Protein 4LIX (pdb70)

CATH classification: 1.50.10.130 (+2 more: 1.50.10.160, 1.10.600.10)

Structure (mmCIF, N/CA/C/O backbone):
data_4LIX
#
_entry.id   4LIX
#
_cell.length_a   130.177
_cell.length_b   51.393
_cell.length_c   114.308
_cell.angle_alpha   90.00
_cell.angle_beta   90.00
_cell.angle_gamma   90.00
#
_symmetry.space_group_name_H-M   'P 21 21 21'
#
loop_
_entity.id
_entity.type
_entity.pdbx_description
1 polymer 'Ent-copalyl diphosphate synthase, chloroplastic'
2 non-polymer 'S-[(2E,6E,10E)-14-(dimethylamino)-3,7,11-trimethyltetradeca-2,6,10-trien-1-yl] trihydrogen thiodiphosphate'
3 non-polymer 'PHOSPHATE ION'
4 non-polymer GLYCEROL
5 water water
#
loop_
_atom_site.group_PDB
_atom_site.id
_atom_site.type_symbol
_atom_site.label_atom_id
_atom_site.label_alt_id
_atom_site.label_comp_id
_atom_site.label_asym_id
_atom_site.label_entity_id
_atom_site.label_seq_id
_atom_site.pdbx_PDB_ins_code
_atom_site.Cartn_x
_atom_site.Cartn_y
_atom_site.Cartn_z
_atom_site.occupancy
_atom_site.B_iso_or_equiv
_atom_site.auth_seq_id
_atom_site.auth_comp_id
_atom_site.auth_asym_id
_atom_site.auth_atom_id
_atom_site.pdbx_PDB_model_num
ATOM 1 N N . ASN A 1 7 ? 29.262 6.238 8.471 1.00 48.79 90 ASN A N 1
ATOM 2 C CA . ASN A 1 7 ? 28.753 7.439 7.834 1.00 37.92 90 ASN A CA 1
ATOM 3 C C . ASN A 1 7 ? 29.885 8.316 7.329 1.00 36.82 90 ASN A C 1
ATOM 4 O O . ASN A 1 7 ? 29.802 9.546 7.439 1.00 47.64 90 ASN A O 1
ATOM 9 N N . SER A 1 8 ? 30.948 7.712 6.798 1.00 40.51 91 SER A N 1
ATOM 10 C CA . SER A 1 8 ? 31.976 8.507 6.118 1.00 44.11 91 SER A CA 1
ATOM 11 C C . SER A 1 8 ? 31.335 9.241 4.948 1.00 49.72 91 SER A C 1
ATOM 12 O O . SER A 1 8 ? 30.187 8.948 4.562 1.00 33.02 91 SER A O 1
ATOM 15 N N . ASN A 1 9 ? 32.063 10.192 4.378 1.00 50.14 92 ASN A N 1
ATOM 16 C CA . ASN A 1 9 ? 31.537 10.870 3.201 1.00 31.40 92 ASN A CA 1
ATOM 17 C C . ASN A 1 9 ? 31.437 9.898 2.044 1.00 26.54 92 ASN A C 1
ATOM 18 O O . ASN A 1 9 ? 30.462 9.922 1.298 1.00 28.03 92 ASN A O 1
ATOM 23 N N . ALA A 1 10 ? 32.424 9.031 1.908 1.00 22.38 93 ALA A N 1
ATOM 24 C CA . ALA A 1 10 ? 32.408 8.066 0.807 1.00 29.62 93 ALA A CA 1
ATOM 25 C C . ALA A 1 10 ? 31.206 7.131 0.914 1.00 26.34 93 ALA A C 1
ATOM 26 O O . ALA A 1 10 ? 30.613 6.738 -0.090 1.00 23.73 93 ALA A O 1
ATOM 28 N N . PHE A 1 11 ? 30.901 6.735 2.144 1.00 25.81 94 PHE A N 1
ATOM 29 C CA . PHE A 1 11 ? 29.746 5.876 2.391 1.00 26.24 94 PHE A CA 1
ATOM 30 C C . PHE A 1 11 ? 28.478 6.593 1.968 1.00 25.32 94 PHE A C 1
ATOM 31 O O . PHE A 1 11 ? 27.639 6.020 1.271 1.00 18.67 94 PHE A O 1
ATOM 39 N N . LYS A 1 12 ? 28.348 7.856 2.365 1.00 19.69 95 LYS A N 1
ATOM 40 C CA . LYS A 1 12 ? 27.143 8.612 2.029 1.00 18.88 95 LYS A CA 1
ATOM 41 C C . LYS A 1 12 ? 27.038 8.813 0.531 1.00 18.77 95 LYS A C 1
ATOM 42 O O . LYS A 1 12 ? 25.934 8.769 -0.027 1.00 20.17 95 LYS A O 1
ATOM 48 N N . GLU A 1 13 ? 28.156 8.983 -0.138 1.00 20.83 96 GLU A N 1
ATOM 49 C CA . GLU A 1 13 ? 28.100 9.171 -1.585 1.00 24.94 96 GLU A CA 1
ATOM 50 C C . GLU A 1 13 ? 27.681 7.882 -2.267 1.00 23.83 96 GLU A C 1
ATOM 51 O O . GLU A 1 13 ? 26.942 7.932 -3.253 1.00 22.80 96 GLU A O 1
ATOM 57 N N . ALA A 1 14 ? 28.147 6.741 -1.739 1.00 22.71 97 ALA A N 1
ATOM 58 C CA . ALA A 1 14 ? 27.742 5.424 -2.268 1.00 26.05 97 ALA A CA 1
ATOM 59 C C . ALA A 1 14 ? 26.232 5.214 -2.132 1.00 24.20 97 ALA A C 1
ATOM 60 O O . ALA A 1 14 ? 25.585 4.709 -3.063 1.00 20.17 97 ALA A O 1
ATOM 62 N N . VAL A 1 15 ? 25.676 5.577 -0.985 1.00 19.40 98 VAL A N 1
ATOM 63 C CA . VAL A 1 15 ? 24.251 5.507 -0.773 1.00 18.07 98 VAL A CA 1
ATOM 64 C C . VAL A 1 15 ? 23.550 6.394 -1.790 1.00 20.23 98 VAL A C 1
ATOM 65 O O . VAL A 1 15 ? 22.564 5.995 -2.372 1.00 16.85 98 VAL A O 1
ATOM 69 N N . LYS A 1 16 ? 24.031 7.625 -1.986 1.00 17.71 99 LYS A N 1
ATOM 70 C CA . LYS A 1 16 ? 23.398 8.503 -2.965 1.00 16.89 99 LYS A CA 1
ATOM 71 C C . LYS A 1 16 ? 23.471 7.905 -4.365 1.00 19.46 99 LYS A C 1
ATOM 72 O O . LYS A 1 16 ? 22.547 8.100 -5.147 1.00 18.88 99 LYS A O 1
ATOM 78 N N . SER A 1 17 ? 24.545 7.185 -4.686 1.00 18.69 100 SER A N 1
ATOM 79 C CA . SER A 1 17 ? 24.619 6.574 -6.014 1.00 19.27 100 SER A CA 1
ATOM 80 C C . SER A 1 17 ? 23.568 5.460 -6.212 1.00 18.52 100 SER A C 1
ATOM 81 O O . SER A 1 17 ? 22.967 5.343 -7.308 1.00 19.87 100 SER A O 1
ATOM 85 N N . VAL A 1 18 ? 23.346 4.658 -5.178 1.00 16.81 101 VAL A N 1
ATOM 86 C CA . VAL A 1 18 ? 22.292 3.621 -5.251 1.00 16.67 101 VAL A CA 1
ATOM 87 C C . VAL A 1 18 ? 20.923 4.290 -5.335 1.00 20.36 101 VAL A C 1
ATOM 88 O O . VAL A 1 18 ? 20.062 3.870 -6.092 1.00 16.66 101 VAL A O 1
ATOM 92 N N . LYS A 1 19 ? 20.678 5.362 -4.580 1.00 17.11 102 LYS A N 1
ATOM 93 C CA . LYS A 1 19 ? 19.394 6.053 -4.746 1.00 16.29 102 LYS A CA 1
ATOM 94 C C . LYS A 1 19 ? 19.153 6.572 -6.148 1.00 16.81 102 LYS A C 1
ATOM 95 O O . LYS A 1 19 ? 18.030 6.513 -6.599 1.00 18.94 102 LYS A O 1
ATOM 101 N N . THR A 1 20 ? 20.179 7.093 -6.812 1.00 15.26 103 THR A N 1
ATOM 102 C CA . THR A 1 20 ? 20.071 7.591 -8.173 1.00 15.10 103 THR A CA 1
ATOM 103 C C . THR A 1 20 ? 19.652 6.431 -9.091 1.00 20.10 103 THR A C 1
ATOM 104 O O . THR A 1 20 ? 18.720 6.574 -9.889 1.00 19.62 103 THR A O 1
ATOM 108 N N . ILE A 1 21 ? 20.281 5.274 -8.905 1.00 17.81 104 ILE A N 1
ATOM 109 C CA . ILE A 1 21 ? 19.822 4.076 -9.644 1.00 17.91 104 ILE A CA 1
ATOM 110 C C . ILE A 1 21 ? 18.332 3.782 -9.468 1.00 17.46 104 ILE A C 1
ATOM 111 O O . ILE A 1 21 ? 17.572 3.598 -10.453 1.00 17.71 104 ILE A O 1
ATOM 116 N N . LEU A 1 22 ? 17.912 3.692 -8.226 1.00 15.32 105 LEU A N 1
ATOM 117 C CA . LEU A 1 22 ? 16.542 3.379 -7.877 1.00 13.74 105 LEU A CA 1
ATOM 118 C C . LEU A 1 22 ? 15.543 4.377 -8.454 1.00 18.31 105 LEU A C 1
ATOM 119 O O . LEU A 1 22 ? 14.532 3.981 -9.005 1.00 20.03 105 LEU A O 1
ATOM 127 N N . ARG A 1 23 ? 15.879 5.677 -8.382 1.00 17.43 106 ARG A N 1
ATOM 128 C CA . ARG A 1 23 ? 14.970 6.709 -8.876 1.00 21.12 106 ARG A CA 1
ATOM 129 C C . ARG A 1 23 ? 14.807 6.653 -10.373 1.00 22.70 106 ARG A C 1
ATOM 130 O O . ARG A 1 23 ? 13.774 7.084 -10.898 1.00 21.76 106 ARG A O 1
ATOM 138 N N . ASN A 1 24 ? 15.859 6.206 -11.057 1.00 18.76 107 ASN A N 1
ATOM 139 C CA . ASN A 1 24 ? 15.915 6.283 -12.499 1.00 16.08 107 ASN A CA 1
ATOM 140 C C . ASN A 1 24 ? 15.602 4.984 -13.235 1.00 19.86 107 ASN A C 1
ATOM 141 O O . ASN A 1 24 ? 15.755 4.971 -14.463 1.00 24.36 107 ASN A O 1
ATOM 146 N N . LEU A 1 25 ? 15.139 3.953 -12.526 1.00 17.79 108 LEU A N 1
ATOM 147 C CA . LEU A 1 25 ? 14.812 2.692 -13.217 1.00 16.39 108 LEU A CA 1
ATOM 148 C C . LEU A 1 25 ? 13.714 2.942 -14.225 1.00 23.75 108 LEU A C 1
ATOM 149 O O . LEU A 1 25 ? 12.742 3.662 -13.927 1.00 22.90 108 LEU A O 1
ATOM 154 N N . THR A 1 26 ? 13.849 2.328 -15.395 1.00 20.00 109 THR A N 1
ATOM 155 C CA . THR A 1 26 ? 12.776 2.369 -16.393 1.00 19.93 109 THR A CA 1
ATOM 156 C C . THR A 1 26 ? 12.454 0.954 -16.855 1.00 14.96 109 THR A C 1
ATOM 157 O O . THR A 1 26 ? 11.987 0.156 -16.048 1.00 20.68 109 THR A O 1
ATOM 161 N N . ASP A 1 27 ? 12.705 0.652 -18.123 1.00 16.73 110 ASP A N 1
ATOM 162 C CA . ASP A 1 27 ? 12.294 -0.653 -18.643 1.00 15.05 110 ASP A CA 1
ATOM 163 C C . ASP A 1 27 ? 13.306 -1.766 -18.486 1.00 16.71 110 ASP A C 1
ATOM 164 O O . ASP A 1 27 ? 13.065 -2.888 -18.881 1.00 16.99 110 ASP A O 1
ATOM 169 N N . GLY A 1 28 ? 14.434 -1.438 -17.877 1.00 17.40 111 GLY A N 1
ATOM 170 C CA . GLY A 1 28 ? 15.409 -2.445 -17.505 1.00 15.66 111 GLY A CA 1
ATOM 171 C C . GLY A 1 28 ? 16.783 -2.106 -18.020 1.00 15.13 111 GLY A C 1
ATOM 172 O O . GLY A 1 28 ? 16.952 -1.649 -19.156 1.00 19.93 111 GLY A O 1
ATOM 173 N N . GLU A 1 29 ? 17.785 -2.348 -17.175 1.00 13.28 112 GLU A N 1
ATOM 174 C CA . GLU A 1 29 ? 19.159 -2.173 -17.584 1.00 13.00 112 GLU A CA 1
ATOM 175 C C . GLU A 1 29 ? 19.647 -3.598 -17.775 1.00 15.75 112 GLU A C 1
ATOM 176 O O . GLU A 1 29 ? 19.847 -4.402 -16.824 1.00 16.62 112 GLU A O 1
ATOM 182 N N . ILE A 1 30 ? 19.769 -3.944 -19.033 1.00 12.21 113 ILE A N 1
ATOM 183 C CA . ILE A 1 30 ? 20.044 -5.332 -19.423 1.00 11.51 113 ILE A CA 1
ATOM 184 C C . ILE A 1 30 ? 21.041 -5.232 -20.588 1.00 12.01 113 ILE A C 1
ATOM 185 O O . ILE A 1 30 ? 20.966 -4.287 -21.379 1.00 12.77 113 ILE A O 1
ATOM 190 N N . THR A 1 31 ? 21.978 -6.159 -20.688 1.00 10.45 114 THR A N 1
ATOM 191 C CA . THR A 1 31 ? 22.981 -6.087 -21.697 1.00 11.35 114 THR A CA 1
ATOM 192 C C . THR A 1 31 ? 22.410 -6.509 -23.063 1.00 11.10 114 THR A C 1
ATOM 193 O O . THR A 1 31 ? 21.342 -7.087 -23.185 1.00 12.41 114 THR A O 1
ATOM 197 N N . ILE A 1 32 ? 23.157 -6.146 -24.116 1.00 13.19 115 ILE A N 1
ATOM 198 C CA . ILE A 1 32 ? 22.740 -6.364 -25.504 1.00 11.06 115 ILE A CA 1
ATOM 199 C C . ILE A 1 32 ? 23.040 -7.798 -25.900 1.00 10.58 115 ILE A C 1
ATOM 200 O O . ILE A 1 32 ? 24.055 -8.381 -25.525 1.00 14.26 115 ILE A O 1
ATOM 206 N N . SER A 1 33 ? 22.126 -8.359 -26.678 1.00 10.23 116 SER A N 1
ATOM 207 C CA . SER A 1 33 ? 22.295 -9.695 -27.241 1.00 9.90 116 SER A CA 1
ATOM 208 C C . SER A 1 33 ? 22.689 -9.574 -28.684 1.00 11.26 116 SER A C 1
ATOM 209 O O . SER A 1 33 ? 21.941 -9.044 -29.482 1.00 11.27 116 SER A O 1
ATOM 212 N N . ALA A 1 34 ? 23.873 -10.069 -29.046 1.00 10.47 117 ALA A N 1
ATOM 213 C CA . ALA A 1 34 ? 24.280 -9.931 -30.453 1.00 9.96 117 ALA A CA 1
ATOM 214 C C . ALA A 1 34 ? 23.385 -10.711 -31.403 1.00 9.48 117 ALA A C 1
ATOM 215 O O . ALA A 1 34 ? 23.047 -10.221 -32.463 1.00 11.48 117 ALA A O 1
ATOM 217 N N . TYR A 1 35 ? 22.935 -11.908 -30.950 1.00 11.85 118 TYR A N 1
ATOM 218 C CA . TYR A 1 35 ? 21.993 -12.695 -31.730 1.00 10.54 118 TYR A CA 1
ATOM 219 C C . TYR A 1 35 ? 20.741 -11.895 -32.035 1.00 11.15 118 TYR A C 1
ATOM 220 O O . TYR A 1 35 ? 20.266 -11.878 -33.167 1.00 10.69 118 TYR A O 1
ATOM 229 N N . ASP A 1 36 ? 20.181 -11.257 -30.999 1.00 9.78 119 ASP A N 1
ATOM 230 C CA . ASP A 1 36 ? 18.944 -10.521 -31.247 1.00 9.81 119 ASP A CA 1
ATOM 231 C C . ASP A 1 36 ? 19.187 -9.293 -32.109 1.00 10.72 119 ASP A C 1
ATOM 232 O O . ASP A 1 36 ? 18.335 -8.982 -32.955 1.00 9.95 119 ASP A O 1
ATOM 237 N N . THR A 1 37 ? 20.324 -8.640 -31.928 1.00 10.32 120 THR A N 1
ATOM 238 C CA . THR A 1 37 ? 20.637 -7.458 -32.732 1.00 9.61 120 THR A CA 1
ATOM 239 C C . THR A 1 37 ? 20.804 -7.879 -34.206 1.00 11.94 120 THR A C 1
ATOM 240 O O . THR A 1 37 ? 20.440 -7.133 -35.122 1.00 11.92 120 THR A O 1
ATOM 244 N N . ALA A 1 38 ? 21.369 -9.076 -34.411 1.00 9.54 121 ALA A N 1
ATOM 245 C CA . ALA A 1 38 ? 21.544 -9.558 -35.792 1.00 9.99 121 ALA A CA 1
ATOM 246 C C . ALA A 1 38 ? 20.190 -9.813 -36.469 1.00 11.47 121 ALA A C 1
ATOM 247 O O . ALA A 1 38 ? 19.979 -9.443 -37.603 1.00 12.02 121 ALA A O 1
ATOM 249 N N . TRP A 1 39 ? 19.201 -10.352 -35.748 1.00 10.54 122 TRP A N 1
ATOM 250 C CA . TRP A 1 39 ? 17.885 -10.531 -36.324 1.00 11.03 122 TRP A CA 1
ATOM 251 C C . TRP A 1 39 ? 17.237 -9.188 -36.661 1.00 12.37 122 TRP A C 1
ATOM 252 O O . TRP A 1 39 ? 16.563 -9.059 -37.692 1.00 12.25 122 TRP A O 1
ATOM 263 N N . VAL A 1 40 ? 17.407 -8.200 -35.800 1.00 10.58 123 VAL A N 1
ATOM 264 C CA . VAL A 1 40 ? 16.930 -6.839 -36.094 1.00 10.66 123 VAL A CA 1
ATOM 265 C C . VAL A 1 40 ? 17.633 -6.258 -37.323 1.00 12.35 123 VAL A C 1
ATOM 266 O O . VAL A 1 40 ? 16.978 -5.639 -38.196 1.00 12.92 123 VAL A O 1
ATOM 270 N N . ALA A 1 41 ? 18.930 -6.483 -37.409 1.00 10.97 124 ALA A N 1
ATOM 271 C CA . ALA A 1 41 ? 19.750 -5.951 -38.501 1.00 11.36 124 ALA A CA 1
ATOM 272 C C . ALA A 1 41 ? 19.353 -6.602 -39.817 1.00 13.32 124 ALA A C 1
ATOM 273 O O . ALA A 1 41 ? 19.617 -6.018 -40.889 1.00 14.85 124 ALA A O 1
ATOM 275 N N . LEU A 1 42 ? 18.783 -7.815 -39.813 1.00 11.89 125 LEU A N 1
ATOM 276 C CA . LEU A 1 42 ? 18.361 -8.470 -41.056 1.00 14.35 125 LEU A CA 1
ATOM 277 C C . LEU A 1 42 ? 17.131 -7.820 -41.712 1.00 13.86 125 LEU A C 1
ATOM 278 O O . LEU A 1 42 ? 16.843 -8.130 -42.875 1.00 16.60 125 LEU A O 1
ATOM 283 N N . ILE A 1 43 ? 16.366 -7.010 -40.990 1.00 11.54 126 ILE A N 1
ATOM 284 C CA . ILE A 1 43 ? 15.091 -6.518 -41.516 1.00 11.55 126 ILE A CA 1
ATOM 285 C C . ILE A 1 43 ? 15.397 -5.546 -42.677 1.00 15.68 126 ILE A C 1
ATOM 286 O O . ILE A 1 43 ? 16.266 -4.709 -42.574 1.00 14.91 126 ILE A O 1
ATOM 291 N N . ASP A 1 44 ? 14.623 -5.696 -43.760 1.00 16.68 127 ASP A N 1
ATOM 292 C CA . ASP A 1 44 ? 14.708 -4.860 -44.961 1.00 19.75 127 ASP A CA 1
ATOM 293 C C . ASP A 1 44 ? 13.731 -3.706 -44.782 1.00 16.89 127 ASP A C 1
ATOM 294 O O . ASP A 1 44 ? 12.570 -3.909 -44.455 1.00 18.26 127 ASP A O 1
ATOM 299 N N . ALA A 1 45 ? 14.193 -2.479 -44.986 1.00 19.84 128 ALA A N 1
ATOM 300 C CA . ALA A 1 45 ? 13.352 -1.300 -44.848 1.00 21.62 128 ALA A CA 1
ATOM 301 C C . ALA A 1 45 ? 12.250 -1.278 -45.899 1.00 24.33 128 ALA A C 1
ATOM 302 O O . ALA A 1 45 ? 11.234 -0.611 -45.733 1.00 29.19 128 ALA A O 1
ATOM 304 N N . GLY A 1 46 ? 12.512 -1.953 -46.994 1.00 22.18 129 GLY A N 1
ATOM 305 C CA . GLY A 1 46 ? 11.535 -2.074 -48.067 1.00 28.54 129 GLY A CA 1
ATOM 306 C C . GLY A 1 46 ? 12.180 -1.767 -49.399 1.00 33.54 129 GLY A C 1
ATOM 307 O O . GLY A 1 46 ? 11.608 -2.063 -50.459 1.00 38.42 129 GLY A O 1
ATOM 308 N N . ASP A 1 47 ? 13.376 -1.191 -49.344 1.00 29.04 130 ASP A N 1
ATOM 309 C CA . ASP A 1 47 ? 14.109 -0.773 -50.553 1.00 32.47 130 ASP A CA 1
ATOM 310 C C . ASP A 1 47 ? 15.471 -1.466 -50.665 1.00 36.97 130 ASP A C 1
ATOM 311 O O . ASP A 1 47 ? 16.430 -0.904 -51.209 1.00 30.20 130 ASP A O 1
ATOM 316 N N . LYS A 1 48 ? 15.546 -2.687 -50.141 1.00 25.29 131 LYS A N 1
ATOM 317 C CA . LYS A 1 48 ? 16.790 -3.425 -50.079 1.00 26.01 131 LYS A CA 1
ATOM 318 C C . LYS A 1 48 ? 17.940 -2.721 -49.362 1.00 27.11 131 LYS A C 1
ATOM 319 O O . LYS A 1 48 ? 19.092 -2.818 -49.797 1.00 25.81 131 LYS A O 1
ATOM 325 N N . THR A 1 49 ? 17.624 -2.057 -48.239 1.00 23.68 132 THR A N 1
ATOM 326 C CA . THR A 1 49 ? 18.619 -1.524 -47.322 1.00 23.72 132 THR A CA 1
ATOM 327 C C . THR A 1 49 ? 18.125 -1.864 -45.908 1.00 20.51 132 THR A C 1
ATOM 328 O O . THR A 1 49 ? 16.929 -2.033 -45.697 1.00 19.06 132 THR A O 1
ATOM 332 N N . PRO A 1 50 ? 19.042 -1.938 -44.946 1.00 19.52 133 PRO A N 1
ATOM 333 C CA . PRO A 1 50 ? 18.553 -2.274 -43.588 1.00 18.90 133 PRO A CA 1
ATOM 334 C C . PRO A 1 50 ? 17.551 -1.275 -43.056 1.00 17.85 133 PRO A C 1
ATOM 335 O O . PRO A 1 50 ? 17.745 -0.040 -43.122 1.00 19.20 133 PRO A O 1
ATOM 339 N N . ALA A 1 51 ? 16.473 -1.773 -42.438 1.00 14.40 134 ALA A N 1
ATOM 340 C CA . ALA A 1 51 ? 15.596 -0.920 -41.674 1.00 14.88 134 ALA A CA 1
ATOM 341 C C . ALA A 1 51 ? 16.295 -0.220 -40.491 1.00 15.71 134 ALA A C 1
ATOM 342 O O . ALA A 1 51 ? 15.921 0.885 -40.074 1.00 19.09 134 ALA A O 1
ATOM 344 N N . PHE A 1 52 ? 17.245 -0.938 -39.865 1.00 15.49 135 PHE A N 1
ATOM 345 C CA . PHE A 1 52 ? 17.916 -0.425 -38.696 1.00 13.84 135 PHE A CA 1
ATOM 346 C C . PHE A 1 52 ? 19.422 -0.374 -38.896 1.00 15.86 135 PHE A C 1
ATOM 347 O O . PHE A 1 52 ? 20.150 -1.228 -38.453 1.00 15.03 135 PHE A O 1
ATOM 355 N N . PRO A 1 53 ? 19.915 0.637 -39.638 1.00 14.86 136 PRO A N 1
ATOM 356 C CA . PRO A 1 53 ? 21.337 0.696 -39.869 1.00 17.74 136 PRO A CA 1
ATOM 357 C C . PRO A 1 53 ? 22.121 0.770 -38.553 1.00 14.52 136 PRO A C 1
ATOM 358 O O . PRO A 1 53 ? 23.271 0.346 -38.506 1.00 17.41 136 PRO A O 1
ATOM 363 N N . SER A 1 54 ? 21.538 1.305 -37.480 1.00 14.83 137 SER A N 1
ATOM 364 C CA . SER A 1 54 ? 22.305 1.369 -36.236 1.00 15.66 137 SER A CA 1
ATOM 365 C C . SER A 1 54 ? 22.517 -0.012 -35.572 1.00 14.94 137 SER A C 1
ATOM 366 O O . SER A 1 54 ? 23.454 -0.185 -34.787 1.00 13.53 137 SER A O 1
ATOM 369 N N . ALA A 1 55 ? 21.691 -0.996 -35.941 1.00 13.62 138 ALA A N 1
ATOM 370 C CA . ALA A 1 55 ? 21.883 -2.364 -35.436 1.00 11.03 138 ALA A CA 1
ATOM 371 C C . ALA A 1 55 ? 23.033 -3.007 -36.189 1.00 12.45 138 ALA A C 1
ATOM 372 O O . ALA A 1 55 ? 23.866 -3.725 -35.603 1.00 13.90 138 ALA A O 1
ATOM 374 N N . VAL A 1 56 ? 23.110 -2.763 -37.506 1.00 13.14 139 VAL A N 1
ATOM 375 C CA . VAL A 1 56 ? 24.284 -3.266 -38.233 1.00 13.47 139 VAL A CA 1
ATOM 376 C C . VAL A 1 56 ? 25.565 -2.627 -37.694 1.00 13.90 139 VAL A C 1
ATOM 377 O O . VAL A 1 56 ? 26.572 -3.295 -37.498 1.00 14.35 139 VAL A O 1
ATOM 381 N N . LYS A 1 57 ? 25.533 -1.325 -37.424 1.00 14.14 140 LYS A N 1
ATOM 382 C CA . LYS A 1 57 ? 26.708 -0.667 -36.852 1.00 15.11 140 LYS A CA 1
ATOM 383 C C . LYS A 1 57 ? 27.071 -1.236 -35.477 1.00 14.30 140 LYS A C 1
ATOM 384 O O . LYS A 1 57 ? 28.229 -1.439 -35.156 1.00 15.49 140 LYS A O 1
ATOM 394 N N . TRP A 1 58 ? 26.060 -1.501 -34.641 1.00 12.71 141 TRP A N 1
ATOM 395 C CA . TRP A 1 58 ? 26.335 -2.036 -33.333 1.00 11.24 141 TRP A CA 1
ATOM 396 C C . TRP A 1 58 ? 27.132 -3.340 -33.490 1.00 11.52 141 TRP A C 1
ATOM 397 O O . TRP A 1 58 ? 28.100 -3.582 -32.773 1.00 11.53 141 TRP A O 1
ATOM 408 N N . ILE A 1 59 ? 26.625 -4.209 -34.337 1.00 12.59 142 ILE A N 1
ATOM 409 C CA . ILE A 1 59 ? 27.307 -5.465 -34.585 1.00 10.49 142 ILE A CA 1
ATOM 410 C C . ILE A 1 59 ? 28.767 -5.247 -34.944 1.00 12.60 142 ILE A C 1
ATOM 411 O O . ILE A 1 59 ? 29.662 -5.863 -34.362 1.00 13.10 142 ILE A O 1
ATOM 416 N N . ALA A 1 60 ? 28.999 -4.408 -35.936 1.00 13.84 143 ALA A N 1
ATOM 417 C CA . ALA A 1 60 ? 30.379 -4.262 -36.394 1.00 13.78 143 ALA A CA 1
ATOM 418 C C . ALA A 1 60 ? 31.261 -3.647 -35.306 1.00 14.78 143 ALA A C 1
ATOM 419 O O . ALA A 1 60 ? 32.435 -3.991 -35.192 1.00 17.24 143 ALA A O 1
ATOM 421 N N . GLU A 1 61 ? 30.712 -2.731 -34.514 1.00 12.03 144 GLU A N 1
ATOM 422 C CA . GLU A 1 61 ? 31.461 -2.079 -33.450 1.00 12.47 144 GLU A CA 1
ATOM 423 C C . GLU A 1 61 ? 31.781 -2.941 -32.231 1.00 14.15 144 GLU A C 1
ATOM 424 O O . GLU A 1 61 ? 32.766 -2.700 -31.524 1.00 18.89 144 GLU A O 1
ATOM 430 N N . ASN A 1 62 ? 30.956 -3.963 -31.985 1.00 12.51 145 ASN A N 1
ATOM 431 C CA . ASN A 1 62 ? 31.043 -4.717 -30.735 1.00 13.46 145 ASN A CA 1
ATOM 432 C C . ASN A 1 62 ? 31.518 -6.154 -30.846 1.00 13.42 145 ASN A C 1
ATOM 433 O O . ASN A 1 62 ? 31.460 -6.929 -29.910 1.00 14.00 145 ASN A O 1
ATOM 438 N N . GLN A 1 63 ? 32.153 -6.457 -31.975 1.00 12.96 146 GLN A N 1
ATOM 439 C CA . GLN A 1 63 ? 32.858 -7.724 -32.119 1.00 12.85 146 GLN A CA 1
ATOM 440 C C . GLN A 1 63 ? 33.995 -7.779 -31.081 1.00 14.23 146 GLN A C 1
ATOM 441 O O . GLN A 1 63 ? 34.659 -6.763 -30.789 1.00 15.89 146 GLN A O 1
ATOM 447 N N . LEU A 1 64 ? 34.220 -8.973 -30.531 1.00 13.49 147 LEU A N 1
ATOM 448 C CA . LEU A 1 64 ? 35.283 -9.162 -29.568 1.00 13.49 147 LEU A CA 1
ATOM 449 C C . LEU A 1 64 ? 36.596 -9.369 -30.301 1.00 15.21 147 LEU A C 1
ATOM 450 O O . LEU A 1 64 ? 36.590 -9.588 -31.509 1.00 16.18 147 LEU A O 1
ATOM 455 N N . SER A 1 65 ? 37.717 -9.236 -29.582 1.00 19.03 148 SER A N 1
ATOM 456 C CA . SER A 1 65 ? 38.976 -9.173 -30.314 1.00 20.69 148 SER A CA 1
ATOM 457 C C . SER A 1 65 ? 39.335 -10.504 -30.975 1.00 21.72 148 SER A C 1
ATOM 458 O O . SER A 1 65 ? 40.072 -10.517 -31.960 1.00 27.23 148 SER A O 1
ATOM 461 N N . ASP A 1 66 ? 38.804 -11.613 -30.453 1.00 17.37 149 ASP A N 1
ATOM 462 C CA . ASP A 1 66 ? 39.035 -12.915 -31.100 1.00 17.78 149 ASP A CA 1
ATOM 463 C C . ASP A 1 66 ? 38.138 -13.221 -32.302 1.00 19.38 149 ASP A C 1
ATOM 464 O O . ASP A 1 66 ? 38.194 -14.304 -32.914 1.00 20.27 149 ASP A O 1
ATOM 469 N N . GLY A 1 67 ? 37.309 -12.252 -32.677 1.00 16.05 150 GLY A N 1
ATOM 470 C CA . GLY A 1 67 ? 36.416 -12.390 -33.804 1.00 14.53 150 GLY A CA 1
ATOM 471 C C . GLY A 1 67 ? 35.006 -12.874 -33.484 1.00 12.47 150 GLY A C 1
ATOM 472 O O . GLY A 1 67 ? 34.111 -12.923 -34.367 1.00 14.90 150 GLY A O 1
ATOM 473 N N . SER A 1 68 ? 34.802 -13.295 -32.232 1.00 13.00 151 SER A N 1
ATOM 474 C CA . SER A 1 68 ? 33.454 -13.730 -31.818 1.00 12.99 151 SER A CA 1
ATOM 475 C C . SER A 1 68 ? 32.619 -12.565 -31.335 1.00 12.79 151 SER A C 1
ATOM 476 O O . SER A 1 68 ? 33.115 -11.447 -31.164 1.00 13.92 151 SER A O 1
ATOM 479 N N . TRP A 1 69 ? 31.347 -12.852 -31.077 1.00 10.95 152 TRP A N 1
ATOM 480 C CA . TRP A 1 69 ? 30.500 -11.936 -30.292 1.00 10.52 152 TRP A CA 1
ATOM 481 C C . TRP A 1 69 ? 29.915 -12.740 -29.170 1.00 12.39 152 TRP A C 1
ATOM 482 O O . TRP A 1 69 ? 29.759 -13.952 -29.266 1.00 13.69 152 TRP A O 1
ATOM 493 N N . GLY A 1 70 ? 29.580 -12.043 -28.097 1.00 13.27 153 GLY A N 1
ATOM 494 C CA . GLY A 1 70 ? 28.938 -12.679 -26.945 1.00 12.80 153 GLY A CA 1
ATOM 495 C C . GLY A 1 70 ? 29.446 -12.050 -25.666 1.00 13.76 153 GLY A C 1
ATOM 496 O O . GLY A 1 70 ? 30.007 -10.943 -25.630 1.00 15.12 153 GLY A O 1
ATOM 497 N N . ASP A 1 71 ? 29.285 -12.819 -24.589 1.00 15.47 154 ASP A N 1
ATOM 498 C CA . ASP A 1 71 ? 29.715 -12.327 -23.283 1.00 16.04 154 ASP A CA 1
ATOM 499 C C . ASP A 1 71 ? 31.226 -12.354 -23.138 1.00 18.60 154 ASP A C 1
ATOM 500 O O . ASP A 1 71 ? 31.849 -13.412 -23.168 1.00 17.05 154 ASP A O 1
ATOM 505 N N . ALA A 1 72 ? 31.803 -11.174 -22.986 1.00 17.72 155 A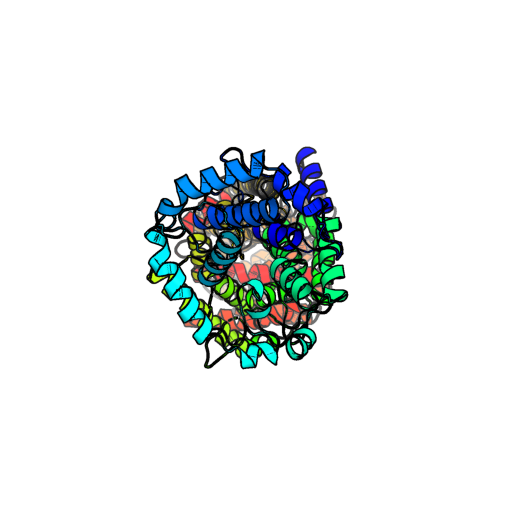LA A N 1
ATOM 506 C CA . ALA A 1 72 ? 33.240 -11.085 -22.977 1.00 19.97 155 ALA A CA 1
ATOM 507 C C . ALA A 1 72 ? 33.896 -11.713 -21.763 1.00 19.79 155 ALA A C 1
ATOM 508 O O . ALA A 1 72 ? 35.082 -12.092 -21.814 1.00 23.91 155 ALA A O 1
ATOM 510 N N . TYR A 1 73 ? 33.163 -11.802 -20.660 1.00 16.72 156 TYR A N 1
ATOM 511 C CA . TYR A 1 73 ? 33.804 -12.196 -19.415 1.00 16.32 156 TYR A CA 1
ATOM 512 C C . TYR A 1 73 ? 33.472 -13.601 -18.960 1.00 22.19 156 TYR A C 1
ATOM 513 O O . TYR A 1 73 ? 34.047 -14.086 -17.970 1.00 25.97 156 TYR A O 1
ATOM 522 N N . LEU A 1 74 ? 32.526 -14.246 -19.646 1.00 16.72 157 LEU A N 1
ATOM 523 C CA . LEU A 1 74 ? 32.226 -15.641 -19.382 1.00 14.62 157 LEU A CA 1
ATOM 524 C C . LEU A 1 74 ? 32.203 -16.273 -20.763 1.00 17.01 157 LEU A C 1
ATOM 525 O O . LEU A 1 74 ? 31.258 -16.093 -21.521 1.00 18.47 157 LEU A O 1
ATOM 532 N N . PHE A 1 75 ? 33.262 -17.010 -21.089 1.00 17.18 158 PHE A N 1
ATOM 533 C CA . PHE A 1 75 ? 33.320 -17.647 -22.384 1.00 16.39 158 PHE A CA 1
ATOM 534 C C . PHE A 1 75 ? 32.496 -18.904 -22.342 1.00 13.32 158 PHE A C 1
ATOM 535 O O . PHE A 1 75 ? 32.700 -19.760 -21.479 1.00 18.89 158 PHE A O 1
ATOM 543 N N . SER A 1 76 ? 31.584 -19.038 -23.294 1.00 13.92 159 SER A N 1
ATOM 544 C CA . SER A 1 76 ? 30.810 -20.253 -23.489 1.00 15.10 159 SER A CA 1
ATOM 545 C C . SER A 1 76 ? 30.831 -20.520 -24.997 1.00 13.48 159 SER A C 1
ATOM 546 O O . SER A 1 76 ? 30.507 -19.635 -25.811 1.00 12.31 159 SER A O 1
ATOM 549 N N . TYR A 1 77 ? 31.193 -21.730 -25.400 1.00 13.67 160 TYR A N 1
ATOM 550 C CA . TYR A 1 77 ? 31.161 -22.063 -26.835 1.00 13.87 160 TYR A CA 1
ATOM 551 C C . TYR A 1 77 ? 29.792 -21.906 -27.435 1.00 13.69 160 TYR A C 1
ATOM 552 O O . TYR A 1 77 ? 29.644 -21.402 -28.546 1.00 13.92 160 TYR A O 1
ATOM 561 N N . HIS A 1 78 ? 28.757 -22.324 -26.712 1.00 13.19 161 HIS A N 1
ATOM 562 C CA . HIS A 1 78 ? 27.419 -22.186 -27.255 1.00 13.07 161 HIS A CA 1
ATOM 563 C C . HIS A 1 78 ? 27.091 -20.717 -27.466 1.00 14.01 161 HIS A C 1
ATOM 564 O O . HIS A 1 78 ? 26.586 -20.353 -28.503 1.00 14.72 161 HIS A O 1
ATOM 571 N N . ASP A 1 79 ? 27.388 -19.887 -26.462 1.00 14.21 162 ASP A N 1
ATOM 572 C CA . ASP A 1 79 ? 27.053 -18.447 -26.565 1.00 14.41 162 ASP A CA 1
ATOM 573 C C . ASP A 1 79 ? 27.858 -17.793 -27.689 1.00 11.06 162 ASP A C 1
ATOM 574 O O . ASP A 1 79 ? 27.297 -17.088 -28.540 1.00 12.29 162 ASP A O 1
ATOM 579 N N . ARG A 1 80 ? 29.158 -18.034 -27.682 1.00 12.34 163 ARG A N 1
ATOM 580 C CA . ARG A 1 80 ? 29.987 -17.426 -28.727 1.00 12.02 163 ARG A CA 1
ATOM 581 C C . ARG A 1 80 ? 29.600 -17.878 -30.142 1.00 12.46 163 ARG A C 1
ATOM 582 O O . ARG A 1 80 ? 29.567 -17.088 -31.083 1.00 12.97 163 ARG A O 1
ATOM 590 N N . LEU A 1 81 ? 29.297 -19.160 -30.307 1.00 12.22 164 LEU A N 1
ATOM 591 C CA . LEU A 1 81 ? 29.060 -19.643 -31.657 1.00 11.23 164 LEU A CA 1
ATOM 592 C C . LEU A 1 81 ? 27.713 -19.215 -32.203 1.00 12.34 164 LEU A C 1
ATOM 593 O O . LEU A 1 81 ? 27.611 -18.874 -33.370 1.00 13.38 164 LEU A O 1
ATOM 598 N N . ILE A 1 82 ? 26.666 -19.187 -31.375 1.00 12.38 165 ILE A N 1
ATOM 599 C CA . ILE A 1 82 ? 25.404 -18.721 -31.918 1.00 12.54 165 ILE A CA 1
ATOM 600 C C . ILE A 1 82 ? 25.382 -17.203 -32.163 1.00 13.76 165 ILE A C 1
ATOM 601 O O . ILE A 1 82 ? 24.791 -16.753 -33.182 1.00 15.25 165 ILE A O 1
ATOM 606 N N . ASN A 1 83 ? 25.984 -16.431 -31.263 1.00 11.48 166 ASN A N 1
ATOM 607 C CA . ASN A 1 83 ? 26.044 -14.981 -31.515 1.00 10.00 166 ASN A CA 1
ATOM 608 C C . ASN A 1 83 ? 26.905 -14.675 -32.730 1.00 14.03 166 ASN A C 1
ATOM 609 O O . ASN A 1 83 ? 26.565 -13.787 -33.503 1.00 12.07 166 ASN A O 1
ATOM 614 N N . THR A 1 84 ? 28.007 -15.406 -32.911 1.00 12.59 167 THR A N 1
ATOM 615 C CA . THR A 1 84 ? 28.945 -15.086 -34.007 1.00 11.27 167 THR A CA 1
ATOM 616 C C . THR A 1 84 ? 28.313 -15.466 -35.325 1.00 12.47 167 THR A C 1
ATOM 617 O O . THR A 1 84 ? 28.348 -14.689 -36.292 1.00 13.45 167 THR A O 1
ATOM 621 N N . LEU A 1 85 ? 27.693 -16.640 -35.389 1.00 11.87 168 LEU A N 1
ATOM 622 C CA . LEU A 1 85 ? 27.011 -17.021 -36.631 1.00 13.39 168 LEU A CA 1
ATOM 623 C C . LEU A 1 85 ? 25.917 -16.029 -36.992 1.00 13.34 168 LEU A C 1
ATOM 624 O O . LEU A 1 85 ? 25.772 -15.637 -38.167 1.00 13.73 168 LEU A O 1
ATOM 629 N N . ALA A 1 86 ? 25.127 -15.582 -35.995 1.00 11.80 169 ALA A N 1
ATOM 630 C CA . ALA A 1 86 ? 24.085 -14.626 -36.343 1.00 11.21 169 ALA A CA 1
ATOM 631 C C . ALA A 1 86 ? 24.658 -13.330 -36.899 1.00 9.78 169 ALA A C 1
ATOM 632 O O . ALA A 1 86 ? 24.095 -12.750 -37.813 1.00 12.51 169 ALA A O 1
ATOM 634 N N . CYS A 1 87 ? 25.714 -12.831 -36.261 1.00 10.78 170 CYS A N 1
ATOM 635 C CA . CYS A 1 87 ? 26.271 -11.546 -36.707 1.00 12.08 170 CYS A CA 1
ATOM 636 C C . CYS A 1 87 ? 26.887 -11.669 -38.104 1.00 13.06 170 CYS A C 1
ATOM 637 O O . CYS A 1 87 ? 26.758 -10.743 -38.904 1.00 12.95 170 CYS A O 1
ATOM 640 N N . VAL A 1 88 ? 27.591 -12.775 -38.369 1.00 11.66 171 VAL A N 1
ATOM 641 C CA . VAL A 1 88 ? 28.131 -12.985 -39.715 1.00 13.82 171 VAL A CA 1
ATOM 642 C C . VAL A 1 88 ? 26.997 -13.018 -40.734 1.00 15.10 171 VAL A C 1
ATOM 643 O O . VAL A 1 88 ? 27.112 -12.396 -41.787 1.00 15.83 171 VAL A O 1
ATOM 649 N N . VAL A 1 89 ? 25.899 -13.718 -40.436 1.00 11.49 172 VAL A N 1
ATOM 650 C CA . VAL A 1 89 ? 24.760 -13.739 -41.361 1.00 12.84 172 VAL A CA 1
ATOM 651 C C . VAL A 1 89 ? 24.231 -12.321 -41.608 1.00 16.86 172 VAL A C 1
ATOM 652 O O . VAL A 1 89 ? 23.934 -11.975 -42.734 1.00 14.05 172 VAL A O 1
ATOM 656 N N . ALA A 1 90 ? 24.093 -11.508 -40.552 1.00 13.89 173 ALA A N 1
ATOM 657 C CA . ALA A 1 90 ? 23.575 -10.166 -40.716 1.00 14.46 173 ALA A CA 1
ATOM 658 C C . ALA A 1 90 ? 24.475 -9.311 -41.596 1.00 15.21 173 ALA A C 1
ATOM 659 O O . ALA A 1 90 ? 24.000 -8.655 -42.532 1.00 15.58 173 ALA A O 1
ATOM 661 N N . LEU A 1 91 ? 25.761 -9.349 -41.313 1.00 12.36 174 LEU A N 1
ATOM 662 C CA . LEU A 1 91 ? 26.723 -8.529 -42.090 1.00 13.75 174 LEU A CA 1
ATOM 663 C C . LEU A 1 91 ? 26.814 -8.980 -43.527 1.00 17.53 174 LEU A C 1
ATOM 664 O O . LEU A 1 91 ? 26.807 -8.147 -44.457 1.00 16.28 174 LEU A O 1
ATOM 669 N N . ARG A 1 92 ? 26.890 -10.286 -43.741 1.00 14.29 175 ARG A N 1
ATOM 670 C CA . ARG A 1 92 ? 27.040 -10.791 -45.109 1.00 17.81 175 ARG A CA 1
ATOM 671 C C . ARG A 1 92 ? 25.762 -10.576 -45.924 1.00 20.37 175 ARG A C 1
ATOM 672 O O . ARG A 1 92 ? 25.796 -10.347 -47.139 1.00 17.64 175 ARG A O 1
ATOM 680 N N . SER A 1 93 ? 24.605 -10.600 -45.267 1.00 15.78 176 SER A N 1
ATOM 681 C CA . SER A 1 93 ? 23.341 -10.399 -45.956 1.00 17.92 176 SER A CA 1
ATOM 682 C C . SER A 1 93 ? 23.251 -9.029 -46.580 1.00 18.83 176 SER A C 1
ATOM 683 O O . SER A 1 93 ? 22.601 -8.877 -47.633 1.00 22.50 176 SER A O 1
ATOM 686 N N . TRP A 1 94 ? 23.954 -8.059 -46.024 1.00 17.89 177 TRP A N 1
ATOM 687 C CA . TRP A 1 94 ? 23.946 -6.717 -46.576 1.00 14.44 177 TRP A CA 1
ATOM 688 C C . TRP A 1 94 ? 25.268 -6.362 -47.282 1.00 18.61 177 TRP A C 1
ATOM 689 O O . TRP A 1 94 ? 25.441 -5.230 -47.743 1.00 19.84 177 TRP A O 1
ATOM 700 N N . ASN A 1 95 ? 26.200 -7.297 -47.267 1.00 18.55 178 ASN A N 1
ATOM 701 C CA . ASN A 1 95 ? 27.552 -7.018 -47.778 1.00 17.42 178 ASN A CA 1
ATOM 702 C C . ASN A 1 95 ? 28.209 -5.813 -47.129 1.00 22.18 178 ASN A C 1
ATOM 703 O O . ASN A 1 95 ? 28.789 -4.955 -47.811 1.00 22.02 178 ASN A O 1
ATOM 708 N N . LEU A 1 96 ? 28.127 -5.741 -45.801 1.00 18.58 179 LEU A N 1
ATOM 709 C CA . LEU A 1 96 ? 28.685 -4.628 -45.055 1.00 16.11 179 LEU A CA 1
ATOM 710 C C . LEU A 1 96 ? 29.758 -5.139 -44.088 1.00 17.45 179 LEU A C 1
ATOM 711 O O . LEU A 1 96 ? 29.763 -6.314 -43.720 1.00 18.02 179 LEU A O 1
ATOM 716 N N . PHE A 1 97 ? 30.656 -4.250 -43.692 1.00 16.38 180 PHE A N 1
ATOM 717 C CA . PHE A 1 97 ? 31.703 -4.557 -42.723 1.00 15.76 180 PHE A CA 1
ATOM 718 C C . PHE A 1 97 ? 32.371 -5.912 -42.951 1.00 17.31 180 PHE A C 1
ATOM 719 O O . PHE A 1 97 ? 32.402 -6.772 -42.086 1.00 17.33 180 PHE A O 1
ATOM 727 N N . PRO A 1 98 ? 32.997 -6.102 -44.113 1.00 18.55 181 PRO A N 1
ATOM 728 C CA . PRO A 1 98 ? 33.605 -7.412 -44.396 1.00 15.86 181 PRO A CA 1
ATOM 729 C C . PRO A 1 98 ? 34.792 -7.754 -43.500 1.00 14.50 181 PRO A C 1
ATOM 730 O O . PRO A 1 98 ? 35.051 -8.931 -43.322 1.00 16.76 181 PRO A O 1
ATOM 734 N N . HIS A 1 99 ? 35.496 -6.759 -42.959 1.00 17.17 182 HIS A N 1
ATOM 735 C CA . HIS A 1 99 ? 36.619 -7.053 -42.065 1.00 17.06 182 HIS A CA 1
ATOM 736 C C . HIS A 1 99 ? 36.073 -7.830 -40.856 1.00 16.53 182 HIS A C 1
ATOM 737 O O . HIS A 1 99 ? 36.608 -8.877 -40.505 1.00 17.54 182 HIS A O 1
ATOM 744 N N . GLN A 1 100 ? 34.988 -7.330 -40.305 1.00 16.51 183 GLN A N 1
ATOM 745 C CA . GLN A 1 100 ? 34.412 -7.979 -39.113 1.00 15.30 183 GLN A CA 1
ATOM 746 C C . GLN A 1 100 ? 33.798 -9.307 -39.529 1.00 12.96 183 GLN A C 1
ATOM 747 O O . GLN A 1 100 ? 33.911 -10.340 -38.792 1.00 14.01 183 GLN A O 1
ATOM 753 N N . CYS A 1 101 ? 33.061 -9.321 -40.639 1.00 14.64 184 CYS A N 1
ATOM 754 C CA . CYS A 1 101 ? 32.422 -10.528 -41.090 1.00 16.58 184 CYS A CA 1
ATOM 755 C C . CYS A 1 101 ? 33.428 -11.674 -41.294 1.00 16.74 184 CYS A C 1
ATOM 756 O O . CYS A 1 101 ? 33.231 -12.782 -40.848 1.00 16.75 184 CYS A O 1
ATOM 759 N N . ASN A 1 102 ? 34.553 -11.398 -41.951 1.00 16.99 185 ASN A N 1
ATOM 760 C CA . ASN A 1 102 ? 35.535 -12.432 -42.140 1.00 17.29 185 ASN A CA 1
ATOM 761 C C . ASN A 1 102 ? 36.229 -12.916 -40.856 1.00 17.20 185 ASN A C 1
ATOM 762 O O . ASN A 1 102 ? 36.552 -14.089 -40.718 1.00 18.41 185 ASN A O 1
ATOM 767 N N . LYS A 1 103 ? 36.481 -12.011 -39.914 1.00 16.77 186 LYS A N 1
ATOM 768 C CA . LYS A 1 103 ? 37.050 -12.422 -38.642 1.00 13.71 186 LYS A CA 1
ATOM 769 C C . LYS A 1 103 ? 36.060 -13.334 -37.891 1.00 16.49 186 LYS A C 1
ATOM 770 O O . LYS A 1 103 ? 36.453 -14.247 -37.171 1.00 17.16 186 LYS A O 1
ATOM 776 N N . GLY A 1 104 ? 34.778 -13.081 -38.074 1.00 15.75 187 GLY A N 1
ATOM 777 C CA . GLY A 1 104 ? 33.774 -13.924 -37.427 1.00 15.53 187 GLY A CA 1
ATOM 778 C C . GLY A 1 104 ? 33.690 -15.313 -38.046 1.00 12.65 187 GLY A C 1
ATOM 779 O O . GLY A 1 104 ? 33.540 -16.311 -37.339 1.00 14.53 187 GLY A O 1
ATOM 780 N N . ILE A 1 105 ? 33.811 -15.361 -39.377 1.00 15.10 188 ILE A N 1
ATOM 781 C CA . ILE A 1 105 ? 33.879 -16.648 -40.078 1.00 14.71 188 ILE A CA 1
ATOM 782 C C . ILE A 1 105 ? 35.092 -17.446 -39.629 1.00 14.54 188 ILE A C 1
ATOM 783 O O . ILE A 1 105 ? 34.994 -18.654 -39.370 1.00 16.20 188 ILE A O 1
ATOM 788 N N . THR A 1 106 ? 36.239 -16.793 -39.481 1.00 14.74 189 THR A N 1
ATOM 789 C CA . THR A 1 106 ? 37.427 -17.440 -38.945 1.00 15.37 189 THR A CA 1
ATOM 790 C C . THR A 1 106 ? 37.200 -17.998 -37.546 1.00 16.28 189 THR A C 1
ATOM 791 O O . THR A 1 106 ? 37.515 -19.146 -37.259 1.00 17.29 189 THR A O 1
ATOM 795 N N . PHE A 1 107 ? 36.614 -17.191 -36.652 1.00 16.40 190 PHE A N 1
ATOM 796 C CA . PHE A 1 107 ? 36.313 -17.717 -35.323 1.00 15.01 190 PHE A CA 1
ATOM 797 C C . PHE A 1 107 ? 35.411 -18.936 -35.409 1.00 12.12 190 PHE A C 1
ATOM 798 O O . PHE A 1 107 ? 35.625 -19.938 -34.739 1.00 14.41 190 PHE A O 1
ATOM 806 N N . PHE A 1 108 ? 34.389 -18.848 -36.232 1.00 13.76 191 PHE A N 1
ATOM 807 C CA . PHE A 1 108 ? 33.457 -19.975 -36.303 1.00 14.25 191 PHE A CA 1
ATOM 808 C C . PHE A 1 108 ? 34.154 -21.243 -36.816 1.00 16.93 191 PHE A C 1
ATOM 809 O O . PHE A 1 108 ? 34.033 -22.327 -36.246 1.00 15.04 191 PHE A O 1
ATOM 817 N N . ARG A 1 109 ? 34.937 -21.099 -37.878 1.00 15.72 192 ARG A N 1
ATOM 818 C CA . ARG A 1 109 ? 35.666 -22.274 -38.415 1.00 17.67 192 ARG A CA 1
ATOM 819 C C . ARG A 1 109 ? 36.573 -22.901 -37.405 1.00 17.05 192 ARG A C 1
ATOM 820 O O . ARG A 1 109 ? 36.688 -24.137 -37.353 1.00 20.57 192 ARG A O 1
ATOM 828 N N . GLU A 1 110 ? 37.263 -22.083 -36.617 1.00 16.49 193 GLU A N 1
ATOM 829 C CA . GLU A 1 110 ? 38.230 -22.581 -35.646 1.00 16.28 193 GLU A CA 1
ATOM 830 C C . GLU A 1 110 ? 37.674 -23.146 -34.347 1.00 17.87 193 GLU A C 1
ATOM 831 O O . GLU A 1 110 ? 38.385 -23.778 -33.562 1.00 24.14 193 GLU A O 1
ATOM 837 N N . ASN A 1 111 ? 36.400 -22.843 -34.067 1.00 15.67 194 ASN A N 1
ATOM 838 C CA . ASN A 1 111 ? 35.831 -23.225 -32.795 1.00 15.98 194 ASN A CA 1
ATOM 839 C C . ASN A 1 111 ? 34.594 -24.091 -32.846 1.00 14.68 194 ASN A C 1
ATOM 840 O O . ASN A 1 111 ? 34.190 -24.623 -31.818 1.00 15.01 194 ASN A O 1
ATOM 845 N N . ILE A 1 112 ? 33.974 -24.243 -34.025 1.00 12.66 195 ILE A N 1
ATOM 846 C CA . ILE A 1 112 ? 32.730 -25.008 -34.143 1.00 13.79 195 ILE A CA 1
ATOM 847 C C . ILE A 1 112 ? 32.916 -26.453 -33.610 1.00 14.61 195 ILE A C 1
ATOM 848 O O . ILE A 1 112 ? 32.061 -26.996 -32.927 1.00 16.28 195 ILE A O 1
ATOM 853 N N . GLY A 1 113 ? 34.060 -27.053 -33.898 1.00 15.50 196 GLY A N 1
ATOM 854 C CA . GLY A 1 113 ? 34.317 -28.403 -33.393 1.00 16.56 196 GLY A CA 1
ATOM 855 C C . GLY A 1 113 ? 34.423 -28.520 -31.894 1.00 18.30 196 GLY A C 1
ATOM 856 O O . GLY A 1 113 ? 34.423 -29.635 -31.350 1.00 16.74 196 GLY A O 1
ATOM 857 N N . LYS A 1 114 ? 34.528 -27.371 -31.216 1.00 14.86 197 LYS A N 1
ATOM 858 C CA . LYS A 1 114 ? 34.664 -27.344 -29.750 1.00 16.92 197 LYS A CA 1
ATOM 859 C C . LYS A 1 114 ? 33.321 -27.147 -29.047 1.00 15.01 197 LYS A C 1
ATOM 860 O O . LYS A 1 114 ? 33.294 -26.990 -27.809 1.00 18.68 197 LYS A O 1
ATOM 866 N N . LEU A 1 115 ? 32.244 -27.169 -29.809 1.00 16.49 198 LEU A N 1
ATOM 867 C CA . LEU A 1 115 ? 30.934 -26.833 -29.233 1.00 19.99 198 LEU A CA 1
ATOM 868 C C . LEU A 1 115 ? 30.600 -27.595 -27.976 1.00 25.66 198 LEU A C 1
ATOM 869 O O . LEU A 1 115 ? 29.999 -27.025 -27.061 1.00 22.45 198 LEU A O 1
ATOM 874 N N . GLU A 1 116 ? 30.966 -28.874 -27.923 1.00 19.27 199 GLU A N 1
ATOM 875 C CA . GLU A 1 116 ? 30.594 -29.728 -26.803 1.00 22.40 199 GLU A CA 1
ATOM 876 C C . GLU A 1 116 ? 31.751 -30.007 -25.861 1.00 22.94 199 GLU A C 1
ATOM 877 O O . GLU A 1 116 ? 31.700 -30.964 -25.080 1.00 26.11 199 GLU A O 1
ATOM 883 N N . ASP A 1 117 ? 32.778 -29.166 -25.886 1.00 18.40 200 ASP A N 1
ATOM 884 C CA . ASP A 1 117 ? 33.973 -29.425 -25.096 1.00 19.02 200 ASP A CA 1
ATOM 885 C C . ASP A 1 117 ? 33.784 -29.122 -23.602 1.00 30.73 200 ASP A C 1
ATOM 886 O O . ASP A 1 117 ? 34.464 -29.702 -22.764 1.00 30.47 200 ASP A O 1
ATOM 891 N N . GLU A 1 118 ? 32.878 -28.221 -23.264 1.00 26.80 201 GLU A N 1
ATOM 892 C CA . GLU A 1 118 ? 32.749 -27.883 -21.842 1.00 28.04 201 GLU A CA 1
ATOM 893 C C . GLU A 1 118 ? 31.641 -28.666 -21.163 1.00 38.52 201 GLU A C 1
ATOM 894 O O . GLU A 1 118 ? 30.462 -28.557 -21.524 1.00 38.40 201 GLU A O 1
ATOM 900 N N . ASN A 1 119 ? 32.053 -29.473 -20.181 1.00 42.25 202 ASN A N 1
ATOM 901 C CA . ASN A 1 119 ? 31.155 -30.372 -19.468 1.00 37.18 202 ASN A CA 1
ATOM 902 C C . ASN A 1 119 ? 29.940 -29.670 -18.837 1.00 42.53 202 ASN A C 1
ATOM 903 O O . ASN A 1 119 ? 28.795 -30.088 -19.014 1.00 42.01 202 ASN A O 1
ATOM 908 N N . ASP A 1 120 ? 30.193 -28.596 -18.109 1.00 42.89 203 ASP A N 1
ATOM 909 C CA . ASP A 1 120 ? 29.123 -27.993 -17.325 1.00 47.97 203 ASP A CA 1
ATOM 910 C C . ASP A 1 120 ? 28.550 -26.722 -17.967 1.00 51.22 203 ASP A C 1
ATOM 911 O O . ASP A 1 120 ? 27.837 -25.953 -17.317 1.00 40.11 203 ASP A O 1
ATOM 916 N N . GLU A 1 121 ? 28.866 -26.516 -19.248 1.00 35.86 204 GLU A N 1
ATOM 917 C CA . GLU A 1 121 ? 28.406 -25.345 -19.987 1.00 35.89 204 GLU A CA 1
ATOM 918 C C . GLU A 1 121 ? 26.886 -25.337 -20.030 1.00 37.18 204 GLU A C 1
ATOM 919 O O . GLU A 1 121 ? 26.264 -26.359 -20.297 1.00 38.17 204 GLU A O 1
ATOM 925 N N . HIS A 1 122 ? 26.278 -24.197 -19.720 1.00 31.46 205 HIS A N 1
ATOM 926 C CA . HIS A 1 122 ? 24.817 -24.110 -19.695 1.00 31.44 205 HIS A CA 1
ATOM 927 C C . HIS A 1 122 ? 24.347 -23.895 -21.135 1.00 33.63 205 HIS A C 1
ATOM 928 O O . HIS A 1 122 ? 25.032 -23.260 -21.938 1.00 36.34 205 HIS A O 1
ATOM 935 N N . MET A 1 123 ? 23.196 -24.447 -21.466 1.00 26.64 206 MET A N 1
ATOM 936 C CA . MET A 1 123 ? 22.667 -24.391 -22.846 1.00 23.23 206 MET A CA 1
ATOM 937 C C . MET A 1 123 ? 21.764 -23.176 -22.958 1.00 22.22 206 MET A C 1
ATOM 938 O O . MET A 1 123 ? 20.766 -23.080 -22.222 1.00 22.91 206 MET A O 1
ATOM 943 N N . PRO A 1 124 ? 22.076 -22.263 -23.891 1.00 19.39 207 PRO A N 1
ATOM 944 C CA . PRO A 1 124 ? 21.210 -21.091 -24.111 1.00 20.21 207 PRO A CA 1
ATOM 945 C C . PRO A 1 124 ? 19.827 -21.552 -24.443 1.00 23.23 207 PRO A C 1
ATOM 946 O O . PRO A 1 124 ? 19.634 -22.610 -25.046 1.00 20.62 207 PRO A O 1
ATOM 950 N N . ILE A 1 125 ? 18.829 -20.760 -24.071 1.00 18.24 208 ILE A N 1
ATOM 951 C CA . ILE A 1 125 ? 17.460 -21.212 -24.269 1.00 17.80 208 ILE A CA 1
ATOM 952 C C . ILE A 1 125 ? 17.089 -21.307 -25.754 1.00 19.05 208 ILE A C 1
ATOM 953 O O . ILE A 1 125 ? 17.282 -20.377 -26.526 1.00 21.64 208 ILE A O 1
ATOM 958 N N . GLY A 1 126 ? 16.626 -22.487 -26.177 1.00 18.61 209 GLY A N 1
ATOM 959 C CA . GLY A 1 126 ? 16.176 -22.653 -27.544 1.00 20.80 209 GLY A CA 1
ATOM 960 C C . GLY A 1 126 ? 17.309 -22.932 -28.539 1.00 16.14 209 GLY A C 1
ATOM 961 O O . GLY A 1 126 ? 17.062 -22.957 -29.735 1.00 18.00 209 GLY A O 1
ATOM 962 N N . PHE A 1 127 ? 18.517 -23.175 -28.029 1.00 17.07 210 PHE A N 1
ATOM 963 C CA . PHE A 1 127 ? 19.699 -23.324 -28.894 1.00 15.72 210 PHE A CA 1
ATOM 964 C C . PHE A 1 127 ? 19.511 -24.407 -29.954 1.00 15.02 210 PHE A C 1
ATOM 965 O O . PHE A 1 127 ? 19.895 -24.241 -31.089 1.00 16.87 210 PHE A O 1
ATOM 973 N N . GLU A 1 128 ? 18.915 -25.505 -29.541 1.00 16.88 211 GLU A N 1
ATOM 974 C CA . GLU A 1 128 ? 18.862 -26.642 -30.449 1.00 17.08 211 GLU A CA 1
ATOM 975 C C . GLU A 1 128 ? 17.912 -26.438 -31.618 1.00 22.59 211 GLU A C 1
ATOM 976 O O . GLU A 1 128 ? 18.042 -27.135 -32.624 1.00 22.76 211 GLU A O 1
ATOM 982 N N . VAL A 1 129 ? 16.958 -25.499 -31.521 1.00 18.36 212 VAL A N 1
ATOM 983 C CA . VAL A 1 129 ? 16.200 -25.089 -32.702 1.00 18.97 212 VAL A CA 1
ATOM 984 C C . VAL A 1 129 ? 16.856 -23.881 -33.388 1.00 16.96 212 VAL A C 1
ATOM 985 O O . VAL A 1 129 ? 16.958 -23.836 -34.610 1.00 20.70 212 VAL A O 1
ATOM 989 N N . ALA A 1 130 ? 17.291 -22.899 -32.590 1.00 16.49 213 ALA A N 1
ATOM 990 C CA . ALA A 1 130 ? 17.770 -21.628 -33.173 1.00 18.90 213 ALA A CA 1
ATOM 991 C C . ALA A 1 130 ? 19.068 -21.776 -33.952 1.00 18.88 213 ALA A C 1
ATOM 992 O O . ALA A 1 130 ? 19.278 -21.120 -34.954 1.00 18.59 213 ALA A O 1
ATOM 994 N N . PHE A 1 131 ? 19.971 -22.588 -33.440 1.00 19.43 214 PHE A N 1
ATOM 995 C CA . PHE A 1 131 ? 21.272 -22.717 -34.118 1.00 16.52 214 PHE A CA 1
ATOM 996 C C . PHE A 1 131 ? 21.203 -23.365 -35.520 1.00 18.41 214 PHE A C 1
ATOM 997 O O . PHE A 1 131 ? 21.700 -22.787 -36.479 1.00 19.47 214 PHE A O 1
ATOM 1005 N N . PRO A 1 132 ? 20.547 -24.532 -35.665 1.00 18.89 215 PRO A N 1
ATOM 1006 C CA . PRO A 1 132 ? 20.403 -25.062 -37.033 1.00 21.55 215 PRO A CA 1
ATOM 1007 C C . PRO A 1 132 ? 19.626 -24.153 -37.969 1.00 22.00 215 PRO A C 1
ATOM 1008 O O . PRO A 1 132 ? 19.871 -24.092 -39.177 1.00 20.15 215 PRO A O 1
ATOM 1012 N N . SER A 1 133 ? 18.655 -23.421 -37.429 1.00 22.29 216 SER A N 1
ATOM 1013 C CA . SER A 1 133 ? 17.959 -22.437 -38.240 1.00 22.13 216 SER A CA 1
ATOM 1014 C C . SER A 1 133 ? 18.893 -21.378 -38.818 1.00 21.96 216 SER A C 1
ATOM 1015 O O . SER A 1 133 ? 18.767 -20.989 -39.969 1.00 23.09 216 SER A O 1
ATOM 1019 N N . LEU A 1 134 ? 19.831 -20.876 -38.016 1.00 17.63 217 LEU A N 1
ATOM 1020 C CA . LEU A 1 134 ? 20.742 -19.863 -38.532 1.00 18.21 217 LEU A CA 1
ATOM 1021 C C . LEU A 1 134 ? 21.669 -20.497 -39.557 1.00 17.58 217 LEU A C 1
ATOM 1022 O O . LEU A 1 134 ? 22.129 -19.833 -40.462 1.00 17.21 217 LEU A O 1
ATOM 1027 N N . LEU A 1 135 ? 22.035 -21.751 -39.319 1.00 15.79 218 LEU A N 1
ATOM 1028 C CA . LEU A 1 135 ? 22.953 -22.402 -40.258 1.00 17.02 218 LEU A CA 1
ATOM 1029 C C . LEU A 1 135 ? 22.315 -22.524 -41.632 1.00 17.52 218 LEU A C 1
ATOM 1030 O O . LEU A 1 135 ? 22.992 -22.370 -42.643 1.00 19.11 218 LEU A O 1
ATOM 1035 N N . GLU A 1 136 ? 21.009 -22.795 -41.657 1.00 19.91 219 GLU A N 1
ATOM 1036 C CA . GLU A 1 136 ? 20.348 -22.882 -42.947 1.00 22.87 219 GLU A CA 1
ATOM 1037 C C . GLU A 1 136 ? 20.265 -21.512 -43.627 1.00 24.71 219 GLU A C 1
ATOM 1038 O O . GLU A 1 136 ? 20.385 -21.427 -44.847 1.00 23.75 219 GLU A O 1
ATOM 1044 N N . ILE A 1 137 ? 20.084 -20.428 -42.869 1.00 19.39 220 ILE A N 1
ATOM 1045 C CA . ILE A 1 137 ? 20.150 -19.112 -43.500 1.00 17.37 220 ILE A CA 1
ATOM 1046 C C . ILE A 1 137 ? 21.554 -18.839 -44.083 1.00 19.13 220 ILE A C 1
ATOM 1047 O O . ILE A 1 137 ? 21.707 -18.335 -45.193 1.00 23.68 220 ILE A O 1
ATOM 1052 N N . ALA A 1 138 ? 22.575 -19.160 -43.289 1.00 19.04 221 ALA A N 1
ATOM 1053 C CA . ALA A 1 138 ? 23.936 -18.940 -43.702 1.00 14.89 221 ALA A CA 1
ATOM 1054 C C . ALA A 1 138 ? 24.220 -19.727 -44.986 1.00 21.83 221 ALA A C 1
ATOM 1055 O O . ALA A 1 138 ? 24.819 -19.221 -45.896 1.00 21.45 221 ALA A O 1
ATOM 1057 N N . ARG A 1 139 ? 23.765 -20.965 -45.034 1.00 18.26 222 ARG A N 1
ATOM 1058 C CA . ARG A 1 139 ? 24.059 -21.783 -46.244 1.00 20.93 222 ARG A CA 1
ATOM 1059 C C . ARG A 1 139 ? 23.350 -21.172 -47.450 1.00 23.19 222 ARG A C 1
ATOM 1060 O O . ARG A 1 139 ? 23.886 -21.180 -48.567 1.00 26.49 222 ARG A O 1
ATOM 1068 N N . GLY A 1 140 ? 22.168 -20.609 -47.219 1.00 25.16 223 GLY A N 1
ATOM 1069 C CA . GLY A 1 140 ? 21.408 -19.940 -48.270 1.00 22.64 223 GLY A CA 1
ATOM 1070 C C . GLY A 1 140 ? 22.103 -18.747 -48.898 1.00 29.12 223 GLY A C 1
ATOM 1071 O O . GLY A 1 140 ? 21.855 -18.383 -50.071 1.00 31.00 223 GLY A O 1
ATOM 1072 N N . ILE A 1 141 ? 22.974 -18.090 -48.136 1.00 24.87 224 ILE A N 1
ATOM 1073 C CA . ILE A 1 141 ? 23.696 -16.959 -48.685 1.00 24.25 224 ILE A CA 1
ATOM 1074 C C . ILE A 1 141 ? 25.152 -17.282 -48.874 1.00 24.57 224 ILE A C 1
ATOM 1075 O O . ILE A 1 141 ? 25.987 -16.387 -48.976 1.00 29.03 224 ILE A O 1
ATOM 1080 N N . ASN A 1 142 ? 25.439 -18.580 -48.929 1.00 25.02 225 ASN A N 1
ATOM 1081 C CA . ASN A 1 142 ? 26.728 -19.075 -49.366 1.00 26.54 225 ASN A CA 1
ATOM 1082 C C . ASN A 1 142 ? 27.900 -18.690 -48.474 1.00 24.70 225 ASN A C 1
ATOM 1083 O O . ASN A 1 142 ? 29.019 -18.465 -48.957 1.00 28.18 225 ASN A O 1
ATOM 1088 N N . ILE A 1 143 ? 27.664 -18.624 -47.160 1.00 21.97 226 ILE A N 1
ATOM 1089 C CA . ILE A 1 143 ? 28.768 -18.378 -46.245 1.00 20.61 226 ILE A CA 1
ATOM 1090 C C . ILE A 1 143 ? 29.605 -19.657 -46.118 1.00 19.84 226 ILE A C 1
ATOM 1091 O O . ILE A 1 143 ? 29.057 -20.736 -45.938 1.00 20.67 226 ILE A O 1
ATOM 1096 N N . ASP A 1 144 ? 30.916 -19.531 -46.247 1.00 23.15 227 ASP A N 1
ATOM 1097 C CA . ASP A 1 144 ? 31.791 -20.697 -46.197 1.00 20.89 227 ASP A CA 1
ATOM 1098 C C . ASP A 1 144 ? 32.194 -20.971 -44.752 1.00 19.22 227 ASP A C 1
ATOM 1099 O O . ASP A 1 144 ? 33.230 -20.496 -44.290 1.00 23.96 227 ASP A O 1
ATOM 1104 N N . VAL A 1 145 ? 31.345 -21.701 -44.035 1.00 20.78 228 VAL A N 1
ATOM 1105 C CA . VAL A 1 145 ? 31.707 -22.292 -42.740 1.00 19.90 228 VAL A CA 1
ATOM 1106 C C . VAL A 1 145 ? 31.477 -23.827 -42.867 1.00 24.78 228 VAL A C 1
ATOM 1107 O O . VAL A 1 145 ? 30.803 -24.260 -43.806 1.00 21.04 228 VAL A O 1
ATOM 1111 N N . PRO A 1 146 ? 32.045 -24.649 -41.962 1.00 23.00 229 PRO A N 1
ATOM 1112 C CA . PRO A 1 146 ? 31.917 -26.118 -42.034 1.00 21.51 229 PRO A CA 1
ATOM 1113 C C . PRO A 1 146 ? 30.528 -26.611 -41.600 1.00 18.29 229 PRO A C 1
ATOM 1114 O O . PRO A 1 146 ? 30.385 -26.997 -40.458 1.00 18.84 229 PRO A O 1
ATOM 1118 N N . TYR A 1 147 ? 29.544 -26.609 -42.493 1.00 19.92 230 TYR A N 1
ATOM 1119 C CA . TYR A 1 147 ? 28.214 -27.089 -42.183 1.00 19.57 230 TYR A CA 1
ATOM 1120 C C . TYR A 1 147 ? 28.252 -28.556 -41.829 1.00 20.13 230 TYR A C 1
ATOM 1121 O O . TYR A 1 147 ? 27.350 -29.079 -41.181 1.00 23.51 230 TYR A O 1
ATOM 1130 N N . ASP A 1 148 ? 29.305 -29.220 -42.295 1.00 21.84 231 ASP A N 1
ATOM 1131 C CA . ASP A 1 148 ? 29.404 -30.651 -42.038 1.00 25.21 231 ASP A CA 1
ATOM 1132 C C . ASP A 1 148 ? 30.268 -30.994 -40.827 1.00 23.38 231 ASP A C 1
ATOM 1133 O O . ASP A 1 148 ? 30.622 -32.148 -40.605 1.00 23.52 231 ASP A O 1
ATOM 1141 N N . SER A 1 149 ? 30.588 -30.008 -39.998 1.00 16.56 232 SER A N 1
ATOM 1142 C CA . SER A 1 149 ? 31.350 -30.307 -38.800 1.00 14.75 232 SER A CA 1
ATOM 1143 C C . SER A 1 149 ? 30.707 -31.498 -38.036 1.00 17.26 232 SER A C 1
ATOM 1144 O O . SER A 1 149 ? 29.487 -31.561 -37.849 1.00 21.21 232 SER A O 1
ATOM 1147 N N . PRO A 1 150 ? 31.528 -32.488 -37.616 1.00 18.52 233 PRO A N 1
ATOM 1148 C CA . PRO A 1 150 ? 30.918 -33.683 -37.008 1.00 17.25 233 PRO A CA 1
ATOM 1149 C C . PRO A 1 150 ? 30.039 -33.417 -35.789 1.00 24.41 233 PRO A C 1
ATOM 1150 O O . PRO A 1 150 ? 29.037 -34.091 -35.551 1.00 22.27 233 PRO A O 1
ATOM 1154 N N . VAL A 1 151 ? 30.393 -32.413 -35.017 1.00 17.63 234 VAL A N 1
ATOM 1155 C CA . VAL A 1 151 ? 29.595 -32.131 -33.842 1.00 20.78 234 VAL A CA 1
ATOM 1156 C C . VAL A 1 151 ? 28.160 -31.703 -34.217 1.00 22.10 234 VAL A C 1
ATOM 1157 O O . VAL A 1 151 ? 27.256 -31.758 -33.363 1.00 27.49 234 VAL A O 1
ATOM 1161 N N . LEU A 1 152 ? 27.921 -31.327 -35.466 1.00 21.24 235 LEU A N 1
ATOM 1162 C CA . LEU A 1 152 ? 26.603 -30.807 -35.882 1.00 19.35 235 LEU A CA 1
ATOM 1163 C C . LEU A 1 152 ? 25.554 -31.856 -36.332 1.00 36.34 235 LEU A C 1
ATOM 1164 O O . LEU A 1 152 ? 24.390 -31.522 -36.567 1.00 44.20 235 LEU A O 1
ATOM 1169 N N . LYS A 1 153 ? 25.957 -33.112 -36.444 1.00 33.63 236 LYS A N 1
ATOM 1170 C CA . LYS A 1 153 ? 24.990 -34.180 -36.746 1.00 34.31 236 LYS A CA 1
ATOM 1171 C C . LYS A 1 153 ? 23.873 -34.287 -35.674 1.00 29.03 236 LYS A C 1
ATOM 1172 O O . LYS A 1 153 ? 22.677 -34.365 -35.980 1.00 38.52 236 LYS A O 1
ATOM 1178 N N . ASP A 1 154 ? 24.244 -34.260 -34.399 1.00 35.40 237 ASP A N 1
ATOM 1179 C CA . ASP A 1 154 ? 23.264 -34.516 -33.328 1.00 43.25 237 ASP A CA 1
ATOM 1180 C C . ASP A 1 154 ? 22.370 -33.311 -33.022 1.00 46.60 237 ASP A C 1
ATOM 1181 O O . ASP A 1 154 ? 21.226 -33.471 -32.578 1.00 40.85 237 ASP A O 1
ATOM 1186 N N . ILE A 1 155 ? 22.882 -32.108 -33.257 1.00 44.70 238 ILE A N 1
ATOM 1187 C CA . ILE A 1 155 ? 22.055 -30.918 -33.065 1.00 41.55 238 ILE A CA 1
ATOM 1188 C C . ILE A 1 155 ? 20.919 -30.830 -34.089 1.00 38.21 238 ILE A C 1
ATOM 1189 O O . ILE A 1 155 ? 19.796 -30.472 -33.741 1.00 42.11 238 ILE A O 1
ATOM 1194 N N . TYR A 1 156 ? 21.198 -31.124 -35.356 1.00 27.40 239 TYR A N 1
ATOM 1195 C CA . TYR A 1 156 ? 20.121 -31.049 -36.370 1.00 27.07 239 TYR A CA 1
ATOM 1196 C C . TYR A 1 156 ? 19.036 -32.076 -36.175 1.00 51.41 239 TYR A C 1
ATOM 1197 O O . TYR A 1 156 ? 17.896 -31.895 -36.642 1.00 47.61 239 TYR A O 1
ATOM 1206 N N . ALA A 1 157 ? 19.416 -33.195 -35.564 1.00 39.82 240 ALA A N 1
ATOM 1207 C CA . ALA A 1 157 ? 18.469 -34.284 -35.392 1.00 43.44 240 ALA A CA 1
ATOM 1208 C C . ALA A 1 157 ? 17.510 -33.813 -34.338 1.00 35.46 240 ALA A C 1
ATOM 1209 O O . ALA A 1 157 ? 16.289 -33.970 -34.477 1.00 44.29 240 ALA A O 1
ATOM 1211 N N . LYS A 1 158 ? 18.088 -33.228 -33.291 1.00 44.81 241 LYS A N 1
ATOM 1212 C CA . LYS A 1 158 ? 17.325 -32.699 -32.180 1.00 43.91 241 LYS A CA 1
ATOM 1213 C C . LYS A 1 158 ? 16.311 -31.641 -32.604 1.00 40.00 241 LYS A C 1
ATOM 1214 O O . LYS A 1 158 ? 15.227 -31.601 -32.045 1.00 36.88 241 LYS A O 1
ATOM 1220 N N . LYS A 1 159 ? 16.635 -30.796 -33.579 1.00 33.27 242 LYS A N 1
ATOM 1221 C CA . LYS A 1 159 ? 15.689 -29.752 -33.967 1.00 29.83 242 LYS A CA 1
ATOM 1222 C C . LYS A 1 159 ? 14.386 -30.356 -34.529 1.00 40.25 242 LYS A C 1
ATOM 1223 O O . LYS A 1 159 ? 13.295 -29.945 -34.157 1.00 29.79 242 LYS A O 1
ATOM 1229 N N . GLU A 1 160 ? 14.480 -31.332 -35.427 1.00 34.78 243 GLU A N 1
ATOM 1230 C CA . GLU A 1 160 ? 13.251 -31.905 -35.989 1.00 33.87 243 GLU A CA 1
ATOM 1231 C C . GLU A 1 160 ? 12.392 -32.573 -34.920 1.00 28.21 243 GLU A C 1
ATOM 1232 O O . GLU A 1 160 ? 11.170 -32.477 -34.945 1.00 37.56 243 GLU A O 1
ATOM 1238 N N . LEU A 1 161 ? 13.055 -33.224 -33.970 1.00 35.49 244 LEU A N 1
ATOM 1239 C CA . LEU A 1 161 ? 12.399 -33.862 -32.845 1.00 38.79 244 LEU A CA 1
ATOM 1240 C C . LEU A 1 161 ? 11.662 -32.838 -32.006 1.00 43.74 244 LEU A C 1
ATOM 1241 O O . LEU A 1 161 ? 10.505 -33.040 -31.634 1.00 37.35 244 LEU A O 1
ATOM 1246 N N . LYS A 1 162 ? 12.345 -31.743 -31.698 1.00 29.93 245 LYS A N 1
ATOM 1247 C CA . LYS A 1 162 ? 11.732 -30.684 -30.897 1.00 24.68 245 LYS A CA 1
ATOM 1248 C C . LYS A 1 162 ? 10.530 -30.140 -31.643 1.00 29.62 245 LYS A C 1
ATOM 1249 O O . LYS A 1 162 ? 9.488 -29.926 -31.061 1.00 29.42 245 LYS A O 1
ATOM 1255 N N . LEU A 1 163 ? 10.668 -29.904 -32.936 1.00 28.86 246 LEU A N 1
ATOM 1256 C CA . LEU A 1 163 ? 9.567 -29.291 -33.676 1.00 29.11 246 LEU A CA 1
ATOM 1257 C C . LEU A 1 163 ? 8.300 -30.156 -33.682 1.00 38.11 246 LEU A C 1
ATOM 1258 O O . LEU A 1 163 ? 7.207 -29.622 -33.575 1.00 36.58 246 LEU A O 1
ATOM 1263 N N . THR A 1 164 ? 8.443 -31.478 -33.769 1.00 35.32 247 THR A N 1
ATOM 1264 C CA . THR A 1 164 ? 7.268 -32.369 -33.743 1.00 33.43 247 THR A CA 1
ATOM 1265 C C . THR A 1 164 ? 6.564 -32.422 -32.380 1.00 32.08 247 THR A C 1
ATOM 1266 O O . THR A 1 164 ? 5.393 -32.783 -32.282 1.00 32.63 247 THR A O 1
ATOM 1270 N N . ARG A 1 165 ? 7.277 -32.038 -31.332 1.00 25.55 248 ARG A N 1
ATOM 1271 C CA . ARG A 1 165 ? 6.764 -32.089 -29.986 1.00 29.28 248 ARG A CA 1
ATOM 1272 C C . ARG A 1 165 ? 6.052 -30.785 -29.605 1.00 23.33 248 ARG A C 1
ATOM 1273 O O . ARG A 1 165 ? 5.311 -30.773 -28.631 1.00 30.66 248 ARG A O 1
ATOM 1281 N N . ILE A 1 166 ? 6.306 -29.704 -30.344 1.00 27.39 249 ILE A N 1
ATOM 1282 C CA . ILE A 1 166 ? 5.767 -28.388 -29.982 1.00 24.98 249 ILE A CA 1
ATOM 1283 C C . ILE A 1 166 ? 4.265 -28.473 -30.249 1.00 21.50 249 ILE A C 1
ATOM 1284 O O . ILE A 1 166 ? 3.869 -28.968 -31.284 1.00 22.58 249 ILE A O 1
ATOM 1289 N N . PRO A 1 167 ? 3.447 -28.003 -29.302 1.00 19.11 250 PRO A N 1
ATOM 1290 C CA . PRO A 1 167 ? 2.003 -28.034 -29.581 1.00 19.89 250 PRO A CA 1
ATOM 1291 C C . PRO A 1 167 ? 1.605 -26.851 -30.460 1.00 16.18 250 PRO A C 1
ATOM 1292 O O . PRO A 1 167 ? 1.079 -25.850 -29.965 1.00 18.61 250 PRO A O 1
ATOM 1296 N N . LYS A 1 168 ? 1.894 -26.973 -31.743 1.00 16.56 251 LYS A N 1
ATOM 1297 C CA . LYS A 1 168 ? 1.878 -25.794 -32.605 1.00 18.89 251 LYS A CA 1
ATOM 1298 C C . LYS A 1 168 ? 0.471 -25.237 -32.793 1.00 19.53 251 LYS A C 1
ATOM 1299 O O . LYS A 1 168 ? 0.286 -24.032 -32.950 1.00 19.53 251 LYS A O 1
ATOM 1305 N N . GLU A 1 169 ? -0.557 -26.072 -32.694 1.00 17.78 252 GLU A N 1
ATOM 1306 C CA . GLU A 1 169 ? -1.905 -25.535 -32.762 1.00 16.88 252 GLU A CA 1
ATOM 1307 C C . GLU A 1 169 ? -2.287 -24.735 -31.519 1.00 17.20 252 GLU A C 1
ATOM 1308 O O . GLU A 1 169 ? -2.917 -23.680 -31.626 1.00 19.73 252 GLU A O 1
ATOM 1314 N N . ILE A 1 170 ? -1.853 -25.187 -30.327 1.00 15.03 253 ILE A N 1
ATOM 1315 C CA . ILE A 1 170 ? -2.108 -24.432 -29.133 1.00 14.99 253 ILE A CA 1
ATOM 1316 C C . ILE A 1 170 ? -1.329 -23.098 -29.212 1.00 13.37 253 ILE A C 1
ATOM 1317 O O . ILE A 1 170 ? -1.872 -22.061 -28.838 1.00 17.09 253 ILE A O 1
ATOM 1323 N N . MET A 1 171 ? -0.121 -23.178 -29.757 1.00 15.16 254 MET A N 1
ATOM 1324 C CA . MET A 1 171 ? 0.711 -21.958 -29.913 1.00 14.51 254 MET A CA 1
ATOM 1325 C C . MET A 1 171 ? 0.021 -20.881 -30.725 1.00 18.55 254 MET A C 1
ATOM 1326 O O . MET A 1 171 ? 0.297 -19.708 -30.559 1.00 16.58 254 MET A O 1
ATOM 1331 N N . HIS A 1 172 ? -0.846 -21.284 -31.653 1.00 14.52 255 HIS A N 1
ATOM 1332 C CA . HIS A 1 172 ? -1.606 -20.296 -32.428 1.00 13.38 255 HIS A CA 1
ATOM 1333 C C . HIS A 1 172 ? -2.902 -19.801 -31.806 1.00 17.41 255 HIS A C 1
ATOM 1334 O O . HIS A 1 172 ? -3.543 -18.906 -32.361 1.00 22.41 255 HIS A O 1
ATOM 1341 N N . LYS A 1 173 ? -3.306 -20.373 -30.676 1.00 15.10 256 LYS A N 1
ATOM 1342 C CA . LYS A 1 173 ? -4.598 -20.048 -30.107 1.00 17.56 256 LYS A CA 1
ATOM 1343 C C . LYS A 1 173 ? -4.542 -19.282 -28.805 1.00 15.19 256 LYS A C 1
ATOM 1344 O O . LYS A 1 173 ? -5.449 -18.479 -28.542 1.00 20.07 256 LYS A O 1
ATOM 1350 N N . ILE A 1 174 ? -3.559 -19.599 -27.955 1.00 14.78 257 ILE A N 1
ATOM 1351 C CA . ILE A 1 174 ? -3.442 -18.937 -26.648 1.00 18.23 257 ILE A CA 1
ATOM 1352 C C . ILE A 1 174 ? -2.009 -18.480 -26.416 1.00 18.90 257 ILE A C 1
ATOM 1353 O O . ILE A 1 174 ? -1.099 -19.021 -26.991 1.00 15.09 257 ILE A O 1
ATOM 1358 N N . PRO A 1 175 ? -1.823 -17.483 -25.543 1.00 18.04 258 PRO A N 1
ATOM 1359 C CA . PRO A 1 175 ? -0.436 -17.044 -25.292 1.00 18.64 258 PRO A CA 1
ATOM 1360 C C . PRO A 1 175 ? 0.353 -18.127 -24.606 1.00 15.31 258 PRO A C 1
ATOM 1361 O O . PRO A 1 175 ? -0.137 -18.765 -23.665 1.00 20.53 258 PRO A O 1
ATOM 1365 N N . THR A 1 176 ? 1.576 -18.337 -25.071 1.00 14.98 259 THR A N 1
ATOM 1366 C CA . THR A 1 176 ? 2.495 -19.328 -24.499 1.00 17.78 259 THR A CA 1
ATOM 1367 C C . THR A 1 176 ? 3.928 -18.826 -24.608 1.00 14.70 259 THR A C 1
ATOM 1368 O O . THR A 1 176 ? 4.218 -17.855 -25.343 1.00 14.14 259 THR A O 1
ATOM 1372 N N . THR A 1 177 ? 4.845 -19.491 -23.903 1.00 14.98 260 THR A N 1
ATOM 1373 C CA . THR A 1 177 ? 6.245 -19.115 -23.997 1.00 13.13 260 THR A CA 1
ATOM 1374 C C . THR A 1 177 ? 6.854 -19.366 -25.376 1.00 11.72 260 THR A C 1
ATOM 1375 O O . THR A 1 177 ? 7.924 -18.818 -25.705 1.00 13.86 260 THR A O 1
ATOM 1379 N N . LEU A 1 178 ? 6.182 -20.148 -26.243 1.00 14.37 261 LEU A N 1
ATOM 1380 C CA . LEU A 1 178 ? 6.720 -20.427 -27.548 1.00 14.60 261 LEU A CA 1
ATOM 1381 C C . LEU A 1 178 ? 6.785 -19.154 -28.412 1.00 12.67 261 LEU A C 1
ATOM 1382 O O . LEU A 1 178 ? 7.579 -19.057 -29.362 1.00 14.81 261 LEU A O 1
ATOM 1387 N N . LEU A 1 179 ? 5.959 -18.171 -28.051 1.00 11.49 262 LEU A N 1
ATOM 1388 C CA . LEU A 1 179 ? 5.965 -16.907 -28.801 1.00 12.16 262 LEU A CA 1
ATOM 1389 C C . LEU A 1 179 ? 7.290 -16.203 -28.672 1.00 11.78 262 LEU A C 1
ATOM 1390 O O . LEU A 1 179 ? 7.598 -15.343 -29.497 1.00 12.08 262 LEU A O 1
ATOM 1395 N N . HIS A 1 180 ? 8.059 -16.493 -27.614 1.00 12.59 263 HIS A N 1
ATOM 1396 C CA . HIS A 1 180 ? 9.384 -15.862 -27.489 1.00 11.72 263 HIS A CA 1
ATOM 1397 C C . HIS A 1 180 ? 10.384 -16.362 -28.501 1.00 12.71 263 HIS A C 1
ATOM 1398 O O . HIS A 1 180 ? 11.448 -15.745 -28.647 1.00 13.34 263 HIS A O 1
ATOM 1405 N N . SER A 1 181 ? 10.090 -17.467 -29.190 1.00 11.62 264 SER A N 1
ATOM 1406 C CA . SER A 1 181 ? 11.063 -18.082 -30.085 1.00 13.49 264 SER A CA 1
ATOM 1407 C C . SER A 1 181 ? 10.508 -18.482 -31.425 1.00 15.32 264 SER A C 1
ATOM 1408 O O . SER A 1 181 ? 10.772 -19.595 -31.883 1.00 20.08 264 SER A O 1
ATOM 1412 N N . LEU A 1 182 ? 9.817 -17.572 -32.101 1.00 12.83 265 LEU A N 1
ATOM 1413 C CA . LEU A 1 182 ? 9.174 -17.939 -33.363 1.00 12.96 265 LEU A CA 1
ATOM 1414 C C . LEU A 1 182 ? 10.178 -18.080 -34.518 1.00 16.56 265 LEU A C 1
ATOM 1415 O O . LEU A 1 182 ? 9.859 -18.754 -35.528 1.00 19.42 265 LEU A O 1
ATOM 1420 N N . GLU A 1 183 ? 11.352 -17.450 -34.385 1.00 15.53 266 GLU A N 1
ATOM 1421 C CA . GLU A 1 183 ? 12.291 -17.298 -35.522 1.00 15.37 266 GLU A CA 1
ATOM 1422 C C . GLU A 1 183 ? 12.851 -18.617 -36.045 1.00 22.66 266 GLU A C 1
ATOM 1423 O O . GLU A 1 183 ? 13.193 -18.703 -37.243 1.00 28.01 266 GLU A O 1
ATOM 1429 N N . GLY A 1 184 ? 12.844 -19.655 -35.212 1.00 21.22 267 GLY A N 1
ATOM 1430 C CA . GLY A 1 184 ? 13.217 -20.995 -35.693 1.00 31.65 267 GLY A CA 1
ATOM 1431 C C . GLY A 1 184 ? 12.115 -21.918 -36.224 1.00 36.85 267 GLY A C 1
ATOM 1432 O O . GLY A 1 184 ? 12.382 -23.066 -36.601 1.00 36.71 267 GLY A O 1
ATOM 1433 N N . MET A 1 185 ? 10.873 -21.438 -36.256 1.00 25.10 268 MET A N 1
ATOM 1434 C CA . MET A 1 185 ? 9.738 -22.229 -36.741 1.00 28.94 268 MET A CA 1
ATOM 1435 C C . MET A 1 185 ? 9.333 -21.970 -38.187 1.00 32.38 268 MET A C 1
ATOM 1436 O O . MET A 1 185 ? 9.650 -20.940 -38.756 1.00 31.99 268 MET A O 1
ATOM 1441 N N . ARG A 1 186 ? 8.595 -22.915 -38.763 1.00 37.89 269 ARG A N 1
ATOM 1442 C CA . ARG A 1 186 ? 8.162 -22.785 -40.147 1.00 45.39 269 ARG A CA 1
ATOM 1443 C C . ARG A 1 186 ? 6.661 -23.015 -40.236 1.00 35.73 269 ARG A C 1
ATOM 1444 O O . ARG A 1 186 ? 6.045 -23.549 -39.296 1.00 33.43 269 ARG A O 1
ATOM 1452 N N . ASP A 1 187 ? 6.069 -22.596 -41.355 1.00 37.38 270 ASP A N 1
ATOM 1453 C CA . ASP A 1 187 ? 4.644 -22.847 -41.589 1.00 48.87 270 ASP A CA 1
ATOM 1454 C C . ASP A 1 187 ? 3.760 -22.253 -40.488 1.00 43.50 270 ASP A C 1
ATOM 1455 O O . ASP A 1 187 ? 2.911 -22.932 -39.922 1.00 45.98 270 ASP A O 1
ATOM 1460 N N . LEU A 1 188 ? 3.979 -20.984 -40.175 1.00 31.15 271 LEU A N 1
ATOM 1461 C CA . LEU A 1 188 ? 3.167 -20.310 -39.172 1.00 23.23 271 LEU A CA 1
ATOM 1462 C C . LEU A 1 188 ? 1.960 -19.631 -39.807 1.00 22.10 271 LEU A C 1
ATOM 1463 O O . LEU A 1 188 ? 1.991 -19.278 -41.009 1.00 28.78 271 LEU A O 1
ATOM 1468 N N . ASP A 1 189 ? 0.896 -19.469 -39.039 1.00 18.49 272 ASP A N 1
ATOM 1469 C CA . ASP A 1 189 ? -0.311 -18.782 -39.505 1.00 21.27 272 ASP A CA 1
ATOM 1470 C C . ASP A 1 189 ? -0.376 -17.420 -38.809 1.00 18.54 272 ASP A C 1
ATOM 1471 O O . ASP A 1 189 ? -0.830 -17.302 -37.662 1.00 19.03 272 ASP A O 1
ATOM 1476 N N . TRP A 1 190 ? 0.093 -16.377 -39.510 1.00 18.25 273 TRP A N 1
ATOM 1477 C CA . TRP A 1 190 ? 0.236 -15.066 -38.879 1.00 16.04 273 TRP A CA 1
ATOM 1478 C C . TRP A 1 190 ? -1.079 -14.406 -38.568 1.00 16.35 273 TRP A C 1
ATOM 1479 O O . TRP A 1 190 ? -1.198 -13.583 -37.668 1.00 19.17 273 TRP A O 1
ATOM 1490 N N . GLU A 1 191 ? -2.125 -14.753 -39.322 1.00 18.79 274 GLU A N 1
ATOM 1491 C CA . GLU A 1 191 ? -3.395 -14.190 -38.954 1.00 22.26 274 GLU A CA 1
ATOM 1492 C C . GLU A 1 191 ? -3.802 -14.592 -37.517 1.00 23.27 274 GLU A C 1
ATOM 1493 O O . GLU A 1 191 ? -4.309 -13.773 -36.754 1.00 22.91 274 GLU A O 1
ATOM 1499 N N . LYS A 1 192 ? -3.557 -15.848 -37.158 1.00 20.00 275 LYS A N 1
ATOM 1500 C CA . LYS A 1 192 ? -3.778 -16.290 -35.777 1.00 16.31 275 LYS A CA 1
ATOM 1501 C C . LYS A 1 192 ? -2.727 -15.724 -34.826 1.00 13.18 275 LYS A C 1
ATOM 1502 O O . LYS A 1 192 ? -3.082 -15.260 -33.775 1.00 15.65 275 LYS A O 1
ATOM 1508 N N . LEU A 1 193 ? -1.465 -15.775 -35.231 1.00 15.93 276 LEU A N 1
ATOM 1509 C CA . LEU A 1 193 ? -0.426 -15.343 -34.247 1.00 13.24 276 LEU A CA 1
ATOM 1510 C C . LEU A 1 193 ? -0.505 -13.867 -33.931 1.00 14.85 276 LEU A C 1
ATOM 1511 O O . LEU A 1 193 ? -0.231 -13.442 -32.811 1.00 16.20 276 LEU A O 1
ATOM 1516 N N . LEU A 1 194 ? -0.868 -13.048 -34.921 1.00 16.97 277 LEU A N 1
ATOM 1517 C CA . LEU A 1 194 ? -0.945 -11.622 -34.575 1.00 15.05 277 LEU A CA 1
ATOM 1518 C C . LEU A 1 194 ? -1.977 -11.293 -33.494 1.00 17.56 277 LEU A C 1
ATOM 1519 O O . LEU A 1 194 ? -1.858 -10.283 -32.770 1.00 20.07 277 LEU A O 1
ATOM 1524 N N . LYS A 1 195 ? -2.983 -12.154 -33.310 1.00 16.62 278 LYS A N 1
ATOM 1525 C CA . LYS A 1 195 ? -3.922 -11.953 -32.221 1.00 17.29 278 LYS A CA 1
ATOM 1526 C C . LYS A 1 195 ? -3.268 -12.187 -30.835 1.00 15.04 278 LYS A C 1
ATOM 1527 O O . LYS A 1 195 ? -3.831 -11.821 -29.827 1.00 20.23 278 LYS A O 1
ATOM 1533 N N . LEU A 1 196 ? -2.066 -12.759 -30.844 1.00 15.34 279 LEU A N 1
ATOM 1534 C CA . LEU A 1 196 ? -1.359 -13.092 -29.601 1.00 14.08 279 LEU A CA 1
ATOM 1535 C C . LEU A 1 196 ? -0.188 -12.164 -29.341 1.00 17.21 279 LEU A C 1
ATOM 1536 O O . LEU A 1 196 ? 0.596 -12.398 -28.417 1.00 14.45 279 LEU A O 1
ATOM 1541 N N . GLN A 1 197 ? -0.058 -11.122 -30.154 1.00 16.76 280 GLN A N 1
ATOM 1542 C CA . GLN A 1 197 ? 0.950 -10.081 -29.909 1.00 16.64 280 GLN A CA 1
ATOM 1543 C C . GLN A 1 197 ? 0.749 -9.443 -28.553 1.00 15.69 280 GLN A C 1
ATOM 1544 O O . GLN A 1 197 ? -0.396 -9.265 -28.068 1.00 17.06 280 GLN A O 1
ATOM 1550 N N . SER A 1 198 ? 1.866 -9.092 -27.897 1.00 14.06 281 SER A N 1
ATOM 1551 C CA . SER A 1 198 ? 1.785 -8.420 -26.645 1.00 11.12 281 SER A CA 1
ATOM 1552 C C . SER A 1 198 ? 1.383 -6.962 -26.846 1.00 13.12 281 SER A C 1
ATOM 1553 O O . SER A 1 198 ? 1.404 -6.444 -27.962 1.00 14.87 281 SER A O 1
ATOM 1556 N N . GLN A 1 199 ? 0.974 -6.339 -25.745 1.00 13.92 282 GLN A N 1
ATOM 1557 C CA . GLN A 1 199 ? 0.459 -4.982 -25.811 1.00 13.17 282 GLN A CA 1
ATOM 1558 C C . GLN A 1 199 ? 1.490 -3.918 -26.116 1.00 14.38 282 GLN A C 1
ATOM 1559 O O . GLN A 1 199 ? 1.119 -2.760 -26.402 1.00 16.56 282 GLN A O 1
ATOM 1565 N N . ASP A 1 200 ? 2.758 -4.301 -26.129 1.00 12.96 283 ASP A N 1
ATOM 1566 C CA . ASP A 1 200 ? 3.802 -3.389 -26.601 1.00 12.26 283 ASP A CA 1
ATOM 1567 C C . ASP A 1 200 ? 4.293 -3.711 -27.992 1.00 11.06 283 ASP A C 1
ATOM 1568 O O . ASP A 1 200 ? 5.281 -3.109 -28.461 1.00 14.44 283 ASP A O 1
ATOM 1573 N N . GLY A 1 201 ? 3.564 -4.571 -28.713 1.00 10.75 284 GLY A N 1
ATOM 1574 C CA . GLY A 1 201 ? 3.909 -4.903 -30.082 1.00 12.63 284 GLY A CA 1
ATOM 1575 C C . GLY A 1 201 ? 4.800 -6.139 -30.231 1.00 12.64 284 GLY A C 1
ATOM 1576 O O . GLY A 1 201 ? 5.001 -6.607 -31.373 1.00 14.80 284 GLY A O 1
ATOM 1577 N N . SER A 1 202 ? 5.373 -6.617 -29.115 1.00 12.64 285 SER A N 1
ATOM 1578 C CA . SER A 1 202 ? 6.308 -7.728 -29.238 1.00 10.50 285 SER A CA 1
ATOM 1579 C C . SER A 1 202 ? 5.625 -9.081 -29.345 1.00 12.46 285 SER A C 1
ATOM 1580 O O . SER A 1 202 ? 4.457 -9.264 -28.978 1.00 14.18 285 SER A O 1
ATOM 1583 N N . PHE A 1 203 ? 6.405 -10.053 -29.786 1.00 11.29 286 PHE A N 1
ATOM 1584 C CA . PHE A 1 203 ? 6.070 -11.454 -29.504 1.00 10.18 286 PHE A CA 1
ATOM 1585 C C . PHE A 1 203 ? 6.842 -11.881 -28.274 1.00 13.93 286 PHE A C 1
ATOM 1586 O O . PHE A 1 203 ? 8.062 -12.021 -28.286 1.00 14.65 286 PHE A O 1
ATOM 1594 N N . LEU A 1 204 ? 6.067 -11.994 -27.193 1.00 13.77 287 LEU A N 1
ATOM 1595 C CA . LEU A 1 204 ? 6.516 -12.223 -25.818 1.00 13.58 287 LEU A CA 1
ATOM 1596 C C . LEU A 1 204 ? 7.890 -11.633 -25.473 1.00 13.03 287 LEU A C 1
ATOM 1597 O O . LEU A 1 204 ? 8.761 -12.292 -24.943 1.00 13.88 287 LEU A O 1
ATOM 1602 N N . PHE A 1 205 ? 8.019 -10.343 -25.742 1.00 12.65 288 PHE A N 1
ATOM 1603 C CA . PHE A 1 205 ? 9.151 -9.576 -25.249 1.00 10.93 288 PHE A CA 1
ATOM 1604 C C . PHE A 1 205 ? 10.488 -10.036 -25.803 1.00 10.63 288 PHE A C 1
ATOM 1605 O O . PHE A 1 205 ? 11.536 -9.788 -25.202 1.00 10.02 288 PHE A O 1
ATOM 1613 N N . SER A 1 206 ? 10.442 -10.673 -26.974 1.00 9.31 289 SER A N 1
ATOM 1614 C CA . SER A 1 206 ? 11.684 -11.046 -27.654 1.00 7.79 289 SER A CA 1
ATOM 1615 C C . SER A 1 206 ? 11.987 -10.235 -28.893 1.00 10.07 289 SER A C 1
ATOM 1616 O O . SER A 1 206 ? 11.232 -10.307 -29.865 1.00 10.36 289 SER A O 1
ATOM 1619 N N . PRO A 1 207 ? 13.086 -9.489 -28.895 1.00 11.17 290 PRO A N 1
ATOM 1620 C CA . PRO A 1 207 ? 13.374 -8.716 -30.123 1.00 10.37 290 PRO A CA 1
ATOM 1621 C C . PRO A 1 207 ? 13.583 -9.621 -31.348 1.00 10.02 290 PRO A C 1
ATOM 1622 O O . PRO A 1 207 ? 13.096 -9.277 -32.444 1.00 11.39 290 PRO A O 1
ATOM 1626 N N . SER A 1 208 ? 14.312 -10.734 -31.216 1.00 10.11 291 SER A N 1
ATOM 1627 C CA . SER A 1 208 ? 14.483 -11.595 -32.394 1.00 10.92 291 SER A CA 1
ATOM 1628 C C . SER A 1 208 ? 13.164 -12.189 -32.921 1.00 10.14 291 SER A C 1
ATOM 1629 O O . SER A 1 208 ? 12.948 -12.269 -34.132 1.00 11.20 291 SER A O 1
ATOM 1632 N N . SER A 1 209 ? 12.291 -12.652 -32.012 1.00 9.49 292 SER A N 1
ATOM 1633 C CA . SER A 1 209 ? 11.051 -13.262 -32.436 1.00 10.85 292 SER A CA 1
ATOM 1634 C C . SER A 1 209 ? 10.197 -12.189 -33.120 1.00 9.35 292 SER A C 1
ATOM 1635 O O . SER A 1 209 ? 9.528 -12.438 -34.149 1.00 10.94 292 SER A O 1
ATOM 1638 N N . THR A 1 210 ? 10.257 -10.982 -32.534 1.00 9.65 293 THR A N 1
ATOM 1639 C CA . THR A 1 210 ? 9.487 -9.854 -33.102 1.00 9.63 293 THR A CA 1
ATOM 1640 C C . THR A 1 210 ? 10.051 -9.413 -34.458 1.00 10.41 293 THR A C 1
ATOM 1641 O O . THR A 1 210 ? 9.282 -9.027 -35.365 1.00 10.31 293 THR A O 1
ATOM 1645 N N . ALA A 1 211 ? 11.367 -9.435 -34.627 1.00 9.09 294 ALA A N 1
ATOM 1646 C CA . ALA A 1 211 ? 11.983 -9.082 -35.913 1.00 8.55 294 ALA A CA 1
ATOM 1647 C C . ALA A 1 211 ? 11.561 -10.079 -36.969 1.00 11.89 294 ALA A C 1
ATOM 1648 O O . ALA A 1 211 ? 11.214 -9.694 -38.086 1.00 12.01 294 ALA A O 1
ATOM 1650 N N . PHE A 1 212 ? 11.559 -11.375 -36.636 1.00 10.67 295 PHE A N 1
ATOM 1651 C CA . PHE A 1 212 ? 11.145 -12.376 -37.583 1.00 12.61 295 PHE A CA 1
ATOM 1652 C C . PHE A 1 212 ? 9.707 -12.136 -37.916 1.00 13.15 295 PHE A C 1
ATOM 1653 O O . PHE A 1 212 ? 9.334 -12.184 -39.121 1.00 12.61 295 PHE A O 1
ATOM 1661 N N . ALA A 1 213 ? 8.871 -11.875 -36.915 1.00 11.26 296 ALA A N 1
ATOM 1662 C CA . ALA A 1 213 ? 7.452 -11.618 -37.205 1.00 12.26 296 ALA A CA 1
ATOM 1663 C C . ALA A 1 213 ? 7.311 -10.426 -38.142 1.00 12.21 296 ALA A C 1
ATOM 1664 O O . ALA A 1 213 ? 6.492 -10.452 -39.067 1.00 14.33 296 ALA A O 1
ATOM 1666 N N . PHE A 1 214 ? 8.084 -9.381 -37.884 1.00 12.92 297 PHE A N 1
ATOM 1667 C CA . PHE A 1 214 ? 7.976 -8.224 -38.765 1.00 12.20 297 PHE A CA 1
ATOM 1668 C C . PHE A 1 214 ? 8.387 -8.577 -40.193 1.00 12.19 297 PHE A C 1
ATOM 1669 O O . PHE A 1 214 ? 7.756 -8.082 -41.169 1.00 13.40 297 PHE A O 1
ATOM 1677 N N . MET A 1 215 ? 9.439 -9.389 -40.367 1.00 11.23 298 MET A N 1
ATOM 1678 C CA . MET A 1 215 ? 9.878 -9.739 -41.727 1.00 12.03 298 MET A CA 1
ATOM 1679 C C . MET A 1 215 ? 8.732 -10.460 -42.469 1.00 16.11 298 MET A C 1
ATOM 1680 O O . MET A 1 215 ? 8.554 -10.274 -43.688 1.00 17.67 298 MET A O 1
ATOM 1686 N N . GLN A 1 216 ? 7.931 -11.244 -41.731 1.00 14.45 299 GLN A N 1
ATOM 1687 C CA . GLN A 1 216 ? 6.887 -12.085 -42.324 1.00 14.16 299 GLN A CA 1
ATOM 1688 C C . GLN A 1 216 ? 5.552 -11.388 -42.477 1.00 16.48 299 GLN A C 1
ATOM 1689 O O . GLN A 1 216 ? 4.692 -11.871 -43.238 1.00 21.94 299 GLN A O 1
ATOM 1695 N N . THR A 1 217 ? 5.344 -10.276 -41.787 1.00 14.18 300 THR A N 1
ATOM 1696 C CA . THR A 1 217 ? 4.007 -9.663 -41.728 1.00 16.56 300 THR A CA 1
ATOM 1697 C C . THR A 1 217 ? 4.036 -8.160 -42.002 1.00 17.62 300 THR A C 1
ATOM 1698 O O . THR A 1 217 ? 2.976 -7.577 -42.327 1.00 15.17 300 THR A O 1
ATOM 1702 N N . ARG A 1 218 ? 5.202 -7.534 -41.882 1.00 13.73 301 ARG A N 1
ATOM 1703 C CA . ARG A 1 218 ? 5.307 -6.063 -41.928 1.00 13.21 301 ARG A CA 1
ATOM 1704 C C . ARG A 1 218 ? 4.353 -5.350 -40.951 1.00 14.22 301 ARG A C 1
ATOM 1705 O O . ARG A 1 218 ? 3.999 -4.187 -41.155 1.00 16.50 301 ARG A O 1
ATOM 1713 N N . ASP A 1 219 ? 4.033 -5.999 -39.817 1.00 14.00 302 ASP A N 1
ATOM 1714 C CA . ASP A 1 219 ? 3.130 -5.423 -38.855 1.00 12.24 302 ASP A CA 1
ATOM 1715 C C . ASP A 1 219 ? 3.742 -4.189 -38.184 1.00 14.06 302 ASP A C 1
ATOM 1716 O O . ASP A 1 219 ? 4.873 -4.213 -37.650 1.00 14.69 302 ASP A O 1
ATOM 1721 N N . SER A 1 220 ? 2.996 -3.083 -38.162 1.00 14.89 303 SER A N 1
ATOM 1722 C CA . SER A 1 220 ? 3.525 -1.836 -37.626 1.00 14.99 303 SER A CA 1
ATOM 1723 C C . SER A 1 220 ? 3.783 -1.864 -36.153 1.00 14.56 303 SER A C 1
ATOM 1724 O O . SER A 1 220 ? 4.681 -1.186 -35.680 1.00 16.23 303 SER A O 1
ATOM 1728 N N . ASN A 1 221 ? 2.985 -2.604 -35.378 1.00 13.74 304 ASN A N 1
ATOM 1729 C CA . ASN A 1 221 ? 3.199 -2.622 -33.956 1.00 12.46 304 ASN A CA 1
ATOM 1730 C C . ASN A 1 221 ? 4.495 -3.415 -33.623 1.00 11.95 304 ASN A C 1
ATOM 1731 O O . ASN A 1 221 ? 5.222 -3.016 -32.708 1.00 13.03 304 ASN A O 1
ATOM 1736 N N . CYS A 1 222 ? 4.797 -4.443 -34.415 1.00 14.07 305 CYS A N 1
ATOM 1737 C CA . CYS A 1 222 ? 6.115 -5.120 -34.250 1.00 12.40 305 CYS A CA 1
ATOM 1738 C C . CYS A 1 222 ? 7.223 -4.133 -34.497 1.00 13.74 305 CYS A C 1
ATOM 1739 O O . CYS A 1 222 ? 8.197 -4.046 -33.733 1.00 12.83 305 CYS A O 1
ATOM 1742 N N . LEU A 1 223 ? 7.069 -3.348 -35.582 1.00 13.18 306 LEU A N 1
ATOM 1743 C CA . LEU A 1 223 ? 8.109 -2.385 -35.891 1.00 13.46 306 LEU A CA 1
ATOM 1744 C C . LEU A 1 223 ? 8.275 -1.365 -34.777 1.00 13.52 306 LEU A C 1
ATOM 1745 O O . LEU A 1 223 ? 9.402 -0.990 -34.467 1.00 12.96 306 LEU A O 1
ATOM 1750 N N . GLU A 1 224 ? 7.181 -0.892 -34.154 1.00 11.90 307 GLU A N 1
ATOM 1751 C CA . GLU A 1 224 ? 7.350 0.103 -33.110 1.00 13.63 307 GLU A CA 1
ATOM 1752 C C . GLU A 1 224 ? 8.056 -0.458 -31.855 1.00 13.96 307 GLU A C 1
ATOM 1753 O O . GLU A 1 224 ? 8.823 0.254 -31.213 1.00 14.98 307 GLU A O 1
ATOM 1759 N N . TYR A 1 225 ? 7.759 -1.713 -31.503 1.00 11.98 308 TYR A N 1
ATOM 1760 C CA . TYR A 1 225 ? 8.496 -2.322 -30.415 1.00 12.29 308 TYR A CA 1
ATOM 1761 C C . TYR A 1 225 ? 10.005 -2.281 -30.696 1.00 10.01 308 TYR A C 1
ATOM 1762 O O . TYR A 1 225 ? 10.810 -1.972 -29.812 1.00 11.87 308 TYR A O 1
ATOM 1771 N N . LEU A 1 226 ? 10.369 -2.632 -31.927 1.00 12.49 309 LEU A N 1
ATOM 1772 C CA . LEU A 1 226 ? 11.771 -2.690 -32.300 1.00 11.27 309 LEU A CA 1
ATOM 1773 C C . LEU A 1 226 ? 12.368 -1.315 -32.364 1.00 13.40 309 LEU A C 1
ATOM 1774 O O . LEU A 1 226 ? 13.481 -1.098 -31.887 1.00 13.55 309 LEU A O 1
ATOM 1779 N N . ARG A 1 227 ? 11.624 -0.350 -32.920 1.00 11.27 310 ARG A N 1
ATOM 1780 C CA . ARG A 1 227 ? 12.169 1.027 -32.957 1.00 14.63 310 ARG A CA 1
ATOM 1781 C C . ARG A 1 227 ? 12.472 1.533 -31.538 1.00 13.05 310 ARG A C 1
ATOM 1782 O O . ARG A 1 227 ? 13.514 2.171 -31.290 1.00 15.32 310 ARG A O 1
ATOM 1790 N N . ASN A 1 228 ? 11.558 1.253 -30.608 1.00 12.60 311 ASN A N 1
ATOM 1791 C CA . ASN A 1 228 ? 11.734 1.710 -29.238 1.00 13.15 311 ASN A CA 1
ATOM 1792 C C . ASN A 1 228 ? 12.965 1.072 -28.592 1.00 14.56 311 ASN A C 1
ATOM 1793 O O . ASN A 1 228 ? 13.779 1.766 -27.964 1.00 16.15 311 ASN A O 1
ATOM 1798 N N . ALA A 1 229 ? 13.139 -0.228 -28.809 1.00 13.10 312 ALA A N 1
ATOM 1799 C CA . ALA A 1 229 ? 14.261 -0.912 -28.184 1.00 15.03 312 ALA A CA 1
ATOM 1800 C C . ALA A 1 229 ? 15.590 -0.471 -28.812 1.00 14.25 312 ALA A C 1
ATOM 1801 O O . ALA A 1 229 ? 16.580 -0.226 -28.097 1.00 13.24 312 ALA A O 1
ATOM 1803 N N . VAL A 1 230 ? 15.645 -0.372 -30.150 1.00 12.72 313 VAL A N 1
ATOM 1804 C CA . VAL A 1 230 ? 16.884 0.022 -30.839 1.00 12.66 313 VAL A CA 1
ATOM 1805 C C . VAL A 1 230 ? 17.277 1.443 -30.403 1.00 15.53 313 VAL A C 1
ATOM 1806 O O . VAL A 1 230 ? 18.469 1.734 -30.202 1.00 16.90 313 VAL A O 1
ATOM 1810 N N . LYS A 1 231 ? 16.283 2.308 -30.217 1.00 16.11 314 LYS A N 1
ATOM 1811 C CA . LYS A 1 231 ? 16.567 3.674 -29.755 1.00 16.97 314 LYS A CA 1
ATOM 1812 C C . LYS A 1 231 ? 17.149 3.677 -28.343 1.00 16.07 314 LYS A C 1
ATOM 1813 O O . LYS A 1 231 ? 18.208 4.290 -28.078 1.00 17.80 314 LYS A O 1
ATOM 1819 N N . ARG A 1 232 ? 16.542 2.898 -27.450 1.00 13.78 315 ARG A N 1
ATOM 1820 C CA . ARG A 1 232 ? 16.974 2.894 -26.046 1.00 14.71 315 ARG A CA 1
ATOM 1821 C C . ARG A 1 232 ? 18.378 2.363 -25.919 1.00 15.81 315 ARG A C 1
ATOM 1822 O O . ARG A 1 232 ? 19.146 2.800 -25.066 1.00 18.60 315 ARG A O 1
ATOM 1830 N N . PHE A 1 233 ? 18.736 1.374 -26.742 1.00 14.81 316 PHE A N 1
ATOM 1831 C CA . PHE A 1 233 ? 20.038 0.795 -26.607 1.00 14.78 316 PHE A CA 1
ATOM 1832 C C . PHE A 1 233 ? 21.011 1.173 -27.691 1.00 15.84 316 PHE A C 1
ATOM 1833 O O . PHE A 1 233 ? 22.027 0.467 -27.877 1.00 17.10 316 PHE A O 1
ATOM 1841 N N . ASN A 1 234 ? 20.749 2.294 -28.387 1.00 17.55 317 ASN A N 1
ATOM 1842 C CA . ASN A 1 234 ? 21.720 2.856 -29.330 1.00 21.77 317 ASN A CA 1
ATOM 1843 C C . ASN A 1 234 ? 22.159 1.853 -30.397 1.00 20.45 317 ASN A C 1
ATOM 1844 O O . ASN A 1 234 ? 23.347 1.731 -30.713 1.00 21.39 317 ASN A O 1
ATOM 1849 N N . GLY A 1 235 ? 21.193 1.109 -30.924 1.00 15.55 318 GLY A N 1
ATOM 1850 C CA . GLY A 1 235 ? 21.439 0.207 -32.023 1.00 14.57 318 GLY A CA 1
ATOM 1851 C C . GLY A 1 235 ? 21.307 -1.258 -31.641 1.00 13.48 318 GLY A C 1
ATOM 1852 O O . GLY A 1 235 ? 20.890 -2.099 -32.436 1.00 16.93 318 GLY A O 1
ATOM 1853 N N . GLY A 1 236 ? 21.689 -1.596 -30.428 1.00 14.77 319 GLY A N 1
ATOM 1854 C CA . GLY A 1 236 ? 21.594 -3.006 -30.032 1.00 16.98 319 GLY A CA 1
ATOM 1855 C C . GLY A 1 236 ? 20.211 -3.284 -29.474 1.00 15.01 319 GLY A C 1
ATOM 1856 O O . GLY A 1 236 ? 19.416 -2.334 -29.222 1.00 13.12 319 GLY A O 1
ATOM 1857 N N . VAL A 1 237 ? 19.908 -4.585 -29.260 1.00 11.33 320 VAL A N 1
ATOM 1858 C CA . VAL A 1 237 ? 18.709 -4.936 -28.456 1.00 9.47 320 VAL A CA 1
ATOM 1859 C C . VAL A 1 237 ? 19.126 -6.098 -27.539 1.00 10.74 320 VAL A C 1
ATOM 1860 O O . VAL A 1 237 ? 20.001 -6.855 -27.867 1.00 11.94 320 VAL A O 1
ATOM 1864 N N . PRO A 1 238 ? 18.442 -6.250 -26.426 1.00 10.90 321 PRO A N 1
ATOM 1865 C CA . PRO A 1 238 ? 18.685 -7.367 -25.520 1.00 9.03 321 PRO A CA 1
ATOM 1866 C C . PRO A 1 238 ? 17.922 -8.602 -25.947 1.00 9.52 321 PRO A C 1
ATOM 1867 O O . PRO A 1 238 ? 17.158 -8.563 -26.923 1.00 12.04 321 PRO A O 1
ATOM 1871 N N . ASN A 1 239 ? 18.095 -9.697 -25.185 1.00 9.27 322 ASN A N 1
ATOM 1872 C CA . ASN A 1 239 ? 17.278 -10.888 -25.562 1.00 9.65 322 ASN A CA 1
ATOM 1873 C C . ASN A 1 239 ? 15.884 -10.956 -24.981 1.00 8.83 322 ASN A C 1
ATOM 1874 O O . ASN A 1 239 ? 15.064 -11.796 -25.366 1.00 12.40 322 ASN A O 1
ATOM 1882 N N . VAL A 1 240 ? 15.591 -10.039 -24.081 1.00 8.24 323 VAL A N 1
ATOM 1883 C CA . VAL A 1 240 ? 14.260 -9.937 -23.492 1.00 9.89 323 VAL A CA 1
ATOM 1884 C C . VAL A 1 240 ? 14.080 -8.489 -23.084 1.00 9.84 323 VAL A C 1
ATOM 1885 O O . VAL A 1 240 ? 14.985 -7.875 -22.498 1.00 10.72 323 VAL A O 1
ATOM 1889 N N . PHE A 1 241 ? 12.895 -7.944 -23.385 1.00 8.72 324 PHE A N 1
ATOM 1890 C CA . PHE A 1 241 ? 12.674 -6.538 -23.076 1.00 9.90 324 PHE A CA 1
ATOM 1891 C C . PHE A 1 241 ? 11.216 -6.199 -23.210 1.00 9.06 324 PHE A C 1
ATOM 1892 O O . PHE A 1 241 ? 10.569 -6.610 -24.202 1.00 10.35 324 PHE A O 1
ATOM 1900 N N . PRO A 1 242 ? 10.669 -5.407 -22.289 1.00 9.37 325 PRO A N 1
ATOM 1901 C CA . PRO A 1 242 ? 11.264 -4.928 -21.038 1.00 9.34 325 PRO A CA 1
ATOM 1902 C C . PRO A 1 242 ? 11.514 -6.036 -20.022 1.00 9.73 325 PRO A C 1
ATOM 1903 O O . PRO A 1 242 ? 11.029 -7.177 -20.153 1.00 10.33 325 PRO A O 1
ATOM 1907 N N . VAL A 1 243 ? 12.280 -5.666 -18.993 1.00 8.95 326 VAL A N 1
ATOM 1908 C CA . VAL A 1 243 ? 12.413 -6.500 -17.793 1.00 11.49 326 VAL A CA 1
ATOM 1909 C C . VAL A 1 243 ? 12.157 -5.642 -16.567 1.00 9.81 326 VAL A C 1
ATOM 1910 O O . VAL A 1 243 ? 12.870 -5.739 -15.552 1.00 11.05 326 VAL A O 1
ATOM 1914 N N . ASP A 1 244 ? 11.131 -4.787 -16.660 1.00 10.50 327 ASP A N 1
ATOM 1915 C CA . ASP A 1 244 ? 10.911 -3.784 -15.600 1.00 9.57 327 ASP A CA 1
ATOM 1916 C C . ASP A 1 244 ? 10.490 -4.430 -14.288 1.00 11.07 327 ASP A C 1
ATOM 1917 O O . ASP A 1 244 ? 10.945 -4.005 -13.230 1.00 12.09 327 ASP A O 1
ATOM 1922 N N . LEU A 1 245 ? 9.591 -5.406 -14.341 1.00 9.41 328 LEU A N 1
ATOM 1923 C CA . LEU A 1 245 ? 9.154 -6.005 -13.071 1.00 10.56 328 LEU A CA 1
ATOM 1924 C C . LEU A 1 245 ? 10.299 -6.832 -12.454 1.00 9.47 328 LEU A C 1
ATOM 1925 O O . LEU A 1 245 ? 10.569 -6.717 -11.259 1.00 10.94 328 LEU A O 1
ATOM 1930 N N . PHE A 1 246 ? 10.977 -7.637 -13.285 1.00 10.10 329 PHE A N 1
ATOM 1931 C CA . PHE A 1 246 ? 12.139 -8.422 -12.830 1.00 8.82 329 PHE A CA 1
ATOM 1932 C C . PHE A 1 246 ? 13.134 -7.481 -12.188 1.00 9.28 329 PHE A C 1
ATOM 1933 O O . PHE A 1 246 ? 13.567 -7.741 -11.054 1.00 9.87 329 PHE A O 1
ATOM 1941 N N . GLU A 1 247 ? 13.465 -6.376 -12.836 1.00 9.12 330 GLU A N 1
ATOM 1942 C CA . GLU A 1 247 ? 14.495 -5.511 -12.264 1.00 9.74 330 GLU A CA 1
ATOM 1943 C C . GLU A 1 247 ? 14.052 -4.854 -10.960 1.00 10.20 330 GLU A C 1
ATOM 1944 O O . GLU A 1 247 ? 14.816 -4.874 -9.939 1.00 11.72 330 GLU A O 1
ATOM 1950 N N . HIS A 1 248 ? 12.825 -4.330 -10.923 1.00 11.27 331 HIS A N 1
ATOM 1951 C CA . HIS A 1 248 ? 12.328 -3.690 -9.700 1.00 12.05 331 HIS A CA 1
ATOM 1952 C C . HIS A 1 248 ? 12.311 -4.685 -8.530 1.00 12.98 331 HIS A C 1
ATOM 1953 O O . HIS A 1 248 ? 12.701 -4.384 -7.404 1.00 13.54 331 HIS A O 1
ATOM 1960 N N . ILE A 1 249 ? 11.795 -5.880 -8.762 1.00 9.15 332 ILE A N 1
ATOM 1961 C CA . ILE A 1 249 ? 11.655 -6.858 -7.677 1.00 9.84 332 ILE A CA 1
ATOM 1962 C C . ILE A 1 249 ? 12.984 -7.405 -7.224 1.00 12.43 332 ILE A C 1
ATOM 1963 O O . ILE A 1 249 ? 13.231 -7.490 -6.025 1.00 12.72 332 ILE A O 1
ATOM 1968 N N . TRP A 1 250 ? 13.877 -7.731 -8.177 1.00 9.37 333 TRP A N 1
ATOM 1969 C CA . TRP A 1 250 ? 15.152 -8.330 -7.774 1.00 7.63 333 TRP A CA 1
ATOM 1970 C C . TRP A 1 250 ? 16.032 -7.318 -7.091 1.00 11.49 333 TRP A C 1
ATOM 1971 O O . TRP A 1 250 ? 16.777 -7.683 -6.198 1.00 10.63 333 TRP A O 1
ATOM 1982 N N . ILE A 1 251 ? 16.005 -6.051 -7.506 1.00 9.93 334 ILE A N 1
ATOM 1983 C CA . ILE A 1 251 ? 16.815 -5.058 -6.768 1.00 8.99 334 ILE A CA 1
ATOM 1984 C C . ILE A 1 251 ? 16.344 -4.955 -5.310 1.00 12.42 334 ILE A C 1
ATOM 1985 O O . ILE A 1 251 ? 17.173 -4.912 -4.397 1.00 11.61 334 ILE A O 1
ATOM 1993 N N . VAL A 1 252 ? 15.045 -4.921 -5.053 1.00 9.37 335 VAL A N 1
ATOM 1994 C CA . VAL A 1 252 ? 14.570 -4.843 -3.674 1.00 10.02 335 VAL A CA 1
ATOM 1995 C C . VAL A 1 252 ? 14.999 -6.079 -2.896 1.00 10.28 335 VAL A C 1
ATOM 1996 O O . VAL A 1 252 ? 15.518 -5.988 -1.772 1.00 12.03 335 VAL A O 1
ATOM 2000 N N . ASP A 1 253 ? 14.850 -7.262 -3.512 1.00 11.13 336 ASP A N 1
ATOM 2001 C CA . ASP A 1 253 ? 15.257 -8.467 -2.828 1.00 10.24 336 ASP A CA 1
ATOM 2002 C C . ASP A 1 253 ? 16.755 -8.445 -2.476 1.00 9.78 336 ASP A C 1
ATOM 2003 O O . ASP A 1 253 ? 17.128 -8.831 -1.354 1.00 11.58 336 ASP A O 1
ATOM 2008 N N . ARG A 1 254 ? 17.602 -8.074 -3.436 1.00 11.71 337 ARG A N 1
ATOM 2009 C CA . ARG A 1 254 ? 19.046 -8.051 -3.177 1.00 10.20 337 ARG A CA 1
ATOM 2010 C C . ARG A 1 254 ? 19.414 -7.011 -2.120 1.00 10.32 337 ARG A C 1
ATOM 2011 O O . ARG A 1 254 ? 20.242 -7.310 -1.244 1.00 11.64 337 ARG A O 1
ATOM 2019 N N . LEU A 1 255 ? 18.867 -5.806 -2.182 1.00 11.37 338 LEU A N 1
ATOM 2020 C CA . LEU A 1 255 ? 19.204 -4.800 -1.145 1.00 12.23 338 LEU A CA 1
ATOM 2021 C C . LEU A 1 255 ? 18.754 -5.264 0.233 1.00 12.28 338 LEU A C 1
ATOM 2022 O O . LEU A 1 255 ? 19.464 -5.022 1.240 1.00 12.07 338 LEU A O 1
ATOM 2027 N N . GLN A 1 256 ? 17.579 -5.894 0.348 1.00 10.78 339 GLN A N 1
ATOM 2028 C CA . GLN A 1 256 ? 17.143 -6.474 1.602 1.00 9.91 339 GLN A CA 1
ATOM 2029 C C . GLN A 1 256 ? 18.096 -7.571 2.115 1.00 10.31 339 GLN A C 1
ATOM 2030 O O . GLN A 1 256 ? 18.531 -7.517 3.272 1.00 11.62 339 GLN A O 1
ATOM 2036 N N . ARG A 1 257 ? 18.403 -8.533 1.241 1.00 10.91 340 ARG A N 1
ATOM 2037 C CA . ARG A 1 257 ? 19.268 -9.621 1.691 1.00 10.73 340 ARG A CA 1
ATOM 2038 C C . ARG A 1 257 ? 20.678 -9.184 2.024 1.00 11.66 340 ARG A C 1
ATOM 2039 O O . ARG A 1 257 ? 21.310 -9.765 2.933 1.00 12.07 340 ARG A O 1
ATOM 2047 N N . LEU A 1 258 ? 21.174 -8.176 1.320 1.00 9.75 341 LEU A N 1
ATOM 2048 C CA . LEU A 1 258 ? 22.491 -7.622 1.622 1.00 10.68 341 LEU A CA 1
ATOM 2049 C C . LEU A 1 258 ? 22.534 -6.779 2.884 1.00 10.78 341 LEU A C 1
ATOM 2050 O O . LEU A 1 258 ? 23.653 -6.418 3.279 1.00 12.51 341 LEU A O 1
ATOM 2055 N N . GLY A 1 259 ? 21.395 -6.508 3.528 1.00 10.32 342 GLY A N 1
ATOM 2056 C CA . GLY A 1 259 ? 21.387 -5.879 4.863 1.00 10.13 342 GLY A CA 1
ATOM 2057 C C . GLY A 1 259 ? 21.401 -4.374 4.811 1.00 12.01 342 GLY A C 1
ATOM 2058 O O . GLY A 1 259 ? 21.552 -3.736 5.883 1.00 13.28 342 GLY A O 1
ATOM 2059 N N . ILE A 1 260 ? 21.214 -3.806 3.623 1.00 12.30 343 ILE A N 1
ATOM 2060 C CA . ILE A 1 260 ? 21.338 -2.334 3.442 1.00 11.53 343 ILE A CA 1
ATOM 2061 C C . ILE A 1 260 ? 20.030 -1.652 3.051 1.00 12.46 343 ILE A C 1
ATOM 2062 O O . ILE A 1 260 ? 20.015 -0.419 2.761 1.00 12.91 343 ILE A O 1
ATOM 2067 N N . SER A 1 261 ? 18.916 -2.367 3.114 1.00 13.57 344 SER A N 1
ATOM 2068 C CA . SER A 1 261 ? 17.660 -1.777 2.582 1.00 13.05 344 SER A CA 1
ATOM 2069 C C . SER A 1 261 ? 17.153 -0.585 3.392 1.00 14.39 344 SER A C 1
ATOM 2070 O O . SER A 1 261 ? 16.425 0.238 2.853 1.00 14.97 344 SER A O 1
ATOM 2073 N N . ARG A 1 262 ? 17.562 -0.459 4.659 1.00 13.62 345 ARG A N 1
ATOM 2074 C CA . ARG A 1 262 ? 17.031 0.625 5.512 1.00 13.54 345 ARG A CA 1
ATOM 2075 C C . ARG A 1 262 ? 17.524 1.977 5.032 1.00 15.88 345 ARG A C 1
ATOM 2076 O O . ARG A 1 262 ? 16.918 2.992 5.404 1.00 20.85 345 ARG A O 1
ATOM 2084 N N . TYR A 1 263 ? 18.571 1.997 4.217 1.00 13.95 346 TYR A N 1
ATOM 2085 C CA . TYR A 1 263 ? 19.074 3.242 3.652 1.00 13.37 346 TYR A CA 1
ATOM 2086 C C . TYR A 1 263 ? 18.189 3.764 2.519 1.00 18.45 346 TYR A C 1
ATOM 2087 O O . TYR A 1 263 ? 18.348 4.900 2.038 1.00 16.48 346 TYR A O 1
ATOM 2096 N N . PHE A 1 264 ? 17.318 2.887 2.032 1.00 14.29 347 PHE A N 1
ATOM 2097 C CA . PHE A 1 264 ? 16.610 3.129 0.768 1.00 12.78 347 PHE A CA 1
ATOM 2098 C C . PHE A 1 264 ? 15.120 3.011 0.950 1.00 13.84 347 PHE A C 1
ATOM 2099 O O . PHE A 1 264 ? 14.438 2.653 -0.013 1.00 16.35 347 PHE A O 1
ATOM 2107 N N . GLU A 1 265 ? 14.566 3.339 2.115 1.00 15.12 348 GLU A N 1
ATOM 2108 C CA . GLU A 1 265 ? 13.176 3.041 2.393 1.00 17.27 348 GLU A CA 1
ATOM 2109 C C . GLU A 1 265 ? 12.208 3.743 1.422 1.00 14.46 348 GLU A C 1
ATOM 2110 O O . GLU A 1 265 ? 11.237 3.147 0.910 1.00 16.78 348 GLU A O 1
ATOM 2120 N N . GLU A 1 266 ? 12.460 5.019 1.178 1.00 18.29 349 GLU A N 1
ATOM 2121 C CA . GLU A 1 266 ? 11.579 5.802 0.311 1.00 19.96 349 GLU A CA 1
ATOM 2122 C C . GLU A 1 266 ? 11.631 5.270 -1.114 1.00 16.15 349 GLU A C 1
ATOM 2123 O O . GLU A 1 266 ? 10.594 5.150 -1.790 1.00 18.77 349 GLU A O 1
ATOM 2129 N N . GLU A 1 267 ? 12.838 5.003 -1.613 1.00 16.89 350 GLU A N 1
ATOM 2130 C CA . GLU A 1 267 ? 13.041 4.496 -2.967 1.00 15.03 350 GLU A CA 1
ATOM 2131 C C . GLU A 1 267 ? 12.475 3.080 -3.109 1.00 15.29 350 GLU A C 1
ATOM 2132 O O . GLU A 1 267 ? 11.875 2.756 -4.141 1.00 16.14 350 GLU A O 1
ATOM 2138 N N . ILE A 1 268 ? 12.627 2.243 -2.079 1.00 15.36 351 ILE A N 1
ATOM 2139 C CA . ILE A 1 268 ? 11.993 0.923 -2.127 1.00 12.22 351 ILE A CA 1
ATOM 2140 C C . ILE A 1 268 ? 10.482 0.999 -2.126 1.00 14.91 351 ILE A C 1
ATOM 2141 O O . ILE A 1 268 ? 9.802 0.244 -2.866 1.00 16.18 351 ILE A O 1
ATOM 2146 N N . LYS A 1 269 ? 9.906 1.921 -1.337 1.00 15.86 352 LYS A N 1
ATOM 2147 C CA . LYS A 1 269 ? 8.465 2.067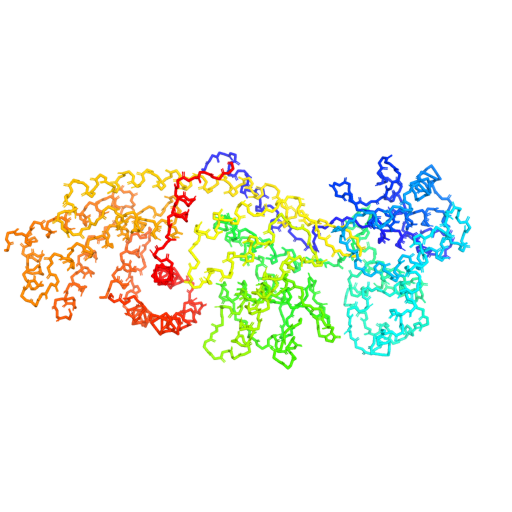 -1.416 1.00 16.03 352 LYS A CA 1
ATOM 2148 C C . LYS A 1 269 ? 8.006 2.449 -2.812 1.00 15.83 352 LYS A C 1
ATOM 2149 O O . LYS A 1 269 ? 6.998 1.933 -3.318 1.00 17.99 352 LYS A O 1
ATOM 2155 N N . GLU A 1 270 ? 8.716 3.367 -3.438 1.00 15.17 353 GLU A N 1
ATOM 2156 C CA . GLU A 1 270 ? 8.322 3.726 -4.804 1.00 14.67 353 GLU A CA 1
ATOM 2157 C C . GLU A 1 270 ? 8.422 2.506 -5.742 1.00 18.82 353 GLU A C 1
ATOM 2158 O O . GLU A 1 270 ? 7.533 2.300 -6.581 1.00 18.14 353 GLU A O 1
ATOM 2168 N N . CYS A 1 271 ? 9.509 1.727 -5.606 1.00 13.98 354 CYS A N 1
ATOM 2169 C CA . CYS A 1 271 ? 9.639 0.533 -6.462 1.00 16.33 354 CYS A CA 1
ATOM 2170 C C . CYS A 1 271 ? 8.518 -0.461 -6.245 1.00 14.11 354 CYS A C 1
ATOM 2171 O O . CYS A 1 271 ? 8.006 -1.050 -7.219 1.00 15.97 354 CYS A O 1
ATOM 2174 N N . LEU A 1 272 ? 8.156 -0.737 -5.001 1.00 12.93 355 LEU A N 1
ATOM 2175 C CA . LEU A 1 272 ? 7.070 -1.674 -4.759 1.00 15.07 355 LEU A CA 1
ATOM 2176 C C . LEU A 1 272 ? 5.700 -1.089 -5.157 1.00 14.65 355 LEU A C 1
ATOM 2177 O O . LEU A 1 272 ? 4.788 -1.856 -5.488 1.00 15.01 355 LEU A O 1
ATOM 2182 N N . ASP A 1 273 ? 5.542 0.241 -5.078 1.00 14.22 356 ASP A N 1
ATOM 2183 C CA . ASP A 1 273 ? 4.291 0.825 -5.613 1.00 14.96 356 ASP A CA 1
ATOM 2184 C C . ASP A 1 273 ? 4.188 0.581 -7.093 1.00 16.23 356 ASP A C 1
ATOM 2185 O O . ASP A 1 273 ? 3.082 0.312 -7.595 1.00 16.45 356 ASP A O 1
ATOM 2190 N N . TYR A 1 274 ? 5.314 0.681 -7.799 1.00 14.19 357 TYR A N 1
ATOM 2191 C CA . TYR A 1 274 ? 5.336 0.361 -9.211 1.00 14.18 357 TYR A CA 1
ATOM 2192 C C . TYR A 1 274 ? 4.959 -1.097 -9.468 1.00 18.04 357 TYR A C 1
ATOM 2193 O O . TYR A 1 274 ? 4.075 -1.394 -10.302 1.00 15.97 357 TYR A O 1
ATOM 2202 N N . VAL A 1 275 ? 5.588 -2.011 -8.723 1.00 12.40 358 VAL A N 1
ATOM 2203 C CA . VAL A 1 275 ? 5.229 -3.417 -8.911 1.00 13.56 358 VAL A CA 1
ATOM 2204 C C . VAL A 1 275 ? 3.768 -3.691 -8.610 1.00 15.95 358 VAL A C 1
ATOM 2205 O O . VAL A 1 275 ? 3.087 -4.390 -9.376 1.00 16.04 358 VAL A O 1
ATOM 2209 N N . HIS A 1 276 ? 3.246 -3.104 -7.530 1.00 15.22 359 HIS A N 1
ATOM 2210 C CA . HIS A 1 276 ? 1.855 -3.334 -7.203 1.00 15.62 359 HIS A CA 1
ATOM 2211 C C . HIS A 1 276 ? 0.903 -2.815 -8.305 1.00 14.43 359 HIS A C 1
ATOM 2212 O O . HIS A 1 276 ? -0.131 -3.434 -8.554 1.00 17.41 359 HIS A O 1
ATOM 2219 N N . ARG A 1 277 ? 1.267 -1.724 -8.969 1.00 15.65 360 ARG A N 1
ATOM 2220 C CA . ARG A 1 277 ? 0.436 -1.144 -10.036 1.00 15.98 360 ARG A CA 1
ATOM 2221 C C . ARG A 1 277 ? 0.214 -2.175 -11.144 1.00 17.32 360 ARG A C 1
ATOM 2222 O O . ARG A 1 277 ? -0.827 -2.181 -11.817 1.00 20.39 360 ARG A O 1
ATOM 2230 N N . TYR A 1 278 ? 1.190 -3.063 -11.336 1.00 16.62 361 TYR A N 1
ATOM 2231 C CA . TYR A 1 278 ? 1.146 -4.027 -12.458 1.00 14.83 361 TYR A CA 1
ATOM 2232 C C . TYR A 1 278 ? 0.901 -5.466 -12.017 1.00 16.36 361 TYR A C 1
ATOM 2233 O O . TYR A 1 278 ? 0.896 -6.397 -12.812 1.00 15.38 361 TYR A O 1
ATOM 2242 N N . TRP A 1 279 ? 0.641 -5.639 -10.730 1.00 14.36 362 TRP A N 1
ATOM 2243 C CA . TRP A 1 279 ? 0.247 -6.926 -10.179 1.00 12.04 362 TRP A CA 1
ATOM 2244 C C . TRP A 1 279 ? -1.136 -7.250 -10.680 1.00 20.92 362 TRP A C 1
ATOM 2245 O O . TRP A 1 279 ? -1.960 -6.351 -10.847 1.00 19.48 362 TRP A O 1
ATOM 2256 N N . THR A 1 280 ? -1.386 -8.532 -10.915 1.00 16.71 363 THR A N 1
ATOM 2257 C CA . THR A 1 280 ? -2.715 -8.989 -11.380 1.00 16.58 363 THR A CA 1
ATOM 2258 C C . THR A 1 280 ? -3.118 -10.239 -10.663 1.00 17.93 363 THR A C 1
ATOM 2259 O O . THR A 1 280 ? -2.331 -10.876 -9.987 1.00 17.60 363 THR A O 1
ATOM 2263 N N . ASP A 1 281 ? -4.390 -10.614 -10.833 1.00 21.12 364 ASP A N 1
ATOM 2264 C CA . ASP A 1 281 ? -4.913 -11.811 -10.144 1.00 22.52 364 ASP A CA 1
ATOM 2265 C C . ASP A 1 281 ? -4.344 -13.117 -10.685 1.00 18.41 364 ASP A C 1
ATOM 2266 O O . ASP A 1 281 ? -4.510 -14.190 -10.080 1.00 22.99 364 ASP A O 1
ATOM 2271 N N . ASN A 1 282 ? -3.623 -13.023 -11.796 1.00 18.67 365 ASN A N 1
ATOM 2272 C CA . ASN A 1 282 ? -2.933 -14.159 -12.418 1.00 18.65 365 ASN A CA 1
ATOM 2273 C C . ASN A 1 282 ? -1.403 -14.111 -12.154 1.00 16.08 365 ASN A C 1
ATOM 2274 O O . ASN A 1 282 ? -0.657 -14.931 -12.689 1.00 20.08 365 ASN A O 1
ATOM 2279 N N . GLY A 1 283 ? -0.969 -13.157 -11.343 1.00 15.39 366 GLY A N 1
ATOM 2280 C CA . GLY A 1 283 ? 0.464 -12.966 -11.121 1.00 17.04 366 GLY A CA 1
ATOM 2281 C C . GLY A 1 283 ? 1.062 -12.133 -12.232 1.00 15.06 366 GLY A C 1
ATOM 2282 O O . GLY A 1 283 ? 0.361 -11.321 -12.870 1.00 13.87 366 GLY A O 1
ATOM 2283 N N . ILE A 1 284 ? 2.381 -12.315 -12.453 1.00 10.84 367 ILE A N 1
ATOM 2284 C CA . ILE A 1 284 ? 3.156 -11.468 -13.375 1.00 8.87 367 ILE A CA 1
ATOM 2285 C C . ILE A 1 284 ? 4.221 -12.294 -14.033 1.00 11.68 367 ILE A C 1
ATOM 2286 O O . ILE A 1 284 ? 4.520 -13.437 -13.648 1.00 10.86 367 ILE A O 1
ATOM 2291 N N . CYS A 1 285 ? 4.818 -11.672 -15.046 1.00 11.82 368 CYS A N 1
ATOM 2292 C CA . CYS A 1 285 ? 6.168 -12.105 -15.540 1.00 12.55 368 CYS A CA 1
ATOM 2293 C C . CYS A 1 285 ? 7.196 -11.027 -15.296 1.00 12.32 368 CYS A C 1
ATOM 2294 O O . CYS A 1 285 ? 6.985 -10.179 -14.528 1.00 11.29 368 CYS A O 1
ATOM 2297 N N . TRP A 1 286 ? 8.309 -11.085 -16.010 1.00 13.06 369 TRP A N 1
ATOM 2298 C CA . TRP A 1 286 ? 9.426 -10.157 -15.878 1.00 12.07 369 TRP A CA 1
ATOM 2299 C C . TRP A 1 286 ? 9.054 -8.765 -16.398 1.00 10.73 369 TRP A C 1
ATOM 2300 O O . TRP A 1 286 ? 9.765 -7.820 -16.099 1.00 10.06 369 TRP A O 1
ATOM 2311 N N . ALA A 1 287 ? 8.048 -8.685 -17.274 1.00 9.87 370 ALA A N 1
ATOM 2312 C CA . ALA A 1 287 ? 7.662 -7.452 -17.940 1.00 10.10 370 ALA A CA 1
ATOM 2313 C C . ALA A 1 287 ? 6.207 -7.118 -17.612 1.00 11.08 370 ALA A C 1
ATOM 2314 O O . ALA A 1 287 ? 5.376 -7.991 -17.527 1.00 13.60 370 ALA A O 1
ATOM 2316 N N . ARG A 1 288 ? 5.922 -5.821 -17.400 1.00 11.49 371 ARG A N 1
ATOM 2317 C CA . ARG A 1 288 ? 4.524 -5.423 -17.174 1.00 12.67 371 ARG A CA 1
ATOM 2318 C C . ARG A 1 288 ? 3.629 -5.749 -18.362 1.00 12.69 371 ARG A C 1
ATOM 2319 O O . ARG A 1 288 ? 4.090 -5.827 -19.498 1.00 13.08 371 ARG A O 1
ATOM 2327 N N . CYS A 1 289 ? 2.352 -5.965 -18.034 1.00 15.08 372 CYS A N 1
ATOM 2328 C CA . CYS A 1 289 ? 1.272 -6.000 -19.057 1.00 14.25 372 CYS A CA 1
ATOM 2329 C C . CYS A 1 289 ? 1.495 -7.163 -19.995 1.00 14.42 372 CYS A C 1
ATOM 2330 O O . CYS A 1 289 ? 1.612 -7.008 -21.236 1.00 18.15 372 CYS A O 1
ATOM 2333 N N . SER A 1 290 ? 1.584 -8.342 -19.404 1.00 13.33 373 SER A N 1
ATOM 2334 C CA . SER A 1 290 ? 1.783 -9.552 -20.172 1.00 14.08 373 SER A CA 1
ATOM 2335 C C . SER A 1 290 ? 0.619 -10.498 -20.053 1.00 13.32 373 SER A C 1
ATOM 2336 O O . SER A 1 290 ? -0.045 -10.552 -19.040 1.00 16.56 373 SER A O 1
ATOM 2339 N N . HIS A 1 291 ? 0.402 -11.286 -21.112 1.00 15.30 374 HIS A N 1
ATOM 2340 C CA . HIS A 1 291 ? -0.573 -12.348 -21.088 1.00 16.87 374 HIS A CA 1
ATOM 2341 C C . HIS A 1 291 ? -0.011 -13.705 -20.699 1.00 16.88 374 HIS A C 1
ATOM 2342 O O . HIS A 1 291 ? -0.786 -14.674 -20.607 1.00 18.12 374 HIS A O 1
ATOM 2349 N N . VAL A 1 292 ? 1.312 -13.787 -20.403 1.00 12.79 375 VAL A N 1
ATOM 2350 C CA . VAL A 1 292 ? 1.942 -14.988 -19.896 1.00 12.64 375 VAL A CA 1
ATOM 2351 C C . VAL A 1 292 ? 2.572 -14.655 -18.554 1.00 15.23 375 VAL A C 1
ATOM 2352 O O . VAL A 1 292 ? 3.216 -13.642 -18.440 1.00 16.31 375 VAL A O 1
ATOM 2356 N N . GLN A 1 293 ? 2.373 -15.468 -17.539 1.00 11.73 376 GLN A N 1
ATOM 2357 C CA . GLN A 1 293 ? 3.004 -15.209 -16.246 1.00 9.88 376 GLN A CA 1
ATOM 2358 C C . GLN A 1 293 ? 3.966 -16.305 -15.891 1.00 11.85 376 GLN A C 1
ATOM 2359 O O . GLN A 1 293 ? 3.925 -17.407 -16.467 1.00 12.93 376 GLN A O 1
ATOM 2365 N N . ASP A 1 294 ? 4.858 -16.033 -14.949 1.00 10.62 377 ASP A N 1
ATOM 2366 C CA . ASP A 1 294 ? 5.811 -17.092 -14.521 1.00 11.20 377 ASP A CA 1
ATOM 2367 C C . ASP A 1 294 ? 5.885 -17.122 -13.017 1.00 14.03 377 ASP A C 1
ATOM 2368 O O . ASP A 1 294 ? 5.692 -16.119 -12.326 1.00 12.44 377 ASP A O 1
ATOM 2373 N N . ILE A 1 295 ? 6.124 -18.314 -12.492 1.00 10.67 378 ILE A N 1
ATOM 2374 C CA . ILE A 1 295 ? 6.051 -18.462 -11.035 1.00 12.81 378 ILE A CA 1
ATOM 2375 C C . ILE A 1 295 ? 7.187 -17.763 -10.310 1.00 11.63 378 ILE A C 1
ATOM 2376 O O . ILE A 1 295 ? 7.009 -17.399 -9.121 1.00 14.09 378 ILE A O 1
ATOM 2381 N N . ASP A 1 296 ? 8.355 -17.570 -10.937 1.00 12.04 379 ASP A N 1
ATOM 2382 C CA . ASP A 1 296 ? 9.497 -16.959 -10.205 1.00 12.68 379 ASP A CA 1
ATOM 2383 C C . ASP A 1 296 ? 9.200 -15.461 -9.956 1.00 12.45 379 ASP A C 1
ATOM 2384 O O . ASP A 1 296 ? 9.242 -14.990 -8.828 1.00 13.20 379 ASP A O 1
ATOM 2389 N N . ASP A 1 297 ? 8.838 -14.735 -11.035 1.00 10.95 380 ASP A N 1
ATOM 2390 C CA . ASP A 1 297 ? 8.446 -13.329 -10.849 1.00 11.40 380 ASP A CA 1
ATOM 2391 C C . ASP A 1 297 ? 7.256 -13.212 -9.926 1.00 10.22 380 ASP A C 1
ATOM 2392 O O . ASP A 1 297 ? 7.180 -12.313 -9.094 1.00 10.45 380 ASP A O 1
ATOM 2397 N N . THR A 1 298 ? 6.266 -14.096 -10.121 1.00 10.41 381 THR A N 1
ATOM 2398 C CA . THR A 1 298 ? 5.062 -14.059 -9.293 1.00 9.56 381 THR A CA 1
ATOM 2399 C C . THR A 1 298 ? 5.373 -14.287 -7.807 1.00 10.52 381 THR A C 1
ATOM 2400 O O . THR A 1 298 ? 4.865 -13.551 -6.948 1.00 12.58 381 THR A O 1
ATOM 2404 N N . ALA A 1 299 ? 6.199 -15.297 -7.519 1.00 10.68 382 ALA A N 1
ATOM 2405 C CA . ALA A 1 299 ? 6.549 -15.599 -6.132 1.00 10.47 382 ALA A CA 1
ATOM 2406 C C . ALA A 1 299 ? 7.363 -14.507 -5.483 1.00 12.52 382 ALA A C 1
ATOM 2407 O O . ALA A 1 299 ? 7.127 -14.207 -4.310 1.00 12.71 382 ALA A O 1
ATOM 2409 N N . MET A 1 300 ? 8.279 -13.915 -6.242 1.00 11.60 383 MET A N 1
ATOM 2410 C CA . MET A 1 300 ? 9.108 -12.841 -5.646 1.00 9.86 383 MET A CA 1
ATOM 2411 C C . MET A 1 300 ? 8.278 -11.626 -5.363 1.00 11.65 383 MET A C 1
ATOM 2412 O O . MET A 1 300 ? 8.383 -11.072 -4.276 1.00 12.82 383 MET A O 1
ATOM 2420 N N . ALA A 1 301 ? 7.441 -11.207 -6.333 1.00 11.29 384 ALA A N 1
ATOM 2421 C CA . ALA A 1 301 ? 6.584 -10.047 -6.095 1.00 11.82 384 ALA A CA 1
ATOM 2422 C C . ALA A 1 301 ? 5.581 -10.336 -4.992 1.00 12.43 384 ALA A C 1
ATOM 2423 O O . ALA A 1 301 ? 5.307 -9.460 -4.147 1.00 12.87 384 ALA A O 1
ATOM 2425 N N . PHE A 1 302 ? 4.992 -11.540 -4.972 1.00 11.25 385 PHE A N 1
ATOM 2426 C CA . PHE A 1 302 ? 4.012 -11.823 -3.919 1.00 11.99 385 PHE A CA 1
ATOM 2427 C C . PHE A 1 302 ? 4.652 -11.634 -2.549 1.00 12.86 385 PHE A C 1
ATOM 2428 O O . PHE A 1 302 ? 4.053 -11.009 -1.629 1.00 13.45 385 PHE A O 1
ATOM 2436 N N . ARG A 1 303 ? 5.844 -12.197 -2.374 1.00 11.36 386 ARG A N 1
ATOM 2437 C CA . ARG A 1 303 ? 6.492 -12.155 -1.068 1.00 11.25 386 ARG A CA 1
ATOM 2438 C C . ARG A 1 303 ? 6.824 -10.733 -0.659 1.00 13.51 386 ARG A C 1
ATOM 2439 O O . ARG A 1 303 ? 6.557 -10.328 0.473 1.00 13.66 386 ARG A O 1
ATOM 2447 N N . LEU A 1 304 ? 7.435 -9.976 -1.558 1.00 12.01 387 LEU A N 1
ATOM 2448 C CA . LEU A 1 304 ? 7.831 -8.604 -1.196 1.00 12.68 387 LEU A CA 1
ATOM 2449 C C . LEU A 1 304 ? 6.615 -7.728 -0.970 1.00 13.62 387 LEU A C 1
ATOM 2450 O O . LEU A 1 304 ? 6.622 -6.924 -0.019 1.00 16.43 387 LEU A O 1
ATOM 2455 N N . LEU A 1 305 ? 5.590 -7.852 -1.818 1.00 12.14 388 LEU A N 1
ATOM 2456 C CA . LEU A 1 305 ? 4.368 -7.046 -1.601 1.00 13.01 388 LEU A CA 1
ATOM 2457 C C . LEU A 1 305 ? 3.737 -7.424 -0.242 1.00 13.44 388 LEU A C 1
ATOM 2458 O O . LEU A 1 305 ? 3.376 -6.518 0.511 1.00 16.05 388 LEU A O 1
ATOM 2463 N N . ARG A 1 306 ? 3.610 -8.716 0.072 1.00 12.71 389 ARG A N 1
ATOM 2464 C CA . ARG A 1 306 ? 2.956 -9.078 1.336 1.00 14.29 389 ARG A CA 1
ATOM 2465 C C . ARG A 1 306 ? 3.817 -8.593 2.489 1.00 14.97 389 ARG A C 1
ATOM 2466 O O . ARG A 1 306 ? 3.274 -8.064 3.495 1.00 17.42 389 ARG A O 1
ATOM 2474 N N . GLN A 1 307 ? 5.143 -8.753 2.410 1.00 13.67 390 GLN A N 1
ATOM 2475 C CA . GLN A 1 307 ? 6.057 -8.316 3.492 1.00 17.53 390 GLN A CA 1
ATOM 2476 C C . GLN A 1 307 ? 5.940 -6.826 3.786 1.00 16.30 390 GLN A C 1
ATOM 2477 O O . GLN A 1 307 ? 6.087 -6.397 4.953 1.00 20.19 390 GLN A O 1
ATOM 2487 N N . HIS A 1 308 ? 5.636 -6.052 2.752 1.00 13.91 391 HIS A N 1
ATOM 2488 C CA . HIS A 1 308 ? 5.554 -4.599 2.888 1.00 14.82 391 HIS A CA 1
ATOM 2489 C C . HIS A 1 308 ? 4.129 -4.096 3.091 1.00 18.96 391 HIS A C 1
ATOM 2490 O O . HIS A 1 308 ? 3.886 -2.906 2.995 1.00 26.05 391 HIS A O 1
ATOM 2497 N N . GLY A 1 309 ? 3.214 -5.008 3.380 1.00 19.28 392 GLY A N 1
ATOM 2498 C CA . GLY A 1 309 ? 1.875 -4.568 3.773 1.00 23.89 392 GLY A CA 1
ATOM 2499 C C . GLY A 1 309 ? 0.853 -4.369 2.673 1.00 22.24 392 GLY A C 1
ATOM 2500 O O . GLY A 1 309 ? -0.268 -3.888 2.940 1.00 23.48 392 GLY A O 1
ATOM 2501 N N . TYR A 1 310 ? 1.193 -4.730 1.428 1.00 17.30 393 TYR A N 1
ATOM 2502 C CA . TYR A 1 310 ? 0.213 -4.669 0.354 1.00 21.07 393 TYR A CA 1
ATOM 2503 C C . TYR A 1 310 ? -0.700 -5.879 0.444 1.00 20.34 393 TYR A C 1
ATOM 2504 O O . TYR A 1 310 ? -0.324 -6.941 0.949 1.00 22.88 393 TYR A O 1
ATOM 2513 N N . GLN A 1 311 ? -1.920 -5.742 -0.060 1.00 22.78 394 GLN A N 1
ATOM 2514 C CA . GLN A 1 311 ? -2.847 -6.872 -0.018 1.00 29.10 394 GLN A CA 1
ATOM 2515 C C . GLN A 1 311 ? -2.712 -7.659 -1.307 1.00 29.37 394 GLN A C 1
ATOM 2516 O O . GLN A 1 311 ? -2.972 -7.149 -2.393 1.00 31.98 394 GLN A O 1
ATOM 2522 N N . VAL A 1 312 ? -2.254 -8.895 -1.189 1.00 23.02 395 VAL A N 1
ATOM 2523 C CA . VAL A 1 312 ? -2.129 -9.753 -2.342 1.00 17.81 395 VAL A CA 1
ATOM 2524 C C . VAL A 1 312 ? -2.747 -11.086 -1.933 1.00 18.89 395 VAL A C 1
ATOM 2525 O O . VAL A 1 312 ? -2.785 -11.440 -0.744 1.00 24.94 395 VAL A O 1
ATOM 2529 N N . SER A 1 313 ? -3.256 -11.809 -2.912 1.00 18.54 396 SER A N 1
ATOM 2530 C CA . SER A 1 313 ? -3.934 -13.069 -2.650 1.00 19.57 396 SER A CA 1
ATOM 2531 C C . SER A 1 313 ? -3.065 -14.254 -3.050 1.00 18.25 396 SER A C 1
ATOM 2532 O O . SER A 1 313 ? -2.399 -14.220 -4.108 1.00 22.37 396 SER A O 1
ATOM 2535 N N . ALA A 1 314 ? -3.072 -15.306 -2.237 1.00 21.15 397 ALA A N 1
ATOM 2536 C CA . ALA A 1 314 ? -2.391 -16.540 -2.626 1.00 21.86 397 ALA A CA 1
ATOM 2537 C C . ALA A 1 314 ? -3.056 -17.260 -3.817 1.00 16.67 397 ALA A C 1
ATOM 2538 O O . ALA A 1 314 ? -2.479 -18.168 -4.398 1.00 20.22 397 ALA A O 1
ATOM 2540 N N . ASP A 1 315 ? -4.249 -16.829 -4.195 1.00 21.66 398 ASP A N 1
ATOM 2541 C CA . ASP A 1 315 ? -4.911 -17.390 -5.374 1.00 22.82 398 ASP A CA 1
ATOM 2542 C C . ASP A 1 315 ? -4.086 -17.249 -6.677 1.00 23.19 398 ASP A C 1
ATOM 2543 O O . ASP A 1 315 ? -4.301 -17.994 -7.612 1.00 28.24 398 ASP A O 1
ATOM 2548 N N . VAL A 1 316 ? -3.142 -16.304 -6.728 1.00 19.46 399 VAL A N 1
ATOM 2549 C CA . VAL A 1 316 ? -2.283 -16.136 -7.908 1.00 19.24 399 VAL A CA 1
ATOM 2550 C C . VAL A 1 316 ? -1.505 -17.409 -8.214 1.00 22.11 399 VAL A C 1
ATOM 2551 O O . VAL A 1 316 ? -1.052 -17.579 -9.355 1.00 26.09 399 VAL A O 1
ATOM 2555 N N . PHE A 1 317 ? -1.330 -18.294 -7.224 1.00 17.79 400 PHE A N 1
ATOM 2556 C CA . PHE A 1 317 ? -0.472 -19.476 -7.428 1.00 18.12 400 PHE A CA 1
ATOM 2557 C C . PHE A 1 317 ? -1.246 -20.640 -8.006 1.00 22.21 400 PHE A C 1
ATOM 2558 O O . PHE A 1 317 ? -0.648 -21.600 -8.480 1.00 20.27 400 PHE A O 1
ATOM 2566 N N . LYS A 1 318 ? -2.569 -20.541 -7.969 1.00 25.62 401 LYS A N 1
ATOM 2567 C CA . LYS A 1 318 ? -3.420 -21.642 -8.424 1.00 29.66 401 LYS A CA 1
ATOM 2568 C C . LYS A 1 318 ? -3.130 -22.040 -9.858 1.00 19.93 401 LYS A C 1
ATOM 2569 O O . LYS A 1 318 ? -3.115 -23.240 -10.203 1.00 21.73 401 LYS A O 1
ATOM 2575 N N . ASN A 1 319 ? -2.863 -21.072 -10.719 1.00 22.72 402 ASN A N 1
ATOM 2576 C CA . ASN A 1 319 ? -2.618 -21.370 -12.117 1.00 23.84 402 ASN A CA 1
ATOM 2577 C C . ASN A 1 319 ? -1.335 -22.200 -12.354 1.00 19.90 402 ASN A C 1
ATOM 2578 O O . ASN A 1 319 ? -1.173 -22.894 -13.384 1.00 23.93 402 ASN A O 1
ATOM 2586 N N . PHE A 1 320 ? -0.419 -22.151 -11.373 1.00 16.73 403 PHE A N 1
ATOM 2587 C CA . PHE A 1 320 ? 0.877 -22.843 -11.534 1.00 17.11 403 PHE A CA 1
ATOM 2588 C C . PHE A 1 320 ? 0.904 -24.229 -10.901 1.00 16.20 403 PHE A C 1
ATOM 2589 O O . PHE A 1 320 ? 1.898 -24.941 -10.973 1.00 19.39 403 PHE A O 1
ATOM 2597 N N . GLU A 1 321 ? -0.206 -24.606 -10.301 1.00 16.32 404 GLU A N 1
ATOM 2598 C CA . GLU A 1 321 ? -0.288 -25.877 -9.594 1.00 16.07 404 GLU A CA 1
ATOM 2599 C C . GLU A 1 321 ? -0.957 -26.901 -10.492 1.00 18.86 404 GLU A C 1
ATOM 2600 O O . GLU A 1 321 ? -1.881 -26.569 -11.249 1.00 19.88 404 GLU A O 1
ATOM 2606 N N . LYS A 1 322 ? -0.458 -28.121 -10.421 1.00 15.52 405 LYS A N 1
ATOM 2607 C CA . LYS A 1 322 ? -1.035 -29.247 -11.190 1.00 16.94 405 LYS A CA 1
ATOM 2608 C C . LYS A 1 322 ? -0.764 -30.531 -10.422 1.00 18.18 405 LYS A C 1
ATOM 2609 O O . LYS A 1 322 ? 0.388 -30.899 -10.238 1.00 18.05 405 LYS A O 1
ATOM 2616 N N . GLU A 1 323 ? -1.828 -31.178 -9.963 1.00 19.57 406 GLU A N 1
ATOM 2617 C CA . GLU A 1 323 ? -1.730 -32.441 -9.235 1.00 22.23 406 GLU A CA 1
ATOM 2618 C C . GLU A 1 323 ? -0.718 -32.358 -8.094 1.00 21.99 406 GLU A C 1
ATOM 2619 O O . GLU A 1 323 ? 0.109 -33.266 -7.969 1.00 27.40 406 GLU A O 1
ATOM 2628 N N . GLY A 1 324 ? -0.760 -31.257 -7.335 1.00 20.99 407 GLY A N 1
ATOM 2629 C CA . GLY A 1 324 ? 0.073 -31.073 -6.139 1.00 21.54 407 GLY A CA 1
ATOM 2630 C C . GLY A 1 324 ? 1.524 -30.667 -6.383 1.00 30.24 407 GLY A C 1
ATOM 2631 O O . GLY A 1 324 ? 2.317 -30.565 -5.430 1.00 26.20 407 GLY A O 1
ATOM 2632 N N . GLU A 1 325 ? 1.895 -30.458 -7.642 1.00 19.74 408 GLU A N 1
ATOM 2633 C CA . GLU A 1 325 ? 3.220 -29.945 -7.962 1.00 18.76 408 GLU A CA 1
ATOM 2634 C C . GLU A 1 325 ? 3.046 -28.547 -8.525 1.00 18.71 408 GLU A C 1
ATOM 2635 O O . GLU A 1 325 ? 1.965 -28.166 -8.895 1.00 17.19 408 GLU A O 1
ATOM 2641 N N . PHE A 1 326 ? 4.124 -27.774 -8.540 1.00 14.18 409 PHE A N 1
ATOM 2642 C CA . PHE A 1 326 ? 4.099 -26.423 -9.059 1.00 13.24 409 PHE A CA 1
ATOM 2643 C C . PHE A 1 326 ? 5.145 -26.272 -10.131 1.00 14.45 409 PHE A C 1
ATOM 2644 O O . PHE A 1 326 ? 6.159 -26.966 -10.160 1.00 14.66 409 PHE A O 1
ATOM 2652 N N . PHE A 1 327 ? 4.887 -25.348 -11.076 1.00 13.52 410 PHE A N 1
ATOM 2653 C CA . PHE A 1 327 ? 5.675 -25.241 -12.298 1.00 13.80 410 PHE A CA 1
ATOM 2654 C C . PHE A 1 327 ? 5.949 -23.782 -12.580 1.00 12.87 410 PHE A C 1
ATOM 2655 O O . PHE A 1 327 ? 5.121 -22.938 -12.251 1.00 13.77 410 PHE A O 1
ATOM 2670 N N . PHE A 1 329 ? 5.912 -22.324 -15.591 1.00 12.77 412 PHE A N 1
ATOM 2671 C CA . PHE A 1 329 ? 4.981 -21.790 -16.570 1.00 12.32 412 PHE A CA 1
ATOM 2672 C C . PHE A 1 329 ? 3.829 -22.768 -16.745 1.00 15.99 412 PHE A C 1
ATOM 2673 O O . PHE A 1 329 ? 4.097 -23.968 -16.806 1.00 18.66 412 PHE A O 1
ATOM 2681 N N . VAL A 1 330 ? 2.618 -22.250 -16.950 1.00 17.77 413 VAL A N 1
ATOM 2682 C CA . VAL A 1 330 ? 1.445 -23.125 -17.235 1.00 17.07 413 VAL A CA 1
ATOM 2683 C C . VAL A 1 330 ? 1.706 -23.914 -18.518 1.00 23.64 413 VAL A C 1
ATOM 2684 O O . VAL A 1 330 ? 2.128 -23.356 -19.516 1.00 21.99 413 VAL A O 1
ATOM 2688 N N . GLY A 1 331 ? 1.472 -25.225 -18.476 1.00 27.25 414 GLY A N 1
ATOM 2689 C CA . GLY A 1 331 ? 1.574 -26.034 -19.672 1.00 24.61 414 GLY A CA 1
ATOM 2690 C C . GLY A 1 331 ? 2.970 -26.429 -20.085 1.00 32.77 414 GLY A C 1
ATOM 2691 O O . GLY A 1 331 ? 3.175 -26.930 -21.181 1.00 35.89 414 GLY A O 1
ATOM 2692 N N . GLN A 1 332 ? 3.938 -26.207 -19.206 1.00 25.86 415 GLN A N 1
ATOM 2693 C CA . GLN A 1 332 ? 5.291 -26.637 -19.412 1.00 26.19 415 GLN A CA 1
ATOM 2694 C C . GLN A 1 332 ? 5.766 -27.354 -18.165 1.00 26.09 415 GLN A C 1
ATOM 2695 O O . GLN A 1 332 ? 5.264 -27.087 -17.076 1.00 28.82 415 GLN A O 1
ATOM 2701 N N . SER A 1 333 ? 6.735 -28.249 -18.334 1.00 27.98 416 SER A N 1
ATOM 2702 C CA . SER A 1 333 ? 7.167 -29.131 -17.255 1.00 23.75 416 SER A CA 1
ATOM 2703 C C . SER A 1 333 ? 8.330 -28.572 -16.465 1.00 24.87 416 SER A C 1
ATOM 2704 O O . SER A 1 333 ? 8.698 -29.137 -15.435 1.00 25.17 416 SER A O 1
ATOM 2707 N N . ASN A 1 334 ? 8.899 -27.456 -16.908 1.00 24.11 417 ASN A N 1
ATOM 2708 C CA . ASN A 1 334 ? 10.041 -26.859 -16.216 1.00 24.43 417 ASN A CA 1
ATOM 2709 C C . ASN A 1 334 ? 9.784 -26.517 -14.743 1.00 22.16 417 ASN A C 1
ATOM 2710 O O . ASN A 1 334 ? 8.771 -25.888 -14.423 1.00 21.15 417 ASN A O 1
ATOM 2715 N N . GLN A 1 335 ? 10.719 -26.921 -13.871 1.00 20.75 418 GLN A N 1
ATOM 2716 C CA . GLN A 1 335 ? 10.719 -26.590 -12.450 1.00 21.03 418 GLN A CA 1
ATOM 2717 C C . GLN A 1 335 ? 12.114 -26.141 -11.949 1.00 24.49 418 GLN A C 1
ATOM 2718 O O . GLN A 1 335 ? 12.797 -26.839 -11.154 1.00 30.43 418 GLN A O 1
ATOM 2724 N N . ALA A 1 336 ? 12.529 -24.963 -12.362 1.00 20.76 419 ALA A N 1
ATOM 2725 C CA . ALA A 1 336 ? 13.860 -24.452 -12.039 1.00 19.73 419 ALA A CA 1
ATOM 2726 C C . ALA A 1 336 ? 14.113 -24.341 -10.537 1.00 19.10 419 ALA A C 1
ATOM 2727 O O . ALA A 1 336 ? 13.240 -23.938 -9.769 1.00 16.76 419 ALA A O 1
ATOM 2729 N N . VAL A 1 337 ? 15.320 -24.718 -10.118 1.00 16.69 420 VAL A N 1
ATOM 2730 C CA . VAL A 1 337 ? 15.746 -24.566 -8.736 1.00 14.30 420 VAL A CA 1
ATOM 2731 C C . VAL A 1 337 ? 15.496 -23.155 -8.207 1.00 13.93 420 VAL A C 1
ATOM 2732 O O . VAL A 1 337 ? 15.007 -23.001 -7.095 1.00 15.99 420 VAL A O 1
ATOM 2736 N N . THR A 1 338 ? 15.883 -22.138 -8.960 1.00 13.38 421 THR A N 1
ATOM 2737 C CA . THR A 1 338 ? 15.662 -20.787 -8.423 1.00 16.04 421 THR A CA 1
ATOM 2738 C C . THR A 1 338 ? 14.187 -20.406 -8.315 1.00 12.83 421 THR A C 1
ATOM 2739 O O . THR A 1 338 ? 13.773 -19.763 -7.329 1.00 13.76 421 THR A O 1
ATOM 2743 N N . GLY A 1 339 ? 13.355 -20.812 -9.265 1.00 13.64 422 GLY A N 1
ATOM 2744 C CA . GLY A 1 339 ? 11.933 -20.568 -9.135 1.00 15.24 422 GLY A CA 1
ATOM 2745 C C . GLY A 1 339 ? 11.333 -21.278 -7.955 1.00 12.65 422 GLY A C 1
ATOM 2746 O O . GLY A 1 339 ? 10.500 -20.727 -7.246 1.00 13.73 422 GLY A O 1
ATOM 2747 N N . MET A 1 340 ? 11.770 -22.506 -7.696 1.00 13.72 423 MET A N 1
ATOM 2748 C CA . MET A 1 340 ? 11.187 -23.238 -6.568 1.00 14.28 423 MET A CA 1
ATOM 2749 C C . MET A 1 340 ? 11.703 -22.710 -5.226 1.00 11.63 423 MET A C 1
ATOM 2750 O O . MET A 1 340 ? 10.976 -22.681 -4.245 1.00 13.06 423 MET A O 1
ATOM 2755 N N . PHE A 1 341 ? 12.947 -22.235 -5.236 1.00 13.03 424 PHE A N 1
ATOM 2756 C CA . PHE A 1 341 ? 13.518 -21.516 -4.080 1.00 14.12 424 PHE A CA 1
ATOM 2757 C C . PHE A 1 341 ? 12.664 -20.277 -3.786 1.00 12.34 424 PHE A C 1
ATOM 2758 O O . PHE A 1 341 ? 12.259 -20.020 -2.633 1.00 12.66 424 PHE A O 1
ATOM 2766 N N . ASN A 1 342 ? 12.393 -19.492 -4.823 1.00 11.39 425 ASN A N 1
ATOM 2767 C CA . ASN A 1 342 ? 11.525 -18.338 -4.580 1.00 11.61 425 ASN A CA 1
ATOM 2768 C C . ASN A 1 342 ? 10.068 -18.644 -4.203 1.00 10.57 425 ASN A C 1
ATOM 2769 O O . ASN A 1 342 ? 9.470 -17.933 -3.392 1.00 10.65 425 ASN A O 1
ATOM 2774 N N . LEU A 1 343 ? 9.511 -19.735 -4.742 1.00 11.50 426 LEU A N 1
ATOM 2775 C CA . LEU A 1 343 ? 8.237 -20.228 -4.261 1.00 10.29 426 LEU A CA 1
ATOM 2776 C C . LEU A 1 343 ? 8.309 -20.623 -2.783 1.00 11.44 426 LEU A C 1
ATOM 2777 O O . LEU A 1 343 ? 7.403 -20.306 -2.044 1.00 12.29 426 LEU A O 1
ATOM 2782 N N . TYR A 1 344 ? 9.372 -21.327 -2.401 1.00 12.45 427 TYR A N 1
ATOM 2783 C CA . TYR A 1 344 ? 9.520 -21.754 -1.004 1.00 13.75 427 TYR A CA 1
ATOM 2784 C C . TYR A 1 344 ? 9.591 -20.519 -0.110 1.00 12.84 427 TYR A C 1
ATOM 2785 O O . TYR A 1 344 ? 8.926 -20.453 0.922 1.00 13.02 427 TYR A O 1
ATOM 2794 N N . ARG A 1 345 ? 10.361 -19.529 -0.537 1.00 12.82 428 ARG A N 1
ATOM 2795 C CA . ARG A 1 345 ? 10.380 -18.312 0.267 1.00 12.67 428 ARG A CA 1
ATOM 2796 C C . ARG A 1 345 ? 9.012 -17.631 0.397 1.00 13.70 428 ARG A C 1
ATOM 2797 O O . ARG A 1 345 ? 8.620 -17.152 1.496 1.00 14.73 428 ARG A O 1
ATOM 2805 N N . ALA A 1 346 ? 8.289 -17.526 -0.720 1.00 11.83 429 ALA A N 1
ATOM 2806 C CA . ALA A 1 346 ? 6.992 -16.898 -0.676 1.00 12.09 429 ALA A CA 1
ATOM 2807 C C . ALA A 1 346 ? 6.022 -17.689 0.207 1.00 12.46 429 ALA A C 1
ATOM 2808 O O . ALA A 1 346 ? 5.192 -17.095 0.877 1.00 14.30 429 ALA A O 1
ATOM 2810 N N . SER A 1 347 ? 6.073 -19.019 0.098 1.00 11.66 430 SER A N 1
ATOM 2811 C CA . SER A 1 347 ? 5.069 -19.849 0.769 1.00 12.40 430 SER A CA 1
ATOM 2812 C C . SER A 1 347 ? 5.150 -19.703 2.280 1.00 18.33 430 SER A C 1
ATOM 2813 O O . SER A 1 347 ? 4.177 -19.978 2.984 1.00 17.99 430 SER A O 1
ATOM 2816 N N . GLN A 1 348 ? 6.305 -19.280 2.774 1.00 14.85 431 GLN A N 1
ATOM 2817 C CA . GLN A 1 348 ? 6.461 -19.110 4.220 1.00 14.64 431 GLN A CA 1
ATOM 2818 C C . GLN A 1 348 ? 5.797 -17.868 4.798 1.00 16.68 431 GLN A C 1
ATOM 2819 O O . GLN A 1 348 ? 5.647 -17.794 6.055 1.00 17.55 431 GLN A O 1
ATOM 2825 N N . LEU A 1 349 ? 5.281 -16.988 3.929 1.00 17.59 432 LEU A N 1
ATOM 2826 C CA . LEU A 1 349 ? 4.493 -15.827 4.345 1.00 17.25 432 LEU A CA 1
ATOM 2827 C C . LEU A 1 349 ? 3.002 -16.138 4.264 1.00 17.30 432 LEU A C 1
ATOM 2828 O O . LEU A 1 349 ? 2.170 -15.237 4.336 1.00 22.32 432 LEU A O 1
ATOM 2835 N N . ALA A 1 350 ? 2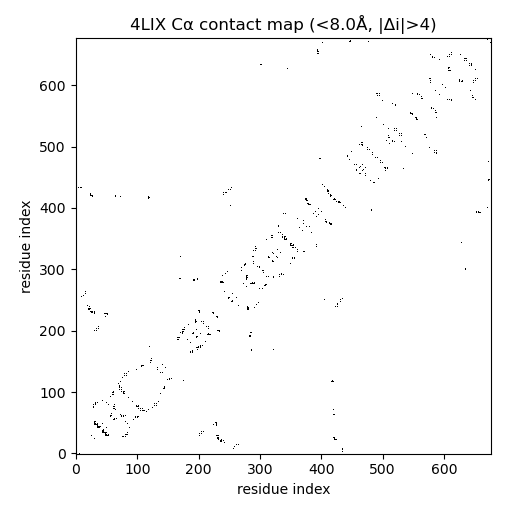.689 -17.422 4.165 1.00 19.22 433 ALA A N 1
ATOM 2836 C CA . ALA A 1 350 ? 1.292 -17.859 4.113 1.00 23.12 433 ALA A CA 1
ATOM 2837 C C . ALA A 1 350 ? 0.561 -17.432 5.392 1.00 23.89 433 ALA A C 1
ATOM 2838 O O . ALA A 1 350 ? 1.134 -17.374 6.498 1.00 24.55 433 ALA A O 1
ATOM 2840 N N . PHE A 1 351 ? -0.707 -17.116 5.217 1.00 23.80 434 PHE A N 1
ATOM 2841 C CA . PHE A 1 351 ? -1.575 -16.911 6.360 1.00 20.28 434 PHE A CA 1
ATOM 2842 C C . PHE A 1 351 ? -2.254 -18.261 6.584 1.00 25.55 434 PHE A C 1
ATOM 2843 O O . PHE A 1 351 ? -2.311 -19.096 5.687 1.00 27.88 434 PHE A O 1
ATOM 2851 N N . PRO A 1 352 ? -2.773 -18.495 7.798 1.00 29.92 435 PRO A N 1
ATOM 2852 C CA . PRO A 1 352 ? -3.335 -19.806 8.167 1.00 33.66 435 PRO A CA 1
ATOM 2853 C C . PRO A 1 352 ? -4.384 -20.401 7.187 1.00 28.44 435 PRO A C 1
ATOM 2854 O O . PRO A 1 352 ? -4.439 -21.615 6.982 1.00 36.02 435 PRO A O 1
ATOM 2858 N N . ARG A 1 353 ? -5.198 -19.550 6.588 1.00 32.08 436 ARG A N 1
ATOM 2859 C CA . ARG A 1 353 ? -6.257 -19.990 5.677 1.00 35.07 436 ARG A CA 1
ATOM 2860 C C . ARG A 1 353 ? -5.805 -20.334 4.254 1.00 38.10 436 ARG A C 1
ATOM 2861 O O . ARG A 1 353 ? -6.607 -20.779 3.425 1.00 31.14 436 ARG A O 1
ATOM 2869 N N . GLU A 1 354 ? -4.531 -20.116 3.947 1.00 29.98 437 GLU A N 1
ATOM 2870 C CA . GLU A 1 354 ? -4.076 -20.231 2.559 1.00 31.90 437 GLU A CA 1
ATOM 2871 C C . GLU A 1 354 ? -3.536 -21.611 2.182 1.00 28.93 437 GLU A C 1
ATOM 2872 O O . GLU A 1 354 ? -2.334 -21.840 2.103 1.00 24.07 437 GLU A O 1
ATOM 2878 N N . GLU A 1 355 ? -4.452 -22.535 1.929 1.00 28.04 438 GLU A N 1
ATOM 2879 C CA . GLU A 1 355 ? -4.107 -23.916 1.652 1.00 25.76 438 GLU A CA 1
ATOM 2880 C C . GLU A 1 355 ? -3.119 -24.107 0.503 1.00 21.08 438 GLU A C 1
ATOM 2881 O O . GLU A 1 355 ? -2.247 -24.961 0.594 1.00 24.76 438 GLU A O 1
ATOM 2887 N N . ILE A 1 356 ? -3.296 -23.341 -0.565 1.00 20.74 439 ILE A N 1
ATOM 2888 C CA . ILE A 1 356 ? -2.463 -23.518 -1.744 1.00 19.95 439 ILE A CA 1
ATOM 2889 C C . ILE A 1 356 ? -0.987 -23.271 -1.378 1.00 20.62 439 ILE A C 1
ATOM 2890 O O . ILE A 1 356 ? -0.113 -23.947 -1.911 1.00 21.50 439 ILE A O 1
ATOM 2895 N N . LEU A 1 357 ? -0.733 -22.307 -0.496 1.00 21.44 440 LEU A N 1
ATOM 2896 C CA . LEU A 1 357 ? 0.657 -22.039 -0.074 1.00 18.77 440 LEU A CA 1
ATOM 2897 C C . LEU A 1 357 ? 1.200 -23.057 0.905 1.00 20.28 440 LEU A C 1
ATOM 2898 O O . LEU A 1 357 ? 2.408 -23.280 0.980 1.00 21.29 440 LEU A O 1
ATOM 2903 N N . LYS A 1 358 ? 0.322 -23.672 1.701 1.00 22.63 441 LYS A N 1
ATOM 2904 C CA . LYS A 1 358 ? 0.767 -24.806 2.485 1.00 22.91 441 LYS A CA 1
ATOM 2905 C C . LYS A 1 358 ? 1.212 -25.947 1.592 1.00 17.62 441 LYS A C 1
ATOM 2906 O O . LYS A 1 358 ? 2.231 -26.572 1.841 1.00 22.69 441 LYS A O 1
ATOM 2912 N N . ASN A 1 359 ? 0.459 -26.215 0.526 1.00 18.08 442 ASN A N 1
ATOM 2913 C CA . ASN A 1 359 ? 0.853 -27.211 -0.440 1.00 19.39 442 ASN A CA 1
ATOM 2914 C C . ASN A 1 359 ? 2.130 -26.804 -1.174 1.00 16.62 442 ASN A C 1
ATOM 2915 O O . ASN A 1 359 ? 3.016 -27.621 -1.361 1.00 20.07 442 ASN A O 1
ATOM 2920 N N . ALA A 1 360 ? 2.231 -25.531 -1.552 1.00 17.67 443 ALA A N 1
ATOM 2921 C CA . ALA A 1 360 ? 3.444 -25.041 -2.205 1.00 15.72 443 ALA A CA 1
ATOM 2922 C C . ALA A 1 360 ? 4.660 -25.165 -1.293 1.00 14.96 443 ALA A C 1
ATOM 2923 O O . ALA A 1 360 ? 5.766 -25.505 -1.769 1.00 15.20 443 ALA A O 1
ATOM 2925 N N . LYS A 1 361 ? 4.482 -24.866 -0.020 1.00 15.05 444 LYS A N 1
ATOM 2926 C CA . LYS A 1 361 ? 5.608 -24.992 0.921 1.00 18.58 444 LYS A CA 1
ATOM 2927 C C . LYS A 1 361 ? 6.129 -26.425 1.016 1.00 16.93 444 LYS A C 1
ATOM 2928 O O . LYS A 1 361 ? 7.305 -26.669 0.994 1.00 18.18 444 LYS A O 1
ATOM 2934 N N . GLU A 1 362 ? 5.225 -27.388 1.136 1.00 19.04 445 GLU A N 1
ATOM 2935 C CA . GLU A 1 362 ? 5.632 -28.782 1.174 1.00 21.63 445 GLU A CA 1
ATOM 2936 C C . GLU A 1 362 ? 6.277 -29.233 -0.119 1.00 20.90 445 GLU A C 1
ATOM 2937 O O . GLU A 1 362 ? 7.292 -29.915 -0.101 1.00 18.64 445 GLU A O 1
ATOM 2943 N N . PHE A 1 363 ? 5.673 -28.869 -1.257 1.00 15.97 446 PHE A N 1
ATOM 2944 C CA . PHE A 1 363 ? 6.208 -29.301 -2.516 1.00 15.47 446 PHE A CA 1
ATOM 2945 C C . PHE A 1 363 ? 7.608 -28.749 -2.744 1.00 14.61 446 PHE A C 1
ATOM 2946 O O . PHE A 1 363 ? 8.526 -29.459 -3.149 1.00 15.15 446 PHE A O 1
ATOM 2954 N N . SER A 1 364 ? 7.756 -27.434 -2.510 1.00 16.76 447 SER A N 1
ATOM 2955 C CA . SER A 1 364 ? 9.016 -26.807 -2.891 1.00 14.27 447 SER A CA 1
ATOM 2956 C C . SER A 1 364 ? 10.147 -27.170 -1.897 1.00 12.51 447 SER A C 1
ATOM 2957 O O . SER A 1 364 ? 11.275 -27.370 -2.347 1.00 15.27 447 SER A O 1
ATOM 2960 N N . TYR A 1 365 ? 9.802 -27.311 -0.614 1.00 15.68 448 TYR A N 1
ATOM 2961 C CA . TYR A 1 365 ? 10.782 -27.788 0.356 1.00 15.93 448 TYR A CA 1
ATOM 2962 C C . TYR A 1 365 ? 11.302 -29.171 -0.056 1.00 15.67 448 TYR A C 1
ATOM 2963 O O . TYR A 1 365 ? 12.515 -29.407 -0.176 1.00 17.53 448 TYR A O 1
ATOM 2972 N N . ASN A 1 366 ? 10.372 -30.083 -0.323 1.00 16.83 449 ASN A N 1
ATOM 2973 C CA . ASN A 1 366 ? 10.805 -31.428 -0.703 1.00 19.24 449 ASN A CA 1
ATOM 2974 C C . ASN A 1 366 ? 11.546 -31.525 -2.036 1.00 17.71 449 ASN A C 1
ATOM 2975 O O . ASN A 1 366 ? 12.480 -32.271 -2.207 1.00 19.81 449 ASN A O 1
ATOM 2980 N N . TYR A 1 367 ? 11.141 -30.708 -3.019 1.00 15.62 450 TYR A N 1
ATOM 2981 C CA . TYR A 1 367 ? 11.805 -30.619 -4.265 1.00 15.60 450 TYR A CA 1
ATOM 2982 C C . TYR A 1 367 ? 13.264 -30.200 -4.061 1.00 17.69 450 TYR A C 1
ATOM 2983 O O . TYR A 1 367 ? 14.158 -30.808 -4.601 1.00 18.21 450 TYR A O 1
ATOM 2992 N N . LEU A 1 368 ? 13.475 -29.129 -3.284 1.00 16.38 451 LEU A N 1
ATOM 2993 C CA . LEU A 1 368 ? 14.820 -28.624 -3.090 1.00 16.12 451 LEU A CA 1
ATOM 2994 C C . LEU A 1 368 ? 15.677 -29.592 -2.272 1.00 14.46 451 LEU A C 1
ATOM 2995 O O . LEU A 1 368 ? 16.874 -29.713 -2.539 1.00 17.94 451 LEU A O 1
ATOM 3000 N N . LEU A 1 369 ? 15.057 -30.222 -1.303 1.00 15.50 452 LEU A N 1
ATOM 3001 C CA . LEU A 1 369 ? 15.752 -31.232 -0.472 1.00 17.44 452 LEU A CA 1
ATOM 3002 C C . LEU A 1 369 ? 16.261 -32.364 -1.354 1.00 18.74 452 LEU A C 1
ATOM 3003 O O . LEU A 1 369 ? 17.399 -32.792 -1.230 1.00 21.45 452 LEU A O 1
ATOM 3008 N N . GLU A 1 370 ? 15.430 -32.812 -2.297 1.00 20.03 453 GLU A N 1
ATOM 3009 C CA . GLU A 1 370 ? 15.849 -33.868 -3.221 1.00 21.78 453 GLU A CA 1
ATOM 3010 C C . GLU A 1 370 ? 16.945 -33.425 -4.173 1.00 21.78 453 GLU A C 1
ATOM 3011 O O . GLU A 1 370 ? 17.907 -34.158 -4.434 1.00 22.00 453 GLU A O 1
ATOM 3017 N N . LYS A 1 371 ? 16.828 -32.198 -4.719 1.00 18.86 454 LYS A N 1
ATOM 3018 C CA . LYS A 1 371 ? 17.863 -31.727 -5.606 1.00 19.29 454 LYS A CA 1
ATOM 3019 C C . LYS A 1 371 ? 19.181 -31.633 -4.871 1.00 18.16 454 LYS A C 1
ATOM 3020 O O . LYS A 1 371 ? 20.228 -31.879 -5.457 1.00 22.03 454 LYS A O 1
ATOM 3026 N N . ARG A 1 372 ? 19.146 -31.230 -3.607 1.00 17.83 455 ARG A N 1
ATOM 3027 C CA . ARG A 1 372 ? 20.383 -31.086 -2.842 1.00 19.33 455 ARG A CA 1
ATOM 3028 C C . ARG A 1 372 ? 21.020 -32.489 -2.649 1.00 21.86 455 ARG A C 1
ATOM 3029 O O . ARG A 1 372 ? 22.218 -32.662 -2.861 1.00 23.50 455 ARG A O 1
ATOM 3037 N N . GLU A 1 373 ? 20.177 -33.447 -2.301 1.00 22.08 456 GLU A N 1
ATOM 3038 C CA . GLU A 1 373 ? 20.634 -34.832 -2.068 1.00 29.26 456 GLU A CA 1
ATOM 3039 C C . GLU A 1 373 ? 21.240 -35.434 -3.310 1.00 29.61 456 GLU A C 1
ATOM 3040 O O . GLU A 1 373 ? 22.232 -36.163 -3.244 1.00 32.37 456 GLU A O 1
ATOM 3046 N N . ARG A 1 374 ? 20.655 -35.126 -4.460 1.00 22.44 457 ARG A N 1
ATOM 3047 C CA . ARG A 1 374 ? 21.169 -35.631 -5.728 1.00 23.01 457 ARG A CA 1
ATOM 3048 C C . ARG A 1 374 ? 22.222 -34.775 -6.415 1.00 29.53 457 ARG A C 1
ATOM 3049 O O . ARG A 1 374 ? 22.628 -35.069 -7.549 1.00 29.94 457 ARG A O 1
ATOM 3057 N N . GLU A 1 375 ? 22.677 -33.727 -5.742 1.00 28.17 458 GLU A N 1
ATOM 3058 C CA . GLU A 1 375 ? 23.693 -32.845 -6.317 1.00 33.76 458 GLU A CA 1
ATOM 3059 C C . GLU A 1 375 ? 23.243 -32.268 -7.649 1.00 29.54 458 GLU A C 1
ATOM 3060 O O . GLU A 1 375 ? 23.995 -32.224 -8.622 1.00 31.44 458 GLU A O 1
ATOM 3066 N N . GLU A 1 376 ? 21.997 -31.809 -7.674 1.00 25.78 459 GLU A 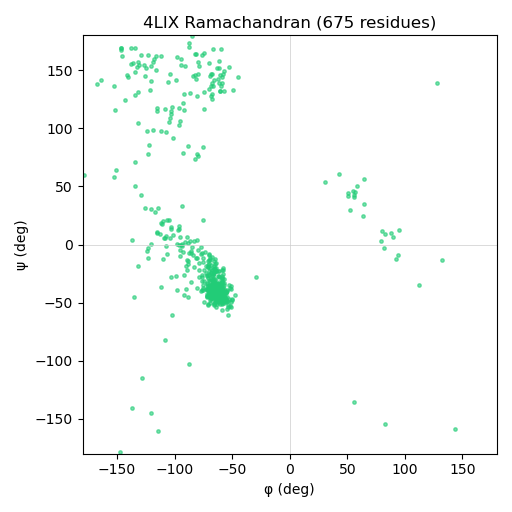N 1
ATOM 3067 C CA . GLU A 1 376 ? 21.453 -31.153 -8.851 1.00 24.30 459 GLU A CA 1
ATOM 3068 C C . GLU A 1 376 ? 21.070 -29.690 -8.582 1.00 26.24 459 GLU A C 1
ATOM 3069 O O . GLU A 1 376 ? 20.134 -29.176 -9.187 1.00 25.53 459 GLU A O 1
ATOM 3075 N N . LEU A 1 377 ? 21.733 -29.034 -7.638 1.00 26.04 460 LEU A N 1
ATOM 3076 C CA . LEU A 1 377 ? 21.458 -27.614 -7.403 1.00 27.65 460 LEU A CA 1
ATOM 3077 C C . LEU A 1 377 ? 22.167 -26.757 -8.443 1.00 27.89 460 LEU A C 1
ATOM 3078 O O . LEU A 1 377 ? 23.187 -26.129 -8.177 1.00 27.95 460 LEU A O 1
ATOM 3083 N N . ILE A 1 378 ? 21.591 -26.762 -9.625 1.00 24.19 461 ILE A N 1
ATOM 3084 C CA . ILE A 1 378 ? 22.117 -26.070 -10.797 1.00 24.88 461 ILE A CA 1
ATOM 3085 C C . ILE A 1 378 ? 20.858 -25.555 -11.444 1.00 20.39 461 ILE A C 1
ATOM 3086 O O . ILE A 1 378 ? 19.807 -26.200 -11.373 1.00 24.53 461 ILE A O 1
ATOM 3091 N N . ASP A 1 379 ? 20.926 -24.384 -12.060 1.00 20.79 462 ASP A N 1
ATOM 3092 C CA . ASP A 1 379 ? 19.710 -23.736 -12.506 1.00 18.37 462 ASP A CA 1
ATOM 3093 C C . ASP A 1 379 ? 19.857 -23.423 -13.979 1.00 18.76 462 ASP A C 1
ATOM 3094 O O . ASP A 1 379 ? 20.922 -23.038 -14.415 1.00 24.88 462 ASP A O 1
ATOM 3099 N N . LYS A 1 380 ? 18.772 -23.519 -14.714 1.00 25.91 463 LYS A N 1
ATOM 3100 C CA . LYS A 1 380 ? 18.852 -23.303 -16.154 1.00 36.92 463 LYS A CA 1
ATOM 3101 C C . LYS A 1 380 ? 18.904 -21.805 -16.504 1.00 26.70 463 LYS A C 1
ATOM 3102 O O . LYS A 1 380 ? 19.344 -21.421 -17.595 1.00 32.99 463 LYS A O 1
ATOM 3108 N N . TRP A 1 381 ? 18.427 -20.985 -15.589 1.00 25.40 464 TRP A N 1
ATOM 3109 C CA . TRP A 1 381 ? 18.249 -19.562 -15.873 1.00 28.83 464 TRP A CA 1
ATOM 3110 C C . TRP A 1 381 ? 19.413 -18.659 -15.440 1.00 24.00 464 TRP A C 1
ATOM 3111 O O . TRP A 1 381 ? 19.435 -17.466 -15.768 1.00 15.45 464 TRP A O 1
ATOM 3122 N N . ILE A 1 382 ? 20.368 -19.206 -14.684 1.00 17.63 465 ILE A N 1
ATOM 3123 C CA . ILE A 1 382 ? 21.408 -18.330 -14.130 1.00 16.42 465 ILE A CA 1
ATOM 3124 C C . ILE A 1 382 ? 22.599 -19.139 -13.652 1.00 17.83 465 ILE A C 1
ATOM 3125 O O . ILE A 1 382 ? 22.440 -20.266 -13.180 1.00 17.44 465 ILE A O 1
ATOM 3130 N N . ILE A 1 383 ? 23.779 -18.577 -13.888 1.00 12.65 466 ILE A N 1
ATOM 3131 C CA . ILE A 1 383 ? 25.029 -19.078 -13.310 1.00 12.07 466 ILE A CA 1
ATOM 3132 C C . ILE A 1 383 ? 25.405 -18.127 -12.148 1.00 14.42 466 ILE A C 1
ATOM 3133 O O . ILE A 1 383 ? 25.698 -16.951 -12.381 1.00 14.25 466 ILE A O 1
ATOM 3138 N N . MET A 1 384 ? 25.388 -18.655 -10.914 1.00 15.04 467 MET A N 1
ATOM 3139 C CA . MET A 1 384 ? 25.503 -17.835 -9.704 1.00 13.97 467 MET A CA 1
ATOM 3140 C C . MET A 1 384 ? 26.757 -18.234 -8.968 1.00 14.98 467 MET A C 1
ATOM 3141 O O . MET A 1 384 ? 27.267 -19.340 -9.138 1.00 16.68 467 MET A O 1
ATOM 3146 N N . LYS A 1 385 ? 27.220 -17.349 -8.115 1.00 14.33 468 LYS A N 1
ATOM 3147 C CA . LYS A 1 385 ? 28.401 -17.688 -7.313 1.00 14.85 468 LYS A CA 1
ATOM 3148 C C . LYS A 1 385 ? 28.178 -18.909 -6.427 1.00 18.16 468 LYS A C 1
ATOM 3149 O O . LYS A 1 385 ? 29.059 -19.779 -6.299 1.00 18.42 468 LYS A O 1
ATOM 3156 N N . ASP A 1 386 ? 27.031 -18.975 -5.765 1.00 13.47 469 ASP A N 1
ATOM 3157 C CA . ASP A 1 386 ? 26.872 -20.000 -4.694 1.00 14.10 469 ASP A CA 1
ATOM 3158 C C . ASP A 1 386 ? 25.432 -20.426 -4.483 1.00 14.11 469 ASP A C 1
ATOM 3159 O O . ASP A 1 386 ? 24.853 -20.273 -3.399 1.00 14.16 469 ASP A O 1
ATOM 3164 N N . LEU A 1 387 ? 24.799 -20.929 -5.550 1.00 14.12 470 LEU A N 1
ATOM 3165 C CA . LEU A 1 387 ? 23.442 -21.429 -5.430 1.00 14.55 470 LEU A CA 1
ATOM 3166 C C . LEU A 1 387 ? 23.317 -22.553 -4.353 1.00 13.82 470 LEU A C 1
ATOM 3167 O O . LEU A 1 387 ? 22.360 -22.533 -3.588 1.00 15.18 470 LEU A O 1
ATOM 3172 N N . PRO A 1 388 ? 24.287 -23.484 -4.277 1.00 15.71 471 PRO A N 1
ATOM 3173 C CA . PRO A 1 388 ? 24.116 -24.514 -3.239 1.00 19.05 471 PRO A CA 1
ATOM 3174 C C . PRO A 1 388 ? 24.088 -23.921 -1.797 1.00 15.29 471 PRO A C 1
ATOM 3175 O O . PRO A 1 388 ? 23.301 -24.387 -0.957 1.00 17.47 471 PRO A O 1
ATOM 3179 N N . GLY A 1 389 ? 24.873 -22.881 -1.571 1.00 15.85 472 GLY A N 1
ATOM 3180 C CA . GLY A 1 389 ? 24.891 -22.172 -0.288 1.00 13.86 472 GLY A CA 1
ATOM 3181 C C . GLY A 1 389 ? 23.582 -21.482 0.042 1.00 12.53 472 GLY A C 1
ATOM 3182 O O . GLY A 1 389 ? 23.059 -21.553 1.178 1.00 14.59 472 GLY A O 1
ATOM 3183 N N . GLU A 1 390 ? 23.021 -20.821 -0.985 1.00 12.31 473 GLU A N 1
ATOM 3184 C CA . GLU A 1 390 ? 21.735 -20.179 -0.787 1.00 13.49 473 GLU A CA 1
ATOM 3185 C C . GLU A 1 390 ? 20.638 -21.178 -0.472 1.00 11.66 473 GLU A C 1
ATOM 3186 O O . GLU A 1 390 ? 19.830 -20.942 0.425 1.00 13.56 473 GLU A O 1
ATOM 3192 N N . ILE A 1 391 ? 20.585 -22.258 -1.256 1.00 15.81 474 ILE A N 1
ATOM 3193 C CA . ILE A 1 391 ? 19.551 -23.260 -0.997 1.00 15.93 474 ILE A CA 1
ATOM 3194 C C . ILE A 1 391 ? 19.773 -23.957 0.346 1.00 14.71 474 ILE A C 1
ATOM 3195 O O . ILE A 1 391 ? 18.827 -24.170 1.099 1.00 15.90 474 ILE A O 1
ATOM 3200 N N . GLY A 1 392 ? 21.030 -24.260 0.647 1.00 15.75 475 GLY A N 1
ATOM 3201 C CA . GLY A 1 392 ? 21.352 -24.913 1.923 1.00 15.77 475 GLY A CA 1
ATOM 3202 C C . GLY A 1 392 ? 20.884 -24.079 3.103 1.00 15.19 475 GLY A C 1
ATOM 3203 O O . GLY A 1 392 ? 20.259 -24.571 4.062 1.00 19.06 475 GLY A O 1
ATOM 3204 N N . PHE A 1 393 ? 21.163 -22.769 3.052 1.00 14.56 476 PHE A N 1
ATOM 3205 C CA . PHE A 1 393 ? 20.719 -21.919 4.138 1.00 14.58 476 PHE A CA 1
ATOM 3206 C C . PHE A 1 393 ? 19.180 -21.903 4.248 1.00 16.15 476 PHE A C 1
ATOM 3207 O O . PHE A 1 393 ? 18.651 -22.022 5.336 1.00 16.70 476 PHE A O 1
ATOM 3215 N N . ALA A 1 394 ? 18.480 -21.800 3.115 1.00 16.27 477 ALA A N 1
ATOM 3216 C CA . ALA A 1 394 ? 17.038 -21.764 3.162 1.00 15.82 477 ALA A CA 1
ATOM 3217 C C . ALA A 1 394 ? 16.403 -23.068 3.680 1.00 13.59 477 ALA A C 1
ATOM 3218 O O . ALA A 1 394 ? 15.353 -23.031 4.348 1.00 16.50 477 ALA A O 1
ATOM 3220 N N . LEU A 1 395 ? 17.057 -24.184 3.382 1.00 15.30 478 LEU A N 1
ATOM 3221 C CA . LEU A 1 395 ? 16.575 -25.489 3.864 1.00 15.51 478 LEU A CA 1
ATOM 3222 C C . LEU A 1 395 ? 16.796 -25.646 5.345 1.00 19.58 478 LEU A C 1
ATOM 3223 O O . LEU A 1 395 ? 15.987 -26.286 6.038 1.00 20.20 478 LEU A O 1
ATOM 3228 N N . GLU A 1 396 ? 17.890 -25.075 5.844 1.00 16.87 479 GLU A N 1
ATOM 3229 C CA . GLU A 1 396 ? 18.232 -25.237 7.267 1.00 18.17 479 GLU A CA 1
ATOM 3230 C C . GLU A 1 396 ? 17.534 -24.212 8.171 1.00 18.39 479 GLU A C 1
ATOM 3231 O O . GLU A 1 396 ? 17.217 -24.510 9.331 1.00 21.02 479 GLU A O 1
ATOM 3237 N N . ILE A 1 397 ? 17.301 -23.002 7.660 1.00 14.82 480 ILE A N 1
ATOM 3238 C CA . ILE A 1 397 ? 16.775 -21.902 8.460 1.00 15.34 480 ILE A CA 1
ATOM 3239 C C . ILE A 1 397 ? 15.491 -21.342 7.857 1.00 17.29 480 ILE A C 1
ATOM 3240 O O . ILE A 1 397 ? 15.521 -20.502 6.923 1.00 17.25 480 ILE A O 1
ATOM 3245 N N . PRO A 1 398 ? 14.338 -21.796 8.379 1.00 16.41 481 PRO A N 1
ATOM 3246 C CA . PRO A 1 398 ? 13.062 -21.297 7.875 1.00 19.62 481 PRO A CA 1
ATOM 3247 C C . PRO A 1 398 ? 12.970 -19.790 8.116 1.00 19.88 481 PRO A C 1
ATOM 3248 O O . PRO A 1 398 ? 13.646 -19.222 8.978 1.00 17.81 481 PRO A O 1
ATOM 3252 N N . TRP A 1 399 ? 12.130 -19.117 7.345 1.00 14.88 482 TRP A N 1
ATOM 3253 C CA . TRP A 1 399 ? 11.904 -17.706 7.546 1.00 16.70 482 TRP A CA 1
ATOM 3254 C C . TRP A 1 399 ? 11.538 -17.339 9.007 1.00 15.59 482 TRP A C 1
ATOM 3255 O O . TRP A 1 399 ? 12.005 -16.334 9.521 1.00 16.80 482 TRP A O 1
ATOM 3266 N N . TYR A 1 400 ? 10.764 -18.187 9.688 1.00 14.39 483 TYR A N 1
ATOM 3267 C CA . TYR A 1 400 ? 10.408 -17.914 11.066 1.00 16.23 483 TYR A CA 1
ATOM 3268 C C . TYR A 1 400 ? 11.639 -17.922 11.996 1.00 15.89 483 TYR A C 1
ATOM 3269 O O . TYR A 1 400 ? 11.551 -17.416 13.119 1.00 19.06 483 TYR A O 1
ATOM 3278 N N . ALA A 1 401 ? 12.746 -18.496 11.535 1.00 14.44 484 ALA A N 1
ATOM 3279 C CA . ALA A 1 401 ? 13.967 -18.542 12.389 1.00 14.38 484 ALA A CA 1
ATOM 3280 C C . ALA A 1 401 ? 15.051 -17.669 11.808 1.00 18.57 484 ALA A C 1
ATOM 3281 O O . ALA A 1 401 ? 16.184 -17.736 12.244 1.00 18.70 484 ALA A O 1
ATOM 3283 N N . SER A 1 402 ? 14.751 -16.866 10.790 1.00 16.13 485 SER A N 1
ATOM 3284 C CA . SER A 1 402 ? 15.847 -16.230 10.060 1.00 13.88 485 SER A CA 1
ATOM 3285 C C . SER A 1 402 ? 16.071 -14.811 10.603 1.00 17.17 485 SER A C 1
ATOM 3286 O O . SER A 1 402 ? 15.321 -13.911 10.298 1.00 20.92 485 SER A O 1
ATOM 3289 N N . LEU A 1 403 ? 17.112 -14.604 11.424 1.00 14.61 486 LEU A N 1
ATOM 3290 C CA . LEU A 1 403 ? 17.351 -13.296 12.006 1.00 12.40 486 LEU A CA 1
ATOM 3291 C C . LEU A 1 403 ? 18.137 -12.469 10.986 1.00 12.64 486 LEU A C 1
ATOM 3292 O O . LEU A 1 403 ? 18.944 -13.021 10.252 1.00 13.60 486 LEU A O 1
ATOM 3300 N N . PRO A 1 404 ? 17.885 -11.152 10.918 1.00 12.25 487 PRO A N 1
ATOM 3301 C CA . PRO A 1 404 ? 18.436 -10.336 9.843 1.00 12.22 487 PRO A CA 1
ATOM 3302 C C . PRO A 1 404 ? 19.940 -10.503 9.666 1.00 11.09 487 PRO A C 1
ATOM 3303 O O . PRO A 1 404 ? 20.412 -10.719 8.540 1.00 13.74 487 PRO A O 1
ATOM 3307 N N . ARG A 1 405 ? 20.747 -10.409 10.744 1.00 9.97 488 ARG A N 1
ATOM 3308 C CA . ARG A 1 405 ? 22.176 -10.490 10.503 1.00 10.50 488 ARG A CA 1
ATOM 3309 C C . ARG A 1 405 ? 22.665 -11.879 10.158 1.00 11.70 488 ARG A C 1
ATOM 3310 O O . ARG A 1 405 ? 23.724 -12.026 9.535 1.00 12.14 488 ARG A O 1
ATOM 3318 N N . VAL A 1 406 ? 21.947 -12.914 10.567 1.00 11.56 489 VAL A N 1
ATOM 3319 C CA . VAL A 1 406 ? 22.404 -14.259 10.210 1.00 10.73 489 VAL A CA 1
ATOM 3320 C C . VAL A 1 406 ? 22.223 -14.467 8.683 1.00 11.21 489 VAL A C 1
ATOM 3321 O O . VAL A 1 406 ? 23.170 -14.822 7.942 1.00 11.91 489 VAL A O 1
ATOM 3325 N N . GLU A 1 407 ? 21.035 -14.172 8.215 1.00 10.37 490 GLU A N 1
ATOM 3326 C CA . GLU A 1 407 ? 20.806 -14.311 6.759 1.00 13.47 490 GLU A CA 1
ATOM 3327 C C . GLU A 1 407 ? 21.723 -13.408 5.939 1.00 11.67 490 GLU A C 1
ATOM 3328 O O . GLU A 1 407 ? 22.334 -13.859 4.958 1.00 13.79 490 GLU A O 1
ATOM 3334 N N . THR A 1 408 ? 21.895 -12.157 6.382 1.00 9.49 491 THR A N 1
ATOM 3335 C CA . THR A 1 408 ? 22.780 -11.230 5.653 1.00 9.25 491 THR A CA 1
ATOM 3336 C C . THR A 1 408 ? 24.233 -11.678 5.680 1.00 12.09 491 THR A C 1
ATOM 3337 O O . THR A 1 408 ? 24.952 -11.552 4.712 1.00 10.85 491 THR A O 1
ATOM 3341 N N . ARG A 1 409 ? 24.695 -12.165 6.853 1.00 10.50 492 ARG A N 1
ATOM 3342 C CA . ARG A 1 409 ? 26.118 -12.528 6.938 1.00 11.18 492 ARG A CA 1
ATOM 3343 C C . ARG A 1 409 ? 26.450 -13.615 5.943 1.00 12.01 492 ARG A C 1
ATOM 3344 O O . ARG A 1 409 ? 27.495 -13.557 5.307 1.00 14.34 492 ARG A O 1
ATOM 3352 N N . PHE A 1 410 ? 25.533 -14.565 5.770 1.00 11.81 493 PHE A N 1
ATOM 3353 C CA . PHE A 1 410 ? 25.779 -15.620 4.777 1.00 14.54 493 PHE A CA 1
ATOM 3354 C C . PHE A 1 410 ? 25.555 -15.117 3.352 1.00 11.50 493 PHE A C 1
ATOM 3355 O O . PHE A 1 410 ? 26.323 -15.430 2.463 1.00 13.55 493 PHE A O 1
ATOM 3363 N N . TYR A 1 411 ? 24.521 -14.285 3.129 1.00 11.33 494 TYR A N 1
ATOM 3364 C CA . TYR A 1 411 ? 24.285 -13.821 1.757 1.00 11.72 494 TYR A CA 1
ATOM 3365 C C . TYR A 1 411 ? 25.425 -12.951 1.239 1.00 13.01 494 TYR A C 1
ATOM 3366 O O . TYR A 1 411 ? 25.714 -12.947 0.054 1.00 12.19 494 TYR A O 1
ATOM 3375 N N . ILE A 1 412 ? 26.072 -12.174 2.129 1.00 11.70 495 ILE A N 1
ATOM 3376 C CA . ILE A 1 412 ? 27.135 -11.306 1.621 1.00 11.70 495 ILE A CA 1
ATOM 3377 C C . ILE A 1 412 ? 28.280 -12.165 1.084 1.00 13.29 495 ILE A C 1
ATOM 3378 O O . ILE A 1 412 ? 28.964 -11.743 0.138 1.00 15.14 495 ILE A O 1
ATOM 3383 N N . ASP A 1 413 ? 28.482 -13.376 1.636 1.00 12.97 496 ASP A N 1
ATOM 3384 C CA . ASP A 1 413 ? 29.483 -14.296 1.076 1.00 15.00 496 ASP A CA 1
ATOM 3385 C C . ASP A 1 413 ? 28.995 -15.093 -0.138 1.00 16.80 496 ASP A C 1
ATOM 3386 O O . ASP A 1 413 ? 29.811 -15.760 -0.812 1.00 18.53 496 ASP A O 1
ATOM 3391 N N . GLN A 1 414 ? 27.685 -15.062 -0.404 1.00 11.27 497 GLN A N 1
ATOM 3392 C CA . GLN A 1 414 ? 27.121 -15.793 -1.561 1.00 10.18 497 GLN A CA 1
ATOM 3393 C C . GLN A 1 414 ? 26.881 -14.905 -2.769 1.00 14.46 497 GLN A C 1
ATOM 3394 O O . GLN A 1 414 ? 26.884 -15.385 -3.881 1.00 15.50 497 GLN A O 1
ATOM 3400 N N . TYR A 1 415 ? 26.644 -13.613 -2.554 1.00 11.70 498 TYR A N 1
ATOM 3401 C CA . TYR A 1 415 ? 26.188 -12.747 -3.638 1.00 11.75 498 TYR A CA 1
ATOM 3402 C C . TYR A 1 415 ? 27.316 -12.570 -4.660 1.00 15.43 498 TYR A C 1
ATOM 3403 O O . TYR A 1 415 ? 28.431 -12.196 -4.343 1.00 14.07 498 TYR A O 1
ATOM 3412 N N . GLY A 1 416 ? 26.967 -12.842 -5.920 1.00 14.33 499 GLY A N 1
ATOM 3413 C CA . GLY A 1 416 ? 27.955 -12.818 -6.994 1.00 12.36 499 GLY A CA 1
ATOM 3414 C C . GLY A 1 416 ? 28.359 -11.432 -7.496 1.00 17.00 499 GLY A C 1
ATOM 3415 O O . GLY A 1 416 ? 29.264 -11.309 -8.326 1.00 15.35 499 GLY A O 1
ATOM 3416 N N . GLY A 1 417 ? 27.683 -10.377 -7.051 1.00 16.48 500 GLY A N 1
ATOM 3417 C CA . GLY A 1 417 ? 27.967 -9.055 -7.572 1.00 16.40 500 GLY A CA 1
ATOM 3418 C C . GLY A 1 417 ? 27.831 -9.040 -9.084 1.00 14.43 500 GLY A C 1
ATOM 3419 O O . GLY A 1 417 ? 26.918 -9.629 -9.616 1.00 16.71 500 GLY A O 1
ATOM 3420 N N . GLU A 1 418 ? 28.790 -8.422 -9.782 1.00 15.16 501 GLU A N 1
ATOM 3421 C CA . GLU A 1 418 ? 28.669 -8.316 -11.220 1.00 15.09 501 GLU A CA 1
ATOM 3422 C C . GLU A 1 418 ? 29.002 -9.605 -11.957 1.00 17.18 501 GLU A C 1
ATOM 3423 O O . GLU A 1 418 ? 28.822 -9.652 -13.212 1.00 17.82 501 GLU A O 1
ATOM 3429 N N . ASN A 1 419 ? 29.408 -10.654 -11.218 1.00 14.06 502 ASN A N 1
ATOM 3430 C CA . ASN A 1 419 ? 29.914 -11.872 -11.862 1.00 13.12 502 ASN A CA 1
ATOM 3431 C C . ASN A 1 419 ? 28.851 -12.890 -12.172 1.00 14.38 502 ASN A C 1
ATOM 3432 O O . ASN A 1 419 ? 29.137 -13.835 -12.905 1.00 17.93 502 ASN A O 1
ATOM 3437 N N . ASP A 1 420 ? 27.651 -12.730 -11.621 1.00 12.55 503 ASP A N 1
ATOM 3438 C CA . ASP A 1 420 ? 26.579 -13.642 -12.036 1.00 11.68 503 ASP A CA 1
ATOM 3439 C C . ASP A 1 420 ? 26.157 -13.415 -13.491 1.00 11.65 503 ASP A C 1
ATOM 3440 O O . ASP A 1 420 ? 26.225 -12.295 -13.982 1.00 12.36 503 ASP A O 1
ATOM 3445 N N . VAL A 1 421 ? 25.762 -14.485 -14.192 1.00 12.03 504 VAL A N 1
ATOM 3446 C CA . VAL A 1 421 ? 25.382 -14.327 -15.610 1.00 10.61 504 VAL A CA 1
ATOM 3447 C C . VAL A 1 421 ? 24.059 -15.044 -15.786 1.00 12.77 504 VAL A C 1
ATOM 3448 O O . VAL A 1 421 ? 23.864 -16.167 -15.322 1.00 14.37 504 VAL A O 1
ATOM 3454 N N . TRP A 1 422 ? 23.122 -14.375 -16.413 1.00 9.30 505 TRP A N 1
ATOM 3455 C CA . TRP A 1 422 ? 21.804 -14.932 -16.620 1.00 13.31 505 TRP A CA 1
ATOM 3456 C C . TRP A 1 422 ? 21.750 -15.598 -17.993 1.00 10.24 505 TRP A C 1
ATOM 3457 O O . TRP A 1 422 ? 22.525 -15.282 -18.920 1.00 10.60 505 TRP A O 1
ATOM 3468 N N . ILE A 1 423 ? 20.852 -16.562 -18.115 1.00 11.05 506 ILE A N 1
ATOM 3469 C CA . ILE A 1 423 ? 20.765 -17.361 -19.339 1.00 10.95 506 ILE A CA 1
ATOM 3470 C C . ILE A 1 423 ? 19.432 -17.129 -20.023 1.00 10.58 506 ILE A C 1
ATOM 3471 O O . ILE A 1 423 ? 18.381 -17.429 -19.464 1.00 13.32 506 ILE A O 1
ATOM 3477 N N . GLY A 1 424 ? 19.483 -16.551 -21.202 1.00 10.67 507 GLY A N 1
ATOM 3478 C CA . GLY A 1 424 ? 18.315 -16.386 -22.077 1.00 12.97 507 GLY A CA 1
ATOM 3479 C C . GLY A 1 424 ? 18.590 -17.093 -23.384 1.00 15.84 507 GLY A C 1
ATOM 3480 O O . GLY A 1 424 ? 19.307 -18.071 -23.394 1.00 13.65 507 GLY A O 1
ATOM 3481 N N . LYS A 1 425 ? 18.107 -16.555 -24.491 1.00 11.89 508 LYS A N 1
ATOM 3482 C CA . LYS A 1 425 ? 18.618 -17.073 -25.777 1.00 11.49 508 LYS A CA 1
ATOM 3483 C C . LYS A 1 425 ? 20.121 -16.925 -25.909 1.00 13.06 508 LYS A C 1
ATOM 3484 O O . LYS A 1 425 ? 20.787 -17.679 -26.655 1.00 16.08 508 LYS A O 1
ATOM 3490 N N . THR A 1 426 ? 20.680 -15.901 -25.242 1.00 13.27 509 THR A N 1
ATOM 3491 C CA . THR A 1 426 ? 22.096 -15.735 -25.135 1.00 12.25 509 THR A CA 1
ATOM 3492 C C . THR A 1 426 ? 22.390 -15.401 -23.659 1.00 10.87 509 THR A C 1
ATOM 3493 O O . THR A 1 426 ? 21.442 -15.139 -22.871 1.00 11.36 509 THR A O 1
ATOM 3497 N N . LEU A 1 427 ? 23.650 -15.424 -23.272 1.00 10.82 510 LEU A N 1
ATOM 3498 C CA . LEU A 1 427 ? 24.061 -15.001 -21.933 1.00 10.98 510 LEU A CA 1
ATOM 3499 C C . LEU A 1 427 ? 23.849 -13.520 -21.771 1.00 10.47 510 LEU A C 1
ATOM 3500 O O . LEU A 1 427 ? 24.101 -12.742 -22.709 1.00 12.93 510 LEU A O 1
ATOM 3505 N N . TYR A 1 428 ? 23.357 -13.089 -20.606 1.00 9.25 511 TYR A N 1
ATOM 3506 C CA . TYR A 1 428 ? 23.142 -11.662 -20.381 1.00 9.74 511 TYR A CA 1
ATOM 3507 C C . TYR A 1 428 ? 23.409 -11.286 -18.951 1.00 11.50 511 TYR A C 1
ATOM 3508 O O . TYR A 1 428 ? 23.554 -12.153 -18.064 1.00 11.52 511 TYR A O 1
ATOM 3517 N N . ARG A 1 429 ? 23.598 -9.993 -18.733 1.00 10.63 512 ARG A N 1
ATOM 3518 C CA . ARG A 1 429 ? 23.841 -9.456 -17.381 1.00 11.10 512 ARG A CA 1
ATOM 3519 C C . ARG A 1 429 ? 22.739 -8.442 -17.019 1.00 11.77 512 ARG A C 1
ATOM 3520 O O . ARG A 1 429 ? 22.145 -7.787 -17.919 1.00 10.51 512 ARG A O 1
ATOM 3528 N N . MET A 1 430 ? 22.509 -8.294 -15.727 1.00 10.97 513 MET A N 1
ATOM 3529 C CA . MET A 1 430 ? 21.544 -7.314 -15.183 1.00 9.66 513 MET A CA 1
ATOM 3530 C C . MET A 1 430 ? 22.306 -6.408 -14.228 1.00 12.21 513 MET A C 1
ATOM 3531 O O . MET A 1 430 ? 22.335 -6.669 -13.040 1.00 11.72 513 MET A O 1
ATOM 3536 N N . PRO A 1 431 ? 22.928 -5.361 -14.739 1.00 10.73 514 PRO A N 1
ATOM 3537 C CA . PRO A 1 431 ? 23.891 -4.585 -13.932 1.00 9.44 514 PRO A CA 1
ATOM 3538 C C . PRO A 1 431 ? 23.304 -3.896 -12.743 1.00 12.76 514 PRO A C 1
ATOM 3539 O O . PRO A 1 431 ? 24.095 -3.573 -11.852 1.00 14.61 514 PRO A O 1
ATOM 3543 N N . TYR A 1 432 ? 22.005 -3.671 -12.692 1.00 12.31 515 TYR A N 1
ATOM 3544 C CA . TYR A 1 432 ? 21.447 -3.032 -11.497 1.00 12.21 515 TYR A CA 1
ATOM 3545 C C . TYR A 1 432 ? 20.910 -4.028 -10.490 1.00 12.99 515 TYR A C 1
ATOM 3546 O O . TYR A 1 432 ? 20.461 -3.633 -9.412 1.00 13.63 515 TYR A O 1
ATOM 3555 N N . VAL A 1 433 ? 20.924 -5.323 -10.843 1.00 11.39 516 VAL A N 1
ATOM 3556 C CA . VAL A 1 433 ? 20.597 -6.369 -9.876 1.00 11.07 516 VAL A CA 1
ATOM 3557 C C . VAL A 1 433 ? 21.888 -6.965 -9.315 1.00 13.50 516 VAL A C 1
ATOM 3558 O O . VAL A 1 433 ? 21.999 -7.268 -8.123 1.00 14.87 516 VAL A O 1
ATOM 3562 N N . ASN A 1 434 ? 22.867 -7.118 -10.219 1.00 12.06 517 ASN A N 1
ATOM 3563 C CA . ASN A 1 434 ? 24.112 -7.822 -9.919 1.00 11.17 517 ASN A CA 1
ATOM 3564 C C . ASN A 1 434 ? 25.232 -6.826 -10.091 1.00 12.99 517 ASN A C 1
ATOM 3565 O O . ASN A 1 434 ? 25.694 -6.551 -11.220 1.00 13.06 517 ASN A O 1
ATOM 3570 N N . ASN A 1 435 ? 25.663 -6.281 -8.952 1.00 13.83 518 ASN A N 1
ATOM 3571 C CA . ASN A 1 435 ? 26.337 -5.003 -8.943 1.00 19.55 518 ASN A CA 1
ATOM 3572 C C . ASN A 1 435 ? 27.449 -5.092 -7.862 1.00 14.07 518 ASN A C 1
ATOM 3573 O O . ASN A 1 435 ? 27.137 -5.450 -6.728 1.00 15.03 518 ASN A O 1
ATOM 3578 N N . ASN A 1 436 ? 28.708 -4.836 -8.216 1.00 16.96 519 ASN A N 1
ATOM 3579 C CA . ASN A 1 436 ? 29.779 -4.891 -7.195 1.00 16.39 519 ASN A CA 1
ATOM 3580 C C . ASN A 1 436 ? 29.690 -3.724 -6.235 1.00 13.89 519 ASN A C 1
ATOM 3581 O O . ASN A 1 436 ? 30.135 -3.851 -5.086 1.00 15.65 519 ASN A O 1
ATOM 3586 N N . GLY A 1 437 ? 29.140 -2.597 -6.662 1.00 15.31 520 GLY A N 1
ATOM 3587 C CA . GLY A 1 437 ? 28.999 -1.521 -5.679 1.00 15.94 520 GLY A CA 1
ATOM 3588 C C . GLY A 1 437 ? 28.007 -1.845 -4.569 1.00 15.57 520 GLY A C 1
ATOM 3589 O O . GLY A 1 437 ? 28.218 -1.415 -3.413 1.00 14.41 520 GLY A O 1
ATOM 3590 N N . TYR A 1 438 ? 26.936 -2.598 -4.857 1.00 13.05 521 TYR A N 1
ATOM 3591 C CA . TYR A 1 438 ? 26.039 -2.967 -3.780 1.00 10.88 521 TYR A CA 1
ATOM 3592 C C . TYR A 1 438 ? 26.813 -3.831 -2.775 1.00 13.06 521 TYR A C 1
ATOM 3593 O O . TYR A 1 438 ? 26.625 -3.697 -1.569 1.00 13.62 521 TYR A O 1
ATOM 3602 N N . LEU A 1 439 ? 27.654 -4.725 -3.287 1.00 12.91 522 LEU A N 1
ATOM 3603 C CA . LEU A 1 439 ? 28.349 -5.657 -2.404 1.00 12.33 522 LEU A CA 1
ATOM 3604 C C . LEU A 1 439 ? 29.356 -4.897 -1.559 1.00 15.81 522 LEU A C 1
ATOM 3605 O O . LEU A 1 439 ? 29.512 -5.187 -0.370 1.00 13.88 522 LEU A O 1
ATOM 3610 N N . GLU A 1 440 ? 30.038 -3.931 -2.173 1.00 14.44 523 GLU A N 1
ATOM 3611 C CA . GLU A 1 440 ? 31.017 -3.149 -1.381 1.00 15.81 523 GLU A CA 1
ATOM 3612 C C . GLU A 1 440 ? 30.326 -2.333 -0.307 1.00 14.37 523 GLU A C 1
ATOM 3613 O O . GLU A 1 440 ? 30.834 -2.234 0.838 1.00 13.22 523 GLU A O 1
ATOM 3619 N N . LEU A 1 441 ? 29.184 -1.719 -0.618 1.00 13.92 524 LEU A N 1
ATOM 3620 C CA . LEU A 1 441 ? 28.405 -0.995 0.395 1.00 11.45 524 LEU A CA 1
ATOM 3621 C C . LEU A 1 441 ? 27.942 -1.942 1.493 1.00 12.51 524 LEU A C 1
ATOM 3622 O O . LEU A 1 441 ? 28.003 -1.644 2.681 1.00 13.78 524 LEU A O 1
ATOM 3627 N N . ALA A 1 442 ? 27.461 -3.117 1.096 1.00 10.88 525 ALA A N 1
ATOM 3628 C CA . ALA A 1 442 ? 27.019 -4.080 2.098 1.00 12.42 525 ALA A CA 1
ATOM 3629 C C . ALA A 1 442 ? 28.153 -4.548 2.999 1.00 10.16 525 ALA A C 1
ATOM 3630 O O . ALA A 1 442 ? 27.909 -4.741 4.200 1.00 12.35 525 ALA A O 1
ATOM 3632 N N . LYS A 1 443 ? 29.323 -4.807 2.418 1.00 11.12 526 LYS A N 1
ATOM 3633 C CA . LYS A 1 443 ? 30.487 -5.188 3.261 1.00 13.28 526 LYS A CA 1
ATOM 3634 C C . LYS A 1 443 ? 30.824 -4.080 4.237 1.00 12.82 526 LYS A C 1
ATOM 3635 O O . LYS A 1 443 ? 31.005 -4.373 5.453 1.00 13.09 526 LYS A O 1
ATOM 3645 N N . GLN A 1 444 ? 30.877 -2.829 3.760 1.00 10.93 527 GLN A N 1
ATOM 3646 C CA . GLN A 1 444 ? 31.236 -1.755 4.682 1.00 13.06 527 GLN A CA 1
ATOM 3647 C C . GLN A 1 444 ? 30.202 -1.608 5.773 1.00 12.37 527 GLN A C 1
ATOM 3648 O O . GLN A 1 444 ? 30.538 -1.470 6.975 1.00 13.31 527 GLN A O 1
ATOM 3654 N N . ASP A 1 445 ? 28.911 -1.608 5.429 1.00 11.56 528 ASP A N 1
ATOM 3655 C CA . ASP A 1 445 ? 27.917 -1.406 6.447 1.00 11.37 528 ASP A CA 1
ATOM 3656 C C . ASP A 1 445 ? 27.898 -2.559 7.466 1.00 10.84 528 ASP A C 1
ATOM 3657 O O . ASP A 1 445 ? 27.720 -2.336 8.673 1.00 11.98 528 ASP A O 1
ATOM 3662 N N . TYR A 1 446 ? 28.118 -3.785 6.967 1.00 10.59 529 TYR A N 1
ATOM 3663 C CA . TYR A 1 446 ? 28.060 -4.934 7.863 1.00 10.69 529 TYR A CA 1
ATOM 3664 C C . TYR A 1 446 ? 29.211 -4.810 8.846 1.00 9.24 529 TYR A C 1
ATOM 3665 O O . TYR A 1 446 ? 29.002 -5.035 10.024 1.00 10.94 529 TYR A O 1
ATOM 3674 N N . ASN A 1 447 ? 30.389 -4.520 8.309 1.00 9.68 530 ASN A N 1
ATOM 3675 C CA . ASN A 1 447 ? 31.547 -4.419 9.220 1.00 8.98 530 ASN A CA 1
ATOM 3676 C C . ASN A 1 447 ? 31.444 -3.249 10.172 1.00 12.91 530 ASN A C 1
ATOM 3677 O O . ASN A 1 447 ? 31.902 -3.384 11.323 1.00 13.29 530 ASN A O 1
ATOM 3682 N N . ASN A 1 448 ? 30.785 -2.166 9.758 1.00 11.73 531 ASN A N 1
ATOM 3683 C CA . ASN A 1 448 ? 30.650 -1.058 10.682 1.00 12.15 531 ASN A CA 1
ATOM 3684 C C . ASN A 1 448 ? 29.723 -1.414 11.825 1.00 11.40 531 ASN A C 1
ATOM 3685 O O . ASN A 1 448 ? 30.011 -1.080 12.990 1.00 13.72 531 ASN A O 1
ATOM 3690 N N . CYS A 1 449 ? 28.567 -2.053 11.536 1.00 11.39 532 CYS A N 1
ATOM 3691 C CA . CYS A 1 449 ? 27.667 -2.490 12.607 1.00 13.05 532 CYS A CA 1
ATOM 3692 C C . CYS A 1 449 ? 28.338 -3.523 13.492 1.00 12.50 532 CYS A C 1
ATOM 3693 O O . CYS A 1 449 ? 28.178 -3.475 14.719 1.00 13.35 532 CYS A O 1
ATOM 3696 N N . GLN A 1 450 ? 29.108 -4.432 12.898 1.00 10.05 533 GLN A N 1
ATOM 3697 C CA . GLN A 1 450 ? 29.739 -5.499 13.667 1.00 10.02 533 GLN A CA 1
ATOM 3698 C C . GLN A 1 450 ? 30.773 -4.930 14.639 1.00 11.33 533 GLN A C 1
ATOM 3699 O O . GLN A 1 450 ? 30.896 -5.416 15.755 1.00 11.54 533 GLN A O 1
ATOM 3705 N N . ALA A 1 451 ? 31.456 -3.881 14.192 1.00 10.50 534 ALA A N 1
ATOM 3706 C CA . ALA A 1 451 ? 32.429 -3.221 15.082 1.00 11.90 534 ALA A CA 1
ATOM 3707 C C . ALA A 1 451 ? 31.717 -2.663 16.288 1.00 12.56 534 ALA A C 1
ATOM 3708 O O . ALA A 1 451 ? 32.296 -2.734 17.418 1.00 13.83 534 ALA A O 1
ATOM 3710 N N . GLN A 1 452 ? 30.517 -2.084 16.100 1.00 11.99 535 GLN A N 1
ATOM 3711 C CA . GLN A 1 452 ? 29.763 -1.559 17.239 1.00 12.48 535 GLN A CA 1
ATOM 3712 C C . GLN A 1 452 ? 29.350 -2.702 18.154 1.00 13.78 535 GLN A C 1
ATOM 3713 O O . GLN A 1 452 ? 29.412 -2.587 19.373 1.00 13.94 535 GLN A O 1
ATOM 3723 N N . HIS A 1 453 ? 28.940 -3.833 17.562 1.00 11.20 536 HIS A N 1
ATOM 3724 C CA . HIS A 1 453 ? 28.504 -4.944 18.409 1.00 11.35 536 HIS A CA 1
ATOM 3725 C C . HIS A 1 453 ? 29.655 -5.452 19.243 1.00 13.26 536 HIS A C 1
ATOM 3726 O O . HIS A 1 453 ? 29.447 -5.891 20.362 1.00 13.64 536 HIS A O 1
ATOM 3733 N N . GLN A 1 454 ? 30.853 -5.414 18.706 1.00 11.35 537 GLN A N 1
ATOM 3734 C CA . GLN A 1 454 ? 32.019 -5.885 19.488 1.00 12.50 537 GLN A CA 1
ATOM 3735 C C . GLN A 1 454 ? 32.303 -4.957 20.660 1.00 14.19 537 GLN A C 1
ATOM 3736 O O . GLN A 1 454 ? 32.657 -5.425 21.752 1.00 15.28 537 GLN A O 1
ATOM 3742 N N . LEU A 1 455 ? 32.145 -3.662 20.447 1.00 13.26 538 LEU A N 1
ATOM 3743 C CA . LEU A 1 455 ? 32.246 -2.719 21.614 1.00 14.88 538 LEU A CA 1
ATOM 3744 C C . LEU A 1 455 ? 31.231 -3.074 22.700 1.00 15.41 538 LEU A C 1
ATOM 3745 O O . LEU A 1 455 ? 31.562 -3.145 23.898 1.00 17.16 538 LEU A O 1
ATOM 3750 N N . GLU A 1 456 ? 29.972 -3.280 22.276 1.00 13.31 539 GLU A N 1
ATOM 3751 C CA . GLU A 1 456 ? 28.909 -3.569 23.203 1.00 12.49 539 GLU A CA 1
ATOM 3752 C C . GLU A 1 456 ? 29.107 -4.887 23.910 1.00 13.53 539 GLU A C 1
ATOM 3753 O O . GLU A 1 456 ? 28.733 -5.019 25.070 1.00 14.52 539 GLU A O 1
ATOM 3759 N N . TRP A 1 457 ? 29.658 -5.858 23.212 1.00 11.69 540 TRP A N 1
ATOM 3760 C CA . TRP A 1 457 ? 29.906 -7.163 23.833 1.00 11.43 540 TRP A CA 1
ATOM 3761 C C . TRP A 1 457 ? 30.956 -7.006 24.934 1.00 14.73 540 TRP A C 1
ATOM 3762 O O . TRP A 1 457 ? 30.815 -7.620 25.987 1.00 14.09 540 TRP A O 1
ATOM 3773 N N . ASP A 1 458 ? 31.954 -6.162 24.693 1.00 14.24 541 ASP A N 1
ATOM 3774 C CA . ASP A 1 458 ? 32.923 -5.902 25.774 1.00 14.55 541 ASP A CA 1
ATOM 3775 C C . ASP A 1 458 ? 32.228 -5.237 26.969 1.00 15.23 541 ASP A C 1
ATOM 3776 O O . ASP A 1 458 ? 32.439 -5.669 28.108 1.00 17.10 541 ASP A O 1
ATOM 3781 N N . ILE A 1 459 ? 31.401 -4.229 26.736 1.00 15.79 542 ILE A N 1
ATOM 3782 C CA . ILE A 1 459 ? 30.647 -3.552 27.802 1.00 13.79 542 ILE A CA 1
ATOM 3783 C C . ILE A 1 459 ? 29.735 -4.526 28.578 1.00 15.07 542 ILE A C 1
ATOM 3784 O O . ILE A 1 459 ? 29.603 -4.513 29.820 1.00 16.20 542 ILE A O 1
ATOM 3789 N N . PHE A 1 460 ? 29.086 -5.408 27.832 1.00 14.11 543 PHE A N 1
ATOM 3790 C CA . PHE A 1 460 ? 28.139 -6.343 28.421 1.00 13.10 543 PHE A CA 1
ATOM 3791 C C . PHE A 1 460 ? 28.871 -7.346 29.315 1.00 13.58 543 PHE A C 1
ATOM 3792 O O . PHE A 1 460 ? 28.368 -7.725 30.359 1.00 15.68 543 PHE A O 1
ATOM 3800 N N . GLN A 1 461 ? 30.022 -7.839 28.859 1.00 15.29 544 GLN A N 1
ATOM 3801 C CA . GLN A 1 461 ? 30.795 -8.787 29.690 1.00 13.03 544 GLN A CA 1
ATOM 3802 C C . GLN A 1 461 ? 31.262 -8.075 30.958 1.00 16.67 544 GLN A C 1
ATOM 3803 O O . GLN A 1 461 ? 31.266 -8.700 32.027 1.00 19.27 544 GLN A O 1
ATOM 3809 N N . LYS A 1 462 ? 31.634 -6.803 30.847 1.00 16.36 545 LYS A N 1
ATOM 3810 C CA . LYS A 1 462 ? 32.035 -6.032 32.067 1.00 17.13 545 LYS A CA 1
ATOM 3811 C C . LYS A 1 462 ? 30.861 -5.906 33.024 1.00 20.69 545 LYS A C 1
ATOM 3812 O O . LYS A 1 462 ? 31.046 -6.071 34.224 1.00 20.94 545 LYS A O 1
ATOM 3818 N N . TRP A 1 463 ? 29.660 -5.622 32.522 1.00 14.65 546 TRP A N 1
ATOM 3819 C CA . TRP A 1 463 ? 28.451 -5.595 33.351 1.00 15.00 546 TRP A CA 1
ATOM 3820 C C . TRP A 1 463 ? 28.193 -6.933 34.057 1.00 20.22 546 TRP A C 1
ATOM 3821 O O . TRP A 1 463 ? 27.881 -6.993 35.264 1.00 19.39 546 TRP A O 1
ATOM 3832 N N . TYR A 1 464 ? 28.363 -8.027 33.333 1.00 17.06 547 TYR A N 1
ATOM 3833 C CA . TYR A 1 464 ? 28.128 -9.345 33.881 1.00 16.19 547 TYR A CA 1
ATOM 3834 C C . TYR A 1 464 ? 29.128 -9.632 34.999 1.00 17.43 547 TYR A C 1
ATOM 3835 O O . TYR A 1 464 ? 28.759 -10.208 36.035 1.00 20.39 547 TYR A O 1
ATOM 3844 N N . GLU A 1 465 ? 30.379 -9.277 34.769 1.00 18.39 548 GLU A N 1
ATOM 3845 C CA . GLU A 1 465 ? 31.411 -9.552 35.792 1.00 22.88 548 GLU A CA 1
ATOM 3846 C C . GLU A 1 465 ? 31.214 -8.658 37.014 1.00 24.36 548 GLU A C 1
ATOM 3847 O O . GLU A 1 465 ? 31.334 -9.132 38.158 1.00 23.18 548 GLU A O 1
ATOM 3853 N N . GLU A 1 466 ? 30.906 -7.391 36.793 1.00 21.76 549 GLU A N 1
ATOM 3854 C CA . GLU A 1 466 ? 30.787 -6.415 37.894 1.00 23.22 549 GLU A CA 1
ATOM 3855 C C . GLU A 1 466 ? 29.622 -6.707 38.798 1.00 25.83 549 GLU A C 1
ATOM 3856 O O . GLU A 1 466 ? 29.718 -6.519 40.023 1.00 27.71 549 GLU A O 1
ATOM 3862 N N . ASN A 1 467 ? 28.531 -7.204 38.221 1.00 23.24 550 ASN A N 1
ATOM 3863 C CA . ASN A 1 467 ? 27.353 -7.635 38.972 1.00 19.36 550 ASN A CA 1
ATOM 3864 C C . ASN A 1 467 ? 27.386 -9.069 39.470 1.00 19.62 550 ASN A C 1
ATOM 3865 O O . ASN A 1 467 ? 26.420 -9.520 40.081 1.00 21.85 550 ASN A O 1
ATOM 3870 N N . ARG A 1 468 ? 28.496 -9.760 39.228 1.00 21.33 551 ARG A N 1
ATOM 3871 C CA . ARG A 1 468 ? 28.672 -11.147 39.613 1.00 20.43 551 ARG A CA 1
ATOM 3872 C C . ARG A 1 468 ? 27.538 -12.032 39.164 1.00 23.83 551 ARG A C 1
ATOM 3873 O O . ARG A 1 468 ? 27.078 -12.898 39.914 1.00 25.78 551 ARG A O 1
ATOM 3881 N N . LEU A 1 469 ? 27.058 -11.837 37.922 1.00 20.47 552 LEU A N 1
ATOM 3882 C CA . LEU A 1 469 ? 25.888 -12.591 37.529 1.00 19.60 552 LEU A CA 1
ATOM 3883 C C . LEU A 1 469 ? 26.190 -14.082 37.376 1.00 20.34 552 LEU A C 1
ATOM 3884 O O . LEU A 1 469 ? 25.263 -14.890 37.293 1.00 22.55 552 LEU A O 1
ATOM 3889 N N . SER A 1 470 ? 27.473 -14.458 37.338 1.00 21.63 553 SER A N 1
ATOM 3890 C CA . SER A 1 470 ? 27.807 -15.877 37.234 1.00 24.45 553 SER A CA 1
ATOM 3891 C C . SER A 1 470 ? 27.382 -16.640 38.487 1.00 32.72 553 SER A C 1
ATOM 3892 O O . SER A 1 470 ? 27.176 -17.868 38.461 1.00 32.02 553 SER A O 1
ATOM 3895 N N . GLU A 1 471 ? 27.215 -15.888 39.572 1.00 25.50 554 GLU A N 1
ATOM 3896 C CA . GLU A 1 471 ? 26.846 -16.435 40.870 1.00 31.70 554 GLU A CA 1
ATOM 3897 C C . GLU A 1 471 ? 25.343 -16.391 41.110 1.00 32.01 554 GLU A C 1
ATOM 3898 O O . GLU A 1 471 ? 24.853 -16.856 42.136 1.00 34.29 554 GLU A O 1
ATOM 3904 N N . TRP A 1 472 ? 24.612 -15.862 40.131 1.00 24.76 555 TRP A N 1
ATOM 3905 C CA . TRP A 1 472 ? 23.162 -15.864 40.122 1.00 26.80 555 TRP A CA 1
ATOM 3906 C C . TRP A 1 472 ? 22.583 -16.779 39.031 1.00 23.37 555 TRP A C 1
ATOM 3907 O O . TRP A 1 472 ? 21.420 -16.663 38.662 1.00 28.27 555 TRP A O 1
ATOM 3918 N N . GLY A 1 473 ? 23.413 -17.681 38.525 1.00 22.37 556 GLY A N 1
ATOM 3919 C CA . GLY A 1 473 ? 22.953 -18.786 37.710 1.00 24.71 556 GLY A CA 1
ATOM 3920 C C . GLY A 1 473 ? 23.019 -18.513 36.211 1.00 24.40 556 GLY A C 1
ATOM 3921 O O . GLY A 1 473 ? 22.411 -19.256 35.433 1.00 26.93 556 GLY A O 1
ATOM 3922 N N . VAL A 1 474 ? 23.710 -17.454 35.821 1.00 20.50 557 VAL A N 1
ATOM 3923 C CA . VAL A 1 474 ? 23.852 -17.126 34.372 1.00 19.68 557 VAL A CA 1
ATOM 3924 C C . VAL A 1 474 ? 25.238 -17.548 33.936 1.00 18.65 557 VAL A C 1
ATOM 3925 O O . VAL A 1 474 ? 26.213 -16.984 34.406 1.00 22.09 557 VAL A O 1
ATOM 3929 N N . ARG A 1 475 ? 25.328 -18.563 33.076 1.00 19.38 558 ARG A N 1
ATOM 3930 C CA . ARG A 1 475 ? 26.627 -19.042 32.600 1.00 18.66 558 ARG A CA 1
ATOM 3931 C C . ARG A 1 475 ? 27.156 -18.134 31.486 1.00 19.22 558 ARG A C 1
ATOM 3932 O O . ARG A 1 475 ? 26.357 -17.489 30.791 1.00 17.59 558 ARG A O 1
ATOM 3940 N N . ARG A 1 476 ? 28.474 -18.135 31.284 1.00 18.57 559 ARG A N 1
ATOM 3941 C CA . ARG A 1 476 ? 29.084 -17.351 30.229 1.00 17.80 559 ARG A CA 1
ATOM 3942 C C . ARG A 1 476 ? 28.512 -17.683 28.859 1.00 17.61 559 ARG A C 1
ATOM 3943 O O . ARG A 1 476 ? 28.337 -16.772 28.068 1.00 15.41 559 ARG A O 1
ATOM 3956 N N . SER A 1 477 ? 28.290 -18.966 28.583 1.00 15.22 560 SER A N 1
ATOM 3957 C CA . SER A 1 477 ? 27.698 -19.353 27.304 1.00 15.59 560 SER A CA 1
ATOM 3958 C C . SER A 1 477 ? 26.342 -18.729 27.109 1.00 15.09 560 SER A C 1
ATOM 3959 O O . SER A 1 477 ? 26.043 -18.323 25.981 1.00 17.08 560 SER A O 1
ATOM 3962 N N . GLU A 1 478 ? 25.534 -18.604 28.157 1.00 14.78 561 GLU A N 1
ATOM 3963 C CA . GLU A 1 478 ? 24.217 -18.015 28.064 1.00 18.12 561 GLU A CA 1
ATOM 3964 C C . GLU A 1 478 ? 24.327 -16.507 27.828 1.00 16.54 561 GLU A C 1
ATOM 3965 O O . GLU A 1 478 ? 23.526 -15.909 27.079 1.00 15.36 561 GLU A O 1
ATOM 3971 N N . LEU A 1 479 ? 25.307 -15.871 28.476 1.00 15.26 562 LEU A N 1
ATOM 3972 C CA . LEU A 1 479 ? 25.515 -14.427 28.300 1.00 16.17 562 LEU A CA 1
ATOM 3973 C C . LEU A 1 479 ? 25.726 -14.124 26.803 1.00 14.01 562 LEU A C 1
ATOM 3974 O O . LEU A 1 479 ? 25.152 -13.147 26.242 1.00 14.21 562 LEU A O 1
ATOM 3979 N N . LEU A 1 480 ? 26.558 -14.920 26.158 1.00 13.71 563 LEU A N 1
ATOM 3980 C CA . LEU A 1 480 ? 26.890 -14.681 24.733 1.00 12.06 563 LEU A CA 1
ATOM 3981 C C . LEU A 1 480 ? 25.625 -14.921 23.906 1.00 15.36 563 LEU A C 1
ATOM 3982 O O . LEU A 1 480 ? 25.341 -14.122 22.998 1.00 12.74 563 LEU A O 1
ATOM 3987 N N . GLU A 1 481 ? 24.875 -15.991 24.186 1.00 13.38 564 GLU A N 1
ATOM 3988 C CA . GLU A 1 481 ? 23.625 -16.245 23.425 1.00 13.69 564 GLU A CA 1
ATOM 3989 C C . GLU A 1 481 ? 22.637 -15.094 23.543 1.00 13.49 564 GLU A C 1
ATOM 3990 O O . GLU A 1 481 ? 22.024 -14.717 22.516 1.00 14.02 564 GLU A O 1
ATOM 3996 N N . CYS A 1 482 ? 22.446 -14.546 24.746 1.00 14.62 565 CYS A N 1
ATOM 3997 C CA . CYS A 1 482 ? 21.501 -13.447 24.963 1.00 15.00 565 CYS A CA 1
ATOM 3998 C C . CYS A 1 482 ? 21.930 -12.217 24.177 1.00 13.30 565 CYS A C 1
ATOM 3999 O O . CYS A 1 482 ? 21.085 -11.546 23.545 1.00 15.08 565 CYS A O 1
ATOM 4002 N N . TYR A 1 483 ? 23.214 -11.876 24.232 1.00 13.02 566 TYR A N 1
ATOM 4003 C CA . TYR A 1 483 ? 23.704 -10.719 23.465 1.00 12.89 566 TYR A CA 1
ATOM 4004 C C . TYR A 1 483 ? 23.516 -10.971 21.950 1.00 12.70 566 TYR A C 1
ATOM 4005 O O . TYR A 1 483 ? 23.013 -10.106 21.197 1.00 12.78 566 TYR A O 1
ATOM 4014 N N . TYR A 1 484 ? 23.919 -12.151 21.502 1.00 11.47 567 TYR A N 1
ATOM 4015 C CA . TYR A 1 484 ? 23.822 -12.493 20.081 1.00 11.63 567 TYR A CA 1
ATOM 4016 C C . TYR A 1 484 ? 22.412 -12.386 19.520 1.00 10.99 567 TYR A C 1
ATOM 4017 O O . TYR A 1 484 ? 22.215 -11.814 18.449 1.00 13.05 567 TYR A O 1
ATOM 4026 N N . LEU A 1 485 ? 21.432 -12.945 20.246 1.00 12.65 568 LEU A N 1
ATOM 4027 C CA . LEU A 1 485 ? 20.052 -12.969 19.665 1.00 13.41 568 LEU A CA 1
ATOM 4028 C C . LEU A 1 485 ? 19.551 -11.532 19.497 1.00 14.64 568 LEU A C 1
ATOM 4029 O O . LEU A 1 485 ? 18.868 -11.194 18.511 1.00 14.11 568 LEU A O 1
ATOM 4034 N N . ALA A 1 486 ? 19.876 -10.668 20.449 1.00 12.55 569 ALA A N 1
ATOM 4035 C CA . ALA A 1 486 ? 19.490 -9.278 20.365 1.00 12.29 569 ALA A CA 1
ATOM 4036 C C . ALA A 1 486 ? 20.237 -8.563 19.270 1.00 13.29 569 ALA A C 1
ATOM 4037 O O . ALA A 1 486 ? 19.606 -7.905 18.453 1.00 14.27 569 ALA A O 1
ATOM 4039 N N . ALA A 1 487 ? 21.553 -8.714 19.189 1.00 12.01 570 ALA A N 1
ATOM 4040 C CA . ALA A 1 487 ? 22.335 -8.014 18.186 1.00 11.35 570 ALA A CA 1
ATOM 4041 C C . ALA A 1 487 ? 22.090 -8.492 16.784 1.00 13.49 570 ALA A C 1
ATOM 4042 O O . ALA A 1 487 ? 22.190 -7.730 15.832 1.00 14.72 570 ALA A O 1
ATOM 4044 N N . ALA A 1 488 ? 21.781 -9.781 16.632 1.00 11.62 571 ALA A N 1
ATOM 4045 C CA . ALA A 1 488 ? 21.548 -10.265 15.259 1.00 10.38 571 ALA A CA 1
ATOM 4046 C C . ALA A 1 488 ? 20.192 -9.813 14.758 1.00 13.30 571 ALA A C 1
ATOM 4047 O O . ALA A 1 488 ? 19.889 -9.968 13.558 1.00 12.66 571 ALA A O 1
ATOM 4049 N N . THR A 1 489 ? 19.365 -9.295 15.665 1.00 13.99 572 THR A N 1
ATOM 4050 C CA . THR A 1 489 ? 17.988 -8.845 15.317 1.00 12.82 572 THR A CA 1
ATOM 4051 C C . THR A 1 489 ? 17.947 -7.338 15.194 1.00 14.26 572 THR A C 1
ATOM 4052 O O . THR A 1 489 ? 17.660 -6.773 14.120 1.00 16.47 572 THR A O 1
ATOM 4056 N N . ILE A 1 490 ? 18.272 -6.675 16.301 1.00 12.39 573 ILE A N 1
ATOM 4057 C CA . ILE A 1 490 ? 18.290 -5.235 16.324 1.00 14.46 573 ILE A CA 1
ATOM 4058 C C . ILE A 1 490 ? 19.747 -4.820 16.212 1.00 16.02 573 ILE A C 1
ATOM 4059 O O . ILE A 1 490 ? 20.453 -4.714 17.233 1.00 16.48 573 ILE A O 1
ATOM 4064 N N . PHE A 1 491 ? 20.217 -4.611 14.982 1.00 12.55 574 PHE A N 1
ATOM 4065 C CA . PHE A 1 491 ? 21.665 -4.586 14.711 1.00 12.85 574 PHE A CA 1
ATOM 4066 C C . PHE A 1 491 ? 22.183 -3.196 14.374 1.00 12.63 574 PHE A C 1
ATOM 4067 O O . PHE A 1 491 ? 23.395 -2.955 14.354 1.00 14.19 574 PHE A O 1
ATOM 4075 N N . GLU A 1 492 ? 21.263 -2.255 14.106 1.00 14.85 575 GLU A N 1
ATOM 4076 C CA . GLU A 1 492 ? 21.714 -0.958 13.610 1.00 14.35 575 GLU A CA 1
ATOM 4077 C C . GLU A 1 492 ? 22.539 -0.183 14.636 1.00 17.68 575 GLU A C 1
ATOM 4078 O O . GLU A 1 492 ? 22.223 -0.220 15.807 1.00 18.82 575 GLU A O 1
ATOM 4084 N N . SER A 1 493 ? 23.577 0.513 14.187 1.00 20.48 576 SER A N 1
ATOM 4085 C CA . SER A 1 493 ? 24.421 1.226 15.155 1.00 23.89 576 SER A CA 1
ATOM 4086 C C . SER A 1 493 ? 23.586 2.226 15.955 1.00 28.20 576 SER A C 1
ATOM 4087 O O . SER A 1 493 ? 23.844 2.429 17.153 1.00 33.64 576 SER A O 1
ATOM 4090 N N . GLU A 1 494 ? 22.548 2.800 15.354 1.00 22.10 577 GLU A N 1
ATOM 4091 C CA . GLU A 1 494 ? 21.747 3.805 16.088 1.00 26.02 577 GLU A CA 1
ATOM 4092 C C . GLU A 1 494 ? 20.685 3.242 17.005 1.00 32.91 577 GLU A C 1
ATOM 4093 O O . GLU A 1 494 ? 19.925 4.019 17.559 1.00 31.10 577 GLU A O 1
ATOM 4099 N N . ARG A 1 495 ? 20.580 1.920 17.130 1.00 19.44 578 ARG A N 1
ATOM 4100 C CA . ARG A 1 495 ? 19.566 1.314 17.981 1.00 19.33 578 ARG A CA 1
ATOM 4101 C C . ARG A 1 495 ? 20.220 0.585 19.152 1.00 16.21 578 ARG A C 1
ATOM 4102 O O . ARG A 1 495 ? 19.675 -0.384 19.669 1.00 18.44 578 ARG A O 1
ATOM 4110 N N . SER A 1 496 ? 21.359 1.091 19.609 1.00 19.74 579 SER A N 1
ATOM 4111 C CA . SER A 1 496 ? 22.076 0.442 20.689 1.00 18.76 579 SER A CA 1
ATOM 4112 C C . SER A 1 496 ? 21.251 0.334 21.988 1.00 17.20 579 SER A C 1
ATOM 4113 O O . SER A 1 496 ? 21.325 -0.651 22.698 1.00 17.51 579 SER A O 1
ATOM 4117 N N . HIS A 1 497 ? 20.457 1.348 22.277 1.00 18.46 580 HIS A N 1
ATOM 4118 C CA . HIS A 1 497 ? 19.656 1.293 23.495 1.00 18.64 580 HIS A CA 1
ATOM 4119 C C . HIS A 1 497 ? 18.660 0.146 23.479 1.00 18.88 580 HIS A C 1
ATOM 4120 O O . HIS A 1 497 ? 18.454 -0.522 24.497 1.00 17.70 580 HIS A O 1
ATOM 4127 N N . GLU A 1 498 ? 18.020 -0.095 22.324 1.00 17.04 581 GLU A N 1
ATOM 4128 C CA . GLU A 1 498 ? 17.056 -1.184 22.232 1.00 17.35 581 GLU A CA 1
ATOM 4129 C C . GLU A 1 498 ? 17.752 -2.526 22.300 1.00 14.79 581 GLU A C 1
ATOM 4130 O O . GLU A 1 498 ? 17.269 -3.455 22.941 1.00 17.99 581 GLU A O 1
ATOM 4136 N N . ARG A 1 499 ? 18.874 -2.631 21.575 1.00 16.32 582 ARG A N 1
ATOM 4137 C CA . ARG A 1 499 ? 19.600 -3.872 21.577 1.00 17.42 582 ARG A CA 1
ATOM 4138 C C . ARG A 1 499 ? 20.093 -4.259 22.987 1.00 14.45 582 ARG A C 1
ATOM 4139 O O . ARG A 1 499 ? 20.000 -5.412 23.455 1.00 18.59 582 ARG A O 1
ATOM 4147 N N . MET A 1 500 ? 20.601 -3.255 23.702 1.00 15.81 583 MET A N 1
ATOM 4148 C CA . MET A 1 500 ? 21.177 -3.513 25.015 1.00 15.44 583 MET A CA 1
ATOM 4149 C C . MET A 1 500 ? 20.125 -3.734 26.111 1.00 15.32 583 MET A C 1
ATOM 4150 O O . MET A 1 500 ? 20.339 -4.531 27.004 1.00 17.57 583 MET A O 1
ATOM 4155 N N . VAL A 1 501 ? 18.960 -3.089 25.996 1.00 18.60 584 VAL A N 1
ATOM 4156 C CA . VAL A 1 501 ? 17.932 -3.347 27.010 1.00 16.50 584 VAL A CA 1
ATOM 4157 C C . VAL A 1 501 ? 17.401 -4.776 26.851 1.00 17.20 584 VAL A C 1
ATOM 4158 O O . VAL A 1 501 ? 17.103 -5.454 27.835 1.00 17.61 584 VAL A O 1
ATOM 4162 N N . TRP A 1 502 ? 17.276 -5.259 25.596 1.00 15.31 585 TRP A N 1
ATOM 4163 C CA . TRP A 1 502 ? 16.809 -6.619 25.394 1.00 16.07 585 TRP A CA 1
ATOM 4164 C C . TRP A 1 502 ? 17.856 -7.585 25.966 1.00 14.85 585 TRP A C 1
ATOM 4165 O O . TRP A 1 502 ? 17.536 -8.465 26.715 1.00 17.41 585 TRP A O 1
ATOM 4176 N N . ALA A 1 503 ? 19.110 -7.419 25.581 1.00 14.59 586 ALA A N 1
ATOM 4177 C CA . ALA A 1 503 ? 20.128 -8.340 26.086 1.00 13.81 586 ALA A CA 1
ATOM 4178 C C . ALA A 1 503 ? 20.246 -8.366 27.610 1.00 14.27 586 ALA A C 1
ATOM 4179 O O . ALA A 1 503 ? 20.290 -9.442 28.224 1.00 16.08 586 ALA A O 1
ATOM 4181 N N . LYS A 1 504 ? 20.262 -7.176 28.231 1.00 15.45 587 LYS A N 1
ATOM 4182 C CA . LYS A 1 504 ? 20.379 -7.129 29.665 1.00 16.29 587 LYS A CA 1
ATOM 4183 C C . LYS A 1 504 ? 19.115 -7.656 30.359 1.00 16.27 587 LYS A C 1
ATOM 4184 O O . LYS A 1 504 ? 19.216 -8.357 31.361 1.00 17.42 587 LYS A O 1
ATOM 4190 N N . SER A 1 505 ? 17.953 -7.320 29.826 1.00 17.31 588 SER A N 1
ATOM 4191 C CA . SER A 1 505 ? 16.710 -7.845 30.396 1.00 19.37 588 SER A CA 1
ATOM 4192 C C . SER A 1 505 ? 16.625 -9.346 30.333 1.00 21.39 588 SER A C 1
ATOM 4193 O O . SER A 1 505 ? 16.196 -9.979 31.293 1.00 19.80 588 SER A O 1
ATOM 4196 N N . SER A 1 506 ? 17.027 -9.931 29.203 1.00 16.89 589 SER A N 1
ATOM 4197 C CA . SER A 1 506 ? 16.922 -11.369 29.073 1.00 21.36 589 SER A CA 1
ATOM 4198 C C . SER A 1 506 ? 17.861 -12.043 30.078 1.00 23.30 589 SER A C 1
ATOM 4199 O O . SER A 1 506 ? 17.527 -13.061 30.654 1.00 22.29 589 SER A O 1
ATOM 4203 N N . VAL A 1 507 ? 19.029 -11.453 30.316 1.00 17.08 590 VAL A N 1
ATOM 4204 C CA . VAL A 1 507 ? 19.956 -12.005 31.286 1.00 19.98 590 VAL A CA 1
ATOM 4205 C C . VAL A 1 507 ? 19.395 -11.895 32.697 1.00 20.19 590 VAL A C 1
ATOM 4206 O O . VAL A 1 507 ? 19.473 -12.854 33.460 1.00 19.48 590 VAL A O 1
ATOM 4210 N N . LEU A 1 508 ? 18.829 -10.752 33.024 1.00 18.26 591 LEU A N 1
ATOM 4211 C CA . LEU A 1 508 ? 18.288 -10.597 34.380 1.00 18.03 591 LEU A CA 1
ATOM 4212 C C . LEU A 1 508 ? 17.091 -11.526 34.626 1.00 25.07 591 LEU A C 1
ATOM 4213 O O . LEU A 1 508 ? 16.942 -12.058 35.707 1.00 24.33 591 LEU A O 1
ATOM 4218 N N . VAL A 1 509 ? 16.252 -11.777 33.617 1.00 21.13 592 VAL A N 1
ATOM 4219 C CA . VAL A 1 509 ? 15.162 -12.731 33.815 1.00 21.34 592 VAL A CA 1
ATOM 4220 C C . VAL A 1 509 ? 15.685 -14.114 34.139 1.00 24.20 592 VAL A C 1
ATOM 4221 O O . VAL A 1 509 ? 15.141 -14.808 35.031 1.00 25.24 592 VAL A O 1
ATOM 4225 N N . LYS A 1 510 ? 16.753 -14.518 33.444 1.00 21.15 593 LYS A N 1
ATOM 4226 C CA . LYS A 1 510 ? 17.393 -15.809 33.675 1.00 23.06 593 LYS A CA 1
ATOM 4227 C C . LYS A 1 510 ? 17.959 -15.878 35.092 1.00 27.22 593 LYS A C 1
ATOM 4228 O O . LYS A 1 510 ? 17.878 -16.931 35.729 1.00 28.06 593 LYS A O 1
ATOM 4234 N N . ALA A 1 511 ? 18.570 -14.789 35.558 1.00 21.18 594 ALA A N 1
ATOM 4235 C CA . ALA A 1 511 ? 19.204 -14.784 36.896 1.00 17.85 594 ALA A CA 1
ATOM 4236 C C . ALA A 1 511 ? 18.130 -14.874 37.956 1.00 26.89 594 ALA A C 1
ATOM 4237 O O . ALA A 1 511 ? 18.218 -15.684 38.888 1.00 25.80 594 ALA A O 1
ATOM 4239 N N . ILE A 1 512 ? 17.097 -14.064 37.794 1.00 21.49 595 ILE A N 1
ATOM 4240 C CA . ILE A 1 512 ? 15.986 -14.067 38.749 1.00 25.28 595 ILE A CA 1
ATOM 4241 C C . ILE A 1 512 ? 15.286 -15.419 38.791 1.00 33.17 595 ILE A C 1
ATOM 4242 O O . ILE A 1 512 ? 14.968 -15.948 39.860 1.00 30.09 595 ILE A O 1
ATOM 4247 N N . SER A 1 513 ? 15.054 -15.997 37.624 1.00 27.44 596 SER A N 1
ATOM 4248 C CA . SER A 1 513 ? 14.376 -17.286 37.543 1.00 29.58 596 SER A CA 1
ATOM 4249 C C . SER A 1 513 ? 15.237 -18.396 38.099 1.00 35.53 596 SER A C 1
ATOM 4250 O O . SER A 1 513 ? 14.745 -19.260 38.815 1.00 38.42 596 SER A O 1
ATOM 4253 N N . SER A 1 514 ? 16.526 -18.362 37.789 1.00 29.59 597 SER A N 1
ATOM 4254 C CA . SER A 1 514 ? 17.452 -19.376 38.263 1.00 32.79 597 SER A CA 1
ATOM 4255 C C . SER A 1 514 ? 17.595 -19.294 39.778 1.00 37.19 597 SER A C 1
ATOM 4256 O O . SER A 1 514 ? 17.668 -20.318 40.470 1.00 39.24 597 SER A O 1
ATOM 4259 N N . SER A 1 515 ? 17.597 -18.068 40.284 1.00 32.83 598 SER A N 1
ATOM 4260 C CA . SER A 1 515 ? 17.947 -17.812 41.683 1.00 35.56 598 SER A CA 1
ATOM 4261 C C . SER A 1 515 ? 16.760 -17.792 42.659 1.00 41.85 598 SER A C 1
ATOM 4262 O O . SER A 1 515 ? 16.937 -18.055 43.847 1.00 39.84 598 SER A O 1
ATOM 4265 N N . PHE A 1 516 ? 15.563 -17.479 42.175 1.00 35.46 599 PHE A N 1
ATOM 4266 C CA . PHE A 1 516 ? 14.406 -17.322 43.066 1.00 31.98 599 PHE A CA 1
ATOM 4267 C C . PHE A 1 516 ? 13.123 -17.956 42.552 1.00 34.65 599 PHE A C 1
ATOM 4268 O O . PHE A 1 516 ? 12.080 -17.824 43.182 1.00 44.20 599 PHE A O 1
ATOM 4276 N N . GLY A 1 517 ? 13.194 -18.643 41.417 1.00 39.21 600 GLY A N 1
ATOM 4277 C CA . GLY A 1 517 ? 11.996 -19.191 40.800 1.00 42.31 600 GLY A CA 1
ATOM 4278 C C . GLY A 1 517 ? 11.539 -20.554 41.319 1.00 51.87 600 GLY A C 1
ATOM 4279 O O . GLY A 1 517 ? 10.506 -21.069 40.882 1.00 48.39 600 GLY A O 1
ATOM 4280 N N . GLU A 1 518 ? 12.284 -21.141 42.253 1.00 51.79 601 GLU A N 1
ATOM 4281 C CA . GLU A 1 518 ? 11.993 -22.513 42.683 1.00 56.55 601 GLU A CA 1
ATOM 4282 C C . GLU A 1 518 ? 10.619 -22.730 43.343 1.00 62.65 601 GLU A C 1
ATOM 4283 O O . GLU A 1 518 ? 9.984 -23.762 43.122 1.00 61.99 601 GLU A O 1
ATOM 4289 N N . SER A 1 519 ? 10.164 -21.777 44.150 1.00 50.08 602 SER A N 1
ATOM 4290 C CA . SER A 1 519 ? 8.892 -21.940 44.845 1.00 53.19 602 SER A CA 1
ATOM 4291 C C . SER A 1 519 ? 8.177 -20.616 45.000 1.00 51.08 602 SER A C 1
ATOM 4292 O O . SER A 1 519 ? 8.744 -19.559 44.746 1.00 50.13 602 SER A O 1
ATOM 4295 N N . SER A 1 520 ? 6.921 -20.683 45.420 1.00 52.57 603 SER A N 1
ATOM 4296 C CA . SER A 1 520 ? 6.112 -19.487 45.591 1.00 45.14 603 SER A CA 1
ATOM 4297 C C . SER A 1 520 ? 6.691 -18.569 46.659 1.00 50.15 603 SER A C 1
ATOM 4298 O O . SER A 1 520 ? 6.612 -17.342 46.553 1.00 51.53 603 SER A O 1
ATOM 4301 N N . ASP A 1 521 ? 7.271 -19.160 47.697 1.00 54.96 604 ASP A N 1
ATOM 4302 C CA . ASP A 1 521 ? 7.902 -18.364 48.747 1.00 52.50 604 ASP A CA 1
ATOM 4303 C C . ASP A 1 521 ? 9.117 -17.623 48.201 1.00 39.55 604 ASP A C 1
ATOM 4304 O O . ASP A 1 521 ? 9.225 -16.403 48.348 1.00 41.19 604 ASP A O 1
ATOM 4309 N N . SER A 1 522 ? 10.015 -18.357 47.552 1.00 48.40 605 SER A N 1
ATOM 4310 C CA . SER A 1 522 ? 11.210 -17.744 46.963 1.00 51.77 605 SER A CA 1
ATOM 4311 C C . SER A 1 522 ? 10.867 -16.598 46.011 1.00 40.57 605 SER A C 1
ATOM 4312 O O . SER A 1 522 ? 11.537 -15.558 46.026 1.00 44.08 605 SER A O 1
ATOM 4315 N N . ARG A 1 523 ? 9.810 -16.770 45.216 1.00 43.46 606 ARG A N 1
ATOM 4316 C CA . ARG A 1 523 ? 9.379 -15.728 44.284 1.00 40.21 606 ARG A CA 1
ATOM 4317 C C . ARG A 1 523 ? 8.818 -14.502 44.969 1.00 43.66 606 ARG A C 1
ATOM 4318 O O . ARG A 1 523 ? 9.159 -13.369 44.610 1.00 42.97 606 ARG A O 1
ATOM 4326 N N . ARG A 1 524 ? 7.959 -14.724 45.965 1.00 51.82 607 ARG A N 1
ATOM 4327 C CA . ARG A 1 524 ? 7.425 -13.624 46.764 1.00 43.13 607 ARG A CA 1
ATOM 4328 C C . ARG A 1 524 ? 8.566 -12.882 47.420 1.00 32.64 607 ARG A C 1
ATOM 4329 O O . ARG A 1 524 ? 8.584 -11.645 47.466 1.00 35.88 607 ARG A O 1
ATOM 4337 N N . SER A 1 525 ? 9.521 -13.646 47.938 1.00 40.62 608 SER A N 1
ATOM 4338 C CA . SER A 1 525 ? 10.691 -13.071 48.581 1.00 40.37 608 SER A CA 1
ATOM 4339 C C . SER A 1 525 ? 11.344 -12.086 47.639 1.00 45.01 608 SER A C 1
ATOM 4340 O O . SER A 1 525 ? 11.652 -10.950 48.013 1.00 39.19 608 SER A O 1
ATOM 4343 N N . PHE A 1 526 ? 11.559 -12.511 46.399 1.00 40.91 609 PHE A N 1
ATOM 4344 C CA . PHE A 1 526 ? 12.230 -11.612 45.483 1.00 34.75 609 PHE A CA 1
ATOM 4345 C C . PHE A 1 526 ? 11.358 -10.398 45.150 1.00 31.53 609 PHE A C 1
ATOM 4346 O O . PHE A 1 526 ? 11.813 -9.253 45.145 1.00 36.73 609 PHE A O 1
ATOM 4354 N N . SER A 1 527 ? 10.090 -10.655 44.858 1.00 36.99 610 SER A N 1
ATOM 4355 C CA . SER A 1 527 ? 9.184 -9.595 44.442 1.00 40.26 610 SER A CA 1
ATOM 4356 C C . SER A 1 527 ? 9.038 -8.522 45.516 1.00 44.11 610 SER A C 1
ATOM 4357 O O . SER A 1 527 ? 8.925 -7.324 45.222 1.00 42.87 610 SER A O 1
ATOM 4360 N N . ASP A 1 528 ? 9.008 -8.968 46.767 1.00 45.90 611 ASP A N 1
ATOM 4361 C CA . ASP A 1 528 ? 8.894 -8.047 47.893 1.00 50.36 611 ASP A CA 1
ATOM 4362 C C . ASP A 1 528 ? 10.127 -7.143 47.933 1.00 51.84 611 ASP A C 1
ATOM 4363 O O . ASP A 1 528 ? 10.004 -5.914 47.992 1.00 44.77 611 ASP A O 1
ATOM 4368 N N . GLN A 1 529 ? 11.308 -7.767 47.887 1.00 49.62 612 GLN A N 1
ATOM 4369 C CA . GLN A 1 529 ? 12.576 -7.040 47.911 1.00 48.80 612 GLN A CA 1
ATOM 4370 C C . GLN A 1 529 ? 12.685 -6.038 46.774 1.00 52.78 612 GLN A C 1
ATOM 4371 O O . GLN A 1 529 ? 13.271 -4.976 46.944 1.00 58.18 612 GLN A O 1
ATOM 4377 N N . PHE A 1 530 ? 12.123 -6.371 45.616 1.00 43.77 613 PHE A N 1
ATOM 4378 C CA . PHE A 1 530 ? 12.120 -5.434 44.496 1.00 48.69 613 PHE A CA 1
ATOM 4379 C C . PHE A 1 530 ? 11.418 -4.146 44.892 1.00 51.52 613 PHE A C 1
ATOM 4380 O O . PHE A 1 530 ? 12.000 -3.062 44.808 1.00 57.41 613 PHE A O 1
ATOM 4388 N N . HIS A 1 531 ? 10.168 -4.267 45.331 1.00 57.30 614 HIS A N 1
ATOM 4389 C CA . HIS A 1 531 ? 9.411 -3.111 45.814 1.00 64.01 614 HIS A CA 1
ATOM 4390 C C . HIS A 1 531 ? 10.043 -2.482 47.070 1.00 54.26 614 HIS A C 1
ATOM 4391 O O . HIS A 1 531 ? 10.193 -1.259 47.159 1.00 63.06 614 HIS A O 1
ATOM 4398 N N . GLU A 1 532 ? 10.442 -3.319 48.022 1.00 59.69 615 GLU A N 1
ATOM 4399 C CA . GLU A 1 532 ? 11.124 -2.839 49.229 1.00 55.04 615 GLU A CA 1
ATOM 4400 C C . GLU A 1 532 ? 12.454 -2.123 48.951 1.00 62.41 615 GLU A C 1
ATOM 4401 O O . GLU A 1 532 ? 12.874 -1.274 49.733 1.00 71.50 615 GLU A O 1
ATOM 4407 N N . TYR A 1 533 ? 13.119 -2.471 47.848 1.00 59.47 616 TYR A N 1
ATOM 4408 C CA . TYR A 1 533 ? 14.405 -1.862 47.494 1.00 55.86 616 TYR A CA 1
ATOM 4409 C C . TYR A 1 533 ? 14.197 -0.573 46.678 1.00 53.86 616 TYR A C 1
ATOM 4410 O O . TYR A 1 533 ? 13.176 -0.387 45.993 1.00 52.96 616 TYR A O 1
ATOM 4419 N N . SER A 1 556 ? 16.574 -13.357 52.484 1.00 47.57 639 SER A N 1
ATOM 4420 C CA . SER A 1 556 ? 16.026 -12.061 52.082 1.00 53.18 639 SER A CA 1
ATOM 4421 C C . SER A 1 556 ? 17.144 -11.082 51.753 1.00 51.21 639 SER A C 1
ATOM 4422 O O . SER A 1 556 ? 16.965 -10.148 50.963 1.00 45.92 639 SER A O 1
ATOM 4425 N N . VAL A 1 557 ? 18.298 -11.284 52.379 1.00 41.51 640 VAL A N 1
ATOM 4426 C CA . VAL A 1 557 ? 19.463 -10.462 52.081 1.00 50.53 640 VAL A CA 1
ATOM 4427 C C . VAL A 1 557 ? 19.887 -10.728 50.640 1.00 44.11 640 VAL A C 1
ATOM 4428 O O . VAL A 1 557 ? 20.227 -9.799 49.909 1.00 42.69 640 VAL A O 1
ATOM 4432 N N . GLN A 1 558 ? 19.838 -12.007 50.257 1.00 41.63 641 GLN A N 1
ATOM 4433 C CA . GLN A 1 558 ? 20.230 -12.459 48.928 1.00 45.39 641 GLN A CA 1
ATOM 4434 C C . GLN A 1 558 ? 19.324 -11.838 47.869 1.00 44.33 641 GLN A C 1
ATOM 4435 O O . GLN A 1 558 ? 19.802 -11.270 46.872 1.00 35.42 641 GLN A O 1
ATOM 4441 N N . ALA A 1 559 ? 18.017 -11.937 48.097 1.00 38.87 642 ALA A N 1
ATOM 4442 C CA . ALA A 1 559 ? 17.032 -11.368 47.187 1.00 35.14 642 ALA A CA 1
ATOM 4443 C C . ALA A 1 559 ? 17.237 -9.878 47.056 1.00 40.69 642 ALA A C 1
ATOM 4444 O O . ALA A 1 559 ? 17.059 -9.308 45.985 1.00 35.14 642 ALA A O 1
ATOM 4446 N N . SER A 1 560 ? 17.625 -9.222 48.139 1.00 33.30 643 SER A N 1
ATOM 4447 C CA . SER A 1 560 ? 17.847 -7.787 48.055 1.00 37.90 643 SER A CA 1
ATOM 4448 C C . SER A 1 560 ? 19.079 -7.460 47.181 1.00 27.54 643 SER A C 1
ATOM 4449 O O . SER A 1 560 ? 19.136 -6.422 46.519 1.00 31.74 643 SER A O 1
ATOM 4452 N N . ARG A 1 561 ? 20.047 -8.361 47.160 1.00 30.43 644 ARG A N 1
ATOM 4453 C CA . ARG A 1 561 ? 21.262 -8.121 46.407 1.00 26.59 644 ARG A CA 1
ATOM 4454 C C . ARG A 1 561 ? 20.942 -8.211 44.902 1.00 21.49 644 ARG A C 1
ATOM 4455 O O . ARG A 1 561 ? 21.290 -7.311 44.135 1.00 26.80 644 ARG A O 1
ATOM 4463 N N . LEU A 1 562 ? 20.291 -9.293 44.514 1.00 23.24 645 LEU A N 1
ATOM 4464 C CA . LEU A 1 562 ? 19.950 -9.449 43.082 1.00 21.35 645 LEU A CA 1
ATOM 4465 C C . LEU A 1 562 ? 18.953 -8.379 42.699 1.00 25.70 645 LEU A C 1
ATOM 4466 O O . LEU A 1 562 ? 18.971 -7.849 41.572 1.00 25.22 645 LEU A O 1
ATOM 4471 N N . ALA A 1 563 ? 18.070 -8.020 43.626 1.00 26.69 646 ALA A N 1
ATOM 4472 C CA . ALA A 1 563 ? 17.141 -6.928 43.336 1.00 25.38 646 ALA A CA 1
ATOM 4473 C C . ALA A 1 563 ? 17.853 -5.624 43.052 1.00 30.33 646 ALA A C 1
ATOM 4474 O O . ALA A 1 563 ? 17.465 -4.866 42.147 1.00 29.51 646 ALA A O 1
ATOM 4476 N N . GLY A 1 564 ? 18.903 -5.337 43.809 1.00 30.36 647 GLY A N 1
ATOM 4477 C CA . GLY A 1 564 ? 19.688 -4.153 43.548 1.00 26.92 647 GLY A CA 1
ATOM 4478 C C . GLY A 1 564 ? 20.406 -4.185 42.201 1.00 24.48 647 GLY A C 1
ATOM 4479 O O . GLY A 1 564 ? 20.655 -3.145 41.617 1.00 24.85 647 GLY A O 1
ATOM 4480 N N . VAL A 1 565 ? 20.774 -5.380 41.746 1.00 27.38 648 VAL A N 1
ATOM 4481 C CA . VAL A 1 565 ? 21.384 -5.506 40.416 1.00 24.81 648 VAL A CA 1
ATOM 4482 C C . VAL A 1 565 ? 20.381 -5.080 39.369 1.00 23.42 648 VAL A C 1
ATOM 4483 O O . VAL A 1 565 ? 20.701 -4.284 38.476 1.00 25.58 648 VAL A O 1
ATOM 4487 N N . LEU A 1 566 ? 19.173 -5.616 39.479 1.00 25.01 649 LEU A N 1
ATOM 4488 C CA . LEU A 1 566 ? 18.107 -5.269 38.551 1.00 25.69 649 LEU A CA 1
ATOM 4489 C C . LEU A 1 566 ? 17.802 -3.779 38.591 1.00 23.22 649 LEU A C 1
ATOM 4490 O O . LEU A 1 566 ? 17.776 -3.120 37.576 1.00 28.49 649 LEU A O 1
ATOM 4495 N N . ILE A 1 567 ? 17.649 -3.231 39.802 1.00 23.28 650 ILE A N 1
ATOM 4496 C CA . ILE A 1 567 ? 17.384 -1.814 39.921 1.00 22.53 650 ILE A CA 1
ATOM 4497 C C . ILE A 1 567 ? 18.508 -0.922 39.429 1.00 23.65 650 ILE A C 1
ATOM 4498 O O . ILE A 1 567 ? 18.274 0.067 38.765 1.00 23.53 650 ILE A O 1
ATOM 4503 N N . GLY A 1 568 ? 19.743 -1.263 39.765 1.00 24.47 651 GLY A N 1
ATOM 4504 C CA . GLY A 1 568 ? 20.862 -0.483 39.280 1.00 23.31 651 GLY A CA 1
ATOM 4505 C C . GLY A 1 568 ? 20.912 -0.449 37.760 1.00 18.34 651 GLY A C 1
ATOM 4506 O O . GLY A 1 568 ? 21.240 0.569 37.149 1.00 24.11 651 GLY A O 1
ATOM 4507 N N . THR A 1 569 ? 20.599 -1.594 37.160 1.00 21.17 652 THR A N 1
ATOM 4508 C CA . THR A 1 569 ? 20.673 -1.703 35.701 1.00 24.14 652 THR A CA 1
ATOM 4509 C C . THR A 1 569 ? 19.552 -0.852 35.036 1.00 20.21 652 THR A C 1
ATOM 4510 O O . THR A 1 569 ? 19.794 -0.091 34.091 1.00 26.40 652 THR A O 1
ATOM 4514 N N . LEU A 1 570 ? 18.336 -0.945 35.538 1.00 22.12 653 LEU A N 1
ATOM 4515 C CA . LEU A 1 570 ? 17.258 -0.102 35.010 1.00 23.34 653 LEU A CA 1
ATOM 4516 C C . LEU A 1 570 ? 17.586 1.387 35.133 1.00 26.79 653 LEU A C 1
ATOM 4517 O O . LEU A 1 570 ? 17.371 2.166 34.207 1.00 25.89 653 LEU A O 1
ATOM 4522 N N . ASN A 1 571 ? 18.103 1.800 36.281 1.00 25.56 654 ASN A N 1
ATOM 4523 C CA . ASN A 1 571 ? 18.501 3.195 36.419 1.00 24.92 654 ASN A CA 1
ATOM 4524 C C . ASN A 1 571 ? 19.581 3.666 35.445 1.00 28.37 654 ASN A C 1
ATOM 4525 O O . ASN A 1 571 ? 19.537 4.792 34.966 1.00 25.87 654 ASN A O 1
ATOM 4530 N N . GLN A 1 572 ? 20.593 2.835 35.207 1.00 20.74 655 GLN A N 1
ATOM 4531 C CA . GLN A 1 572 ? 21.635 3.197 34.287 1.00 24.22 655 GLN A CA 1
ATOM 4532 C C . GLN A 1 572 ? 21.042 3.303 32.891 1.00 21.91 655 GLN A C 1
ATOM 4533 O O . GLN A 1 572 ? 21.366 4.214 32.128 1.00 26.01 655 GLN A O 1
ATOM 4539 N N . MET A 1 573 ? 20.164 2.369 32.537 1.00 24.80 656 MET A N 1
ATOM 4540 C CA . MET A 1 573 ? 19.640 2.420 31.181 1.00 25.45 656 MET A CA 1
ATOM 4541 C C . MET A 1 573 ? 18.788 3.664 30.916 1.00 25.30 656 MET A C 1
ATOM 4542 O O . MET A 1 573 ? 18.920 4.296 29.858 1.00 24.84 656 MET A O 1
ATOM 4547 N N . SER A 1 574 ? 17.959 4.035 31.894 1.00 31.47 657 SER A N 1
ATOM 4548 C CA . SER A 1 574 ? 17.111 5.217 31.747 1.00 26.20 657 SER A CA 1
ATOM 4549 C C . SER A 1 574 ? 17.943 6.486 31.815 1.00 23.39 657 SER A C 1
ATOM 4550 O O . SER A 1 574 ? 17.707 7.414 31.072 1.00 27.85 657 SER A O 1
ATOM 4553 N N . PHE A 1 575 ? 18.988 6.507 32.643 1.00 27.19 658 PHE A N 1
ATOM 4554 C CA . PHE A 1 575 ? 19.822 7.691 32.696 1.00 26.35 658 PHE A CA 1
ATOM 4555 C C . PHE A 1 575 ? 20.500 7.908 31.349 1.00 24.65 658 PHE A C 1
ATOM 4556 O O . PHE A 1 575 ? 20.532 9.021 30.817 1.00 27.09 658 PHE A O 1
ATOM 4564 N N . ASP A 1 576 ? 21.064 6.834 30.788 1.00 24.67 659 ASP A N 1
ATOM 4565 C CA . ASP A 1 576 ? 21.771 6.916 29.526 1.00 24.77 659 ASP A CA 1
ATOM 4566 C C . ASP A 1 576 ? 20.857 7.376 28.387 1.00 23.38 659 ASP A C 1
ATOM 4567 O O . ASP A 1 576 ? 21.264 8.147 27.520 1.00 26.93 659 ASP A O 1
ATOM 4572 N N . LEU A 1 577 ? 19.620 6.903 28.395 1.00 25.32 660 LEU A N 1
ATOM 4573 C CA . LEU A 1 577 ? 18.707 7.318 27.345 1.00 27.69 660 LEU A CA 1
ATOM 4574 C C . LEU A 1 577 ? 18.359 8.809 27.520 1.00 21.68 660 LEU A C 1
ATOM 4575 O O . LEU A 1 577 ? 18.266 9.557 26.553 1.00 28.89 660 LEU A O 1
ATOM 4580 N N . PHE A 1 578 ? 18.173 9.220 28.765 1.00 25.30 661 PHE A N 1
ATOM 4581 C CA . PHE A 1 578 ? 17.908 10.626 29.062 1.00 29.45 661 PHE A CA 1
ATOM 4582 C C . PHE A 1 578 ? 19.049 11.554 28.637 1.00 35.76 661 PHE A C 1
ATOM 4583 O O . PHE A 1 578 ? 18.814 12.572 28.001 1.00 29.35 661 PHE A O 1
ATOM 4591 N N . MET A 1 579 ? 20.294 11.201 28.951 1.00 32.04 662 MET A N 1
ATOM 4592 C CA . MET A 1 579 ? 21.428 12.031 28.526 1.00 29.34 662 MET A CA 1
ATOM 4593 C C . MET A 1 579 ? 21.631 12.043 27.037 1.00 35.75 662 MET A C 1
ATOM 4594 O O . MET A 1 579 ? 22.128 13.022 26.480 1.00 37.24 662 MET A O 1
ATOM 4599 N N . SER A 1 580 ? 21.269 10.951 26.372 1.00 28.23 663 SER A N 1
ATOM 4600 C CA . SER A 1 580 ? 21.514 10.898 24.944 1.00 27.06 663 SER A CA 1
ATOM 4601 C C . SER A 1 580 ? 20.341 11.442 24.127 1.00 36.24 663 SER A C 1
ATOM 4602 O O . SER A 1 580 ? 20.548 12.114 23.122 1.00 38.07 663 SER A O 1
ATOM 4606 N N . HIS A 1 581 ? 19.115 11.164 24.555 1.00 33.75 664 HIS A N 1
ATOM 4607 C CA . HIS A 1 581 ? 17.962 11.522 23.719 1.00 39.47 664 HIS A CA 1
ATOM 4608 C C . HIS A 1 581 ? 16.926 12.403 24.402 1.00 39.99 664 HIS A C 1
ATOM 4609 O O . HIS A 1 581 ? 15.960 12.818 23.774 1.00 42.39 664 HIS A O 1
ATOM 4616 N N . GLY A 1 582 ? 17.109 12.664 25.685 1.00 38.16 665 GLY A N 1
ATOM 4617 C CA . GLY A 1 582 ? 16.190 13.538 26.399 1.00 37.27 665 GLY A CA 1
ATOM 4618 C C . GLY A 1 582 ? 14.911 12.871 26.874 1.00 43.30 665 GLY A C 1
ATOM 4619 O O . GLY A 1 582 ? 14.090 13.485 27.554 1.00 46.57 665 GLY A O 1
ATOM 4620 N N . ARG A 1 583 ? 14.735 11.602 26.540 1.00 38.64 666 ARG A N 1
ATOM 4621 C CA . ARG A 1 583 ? 13.522 10.887 26.933 1.00 39.16 666 ARG A CA 1
ATOM 4622 C C . ARG A 1 583 ? 13.629 10.272 28.329 1.00 42.14 666 ARG A C 1
ATOM 4623 O O . ARG A 1 583 ? 14.589 9.578 28.614 1.00 34.54 666 ARG A O 1
ATOM 4631 N N . ASP A 1 584 ? 12.638 10.505 29.189 1.00 40.86 667 ASP A N 1
ATOM 4632 C CA . ASP A 1 584 ? 12.617 9.922 30.538 1.00 43.51 667 ASP A CA 1
ATOM 4633 C C . ASP A 1 584 ? 11.618 8.760 30.613 1.00 50.20 667 ASP A C 1
ATOM 4634 O O . ASP A 1 584 ? 10.413 8.966 30.578 1.00 44.07 667 ASP A O 1
ATOM 4639 N N . VAL A 1 585 ? 12.122 7.533 30.715 1.00 34.22 668 VAL A N 1
ATOM 4640 C CA . VAL A 1 585 ? 11.253 6.361 30.703 1.00 35.77 668 VAL A CA 1
ATOM 4641 C C . VAL A 1 585 ? 11.289 5.612 32.027 1.00 32.84 668 VAL A C 1
ATOM 4642 O O . VAL A 1 585 ? 10.807 4.488 32.128 1.00 34.28 668 VAL A O 1
ATOM 4646 N N . ASN A 1 586 ? 11.889 6.214 33.049 1.00 33.91 669 ASN A N 1
ATOM 4647 C CA . ASN A 1 586 ? 12.097 5.482 34.297 1.00 37.48 669 ASN A CA 1
ATOM 4648 C C . ASN A 1 586 ? 10.819 4.822 34.811 1.00 34.55 669 ASN A C 1
ATOM 4649 O O . ASN A 1 586 ? 10.797 3.622 35.058 1.00 43.56 669 ASN A O 1
ATOM 4654 N N . ASN A 1 587 ? 9.748 5.592 34.963 1.00 51.74 670 ASN A N 1
ATOM 4655 C CA . ASN A 1 587 ? 8.521 5.044 35.540 1.00 46.98 670 ASN A CA 1
ATOM 4656 C C . ASN A 1 587 ? 7.937 3.918 34.704 1.00 42.17 670 ASN A C 1
ATOM 4657 O O . ASN A 1 587 ? 7.411 2.926 35.233 1.00 44.97 670 ASN A O 1
ATOM 4662 N N . LEU A 1 588 ? 8.052 4.071 33.391 1.00 42.37 671 LEU A N 1
ATOM 4663 C CA . LEU A 1 588 ? 7.605 3.048 32.453 1.00 43.61 671 LEU A CA 1
ATOM 4664 C C . LEU A 1 588 ? 8.383 1.757 32.618 1.00 36.29 671 LEU A C 1
ATOM 4665 O O . LEU A 1 588 ? 7.796 0.674 32.617 1.00 33.40 671 LEU A O 1
ATOM 4670 N N . LEU A 1 589 ? 9.703 1.879 32.767 1.00 37.04 672 LEU A N 1
ATOM 4671 C CA . LEU A 1 589 ? 10.542 0.723 33.021 1.00 30.60 672 LEU A CA 1
ATOM 4672 C C . LEU A 1 589 ? 10.057 -0.072 34.209 1.00 33.05 672 LEU A C 1
ATOM 4673 O O . LEU A 1 589 ? 9.873 -1.285 34.133 1.00 31.25 672 LEU A O 1
ATOM 4678 N N . TYR A 1 590 ? 9.855 0.615 35.334 1.00 32.71 673 TYR A N 1
ATOM 4679 C CA . TYR A 1 590 ? 9.485 -0.072 36.564 1.00 32.19 673 TYR A CA 1
ATOM 4680 C C . TYR A 1 590 ? 8.094 -0.701 36.532 1.00 26.89 673 TYR A C 1
ATOM 4681 O O . TYR A 1 590 ? 7.899 -1.813 37.034 1.00 34.28 673 TYR A O 1
ATOM 4690 N N . LEU A 1 591 ? 7.146 -0.003 35.920 1.00 35.30 674 LEU A N 1
ATOM 4691 C CA . LEU A 1 591 ? 5.807 -0.563 35.718 1.00 31.52 674 LEU A CA 1
ATOM 4692 C C . LEU A 1 591 ? 5.858 -1.894 34.970 1.00 44.65 674 LEU A C 1
ATOM 4693 O O . LEU A 1 591 ? 5.208 -2.865 35.365 1.00 36.63 674 LEU A O 1
ATOM 4698 N 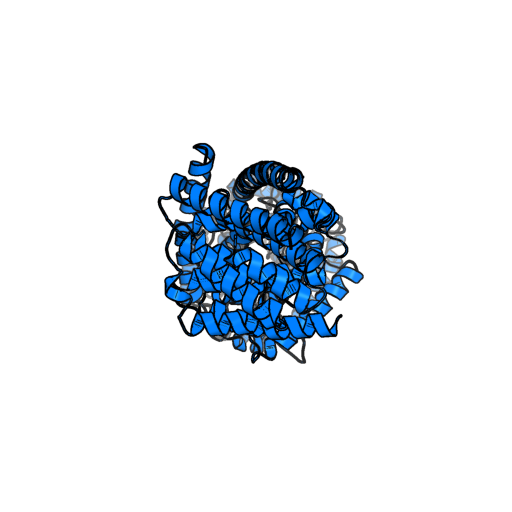N . SER A 1 592 ? 6.640 -1.951 33.888 1.00 34.61 675 SER A N 1
ATOM 4699 C CA . SER A 1 592 ? 6.670 -3.170 33.088 1.00 29.34 675 SER A CA 1
ATOM 4700 C C . SER A 1 592 ? 7.313 -4.349 33.797 1.00 27.05 675 SER A C 1
ATOM 4701 O O . SER A 1 592 ? 6.868 -5.487 33.658 1.00 27.66 675 SER A O 1
ATOM 4704 N N . TRP A 1 593 ? 8.400 -4.099 34.520 1.00 27.31 676 TRP A N 1
ATOM 4705 C CA . TRP A 1 593 ? 9.028 -5.147 35.304 1.00 23.60 676 TRP A CA 1
ATOM 4706 C C . TRP A 1 593 ? 8.113 -5.593 36.447 1.00 27.29 676 TRP A C 1
ATOM 4707 O O . TRP A 1 593 ? 8.045 -6.780 36.768 1.00 28.65 676 TRP A O 1
ATOM 4718 N N . GLY A 1 594 ? 7.395 -4.636 37.026 1.00 34.87 677 GLY A N 1
ATOM 4719 C CA . GLY A 1 594 ? 6.430 -4.958 38.073 1.00 39.25 677 GLY A CA 1
ATOM 4720 C C . GLY A 1 594 ? 5.365 -5.936 37.597 1.00 34.60 677 GLY A C 1
ATOM 4721 O O . GLY A 1 594 ? 5.063 -6.930 38.276 1.00 38.69 677 GLY A O 1
ATOM 4722 N N . ASP A 1 595 ? 4.815 -5.671 36.412 1.00 42.91 678 ASP A N 1
ATOM 4723 C CA . ASP A 1 595 ? 3.798 -6.538 35.807 1.00 31.14 678 ASP A CA 1
ATOM 4724 C C . ASP A 1 595 ? 4.311 -7.940 35.557 1.00 39.86 678 ASP A C 1
ATOM 4725 O O . ASP A 1 595 ? 3.626 -8.933 35.809 1.00 41.82 678 ASP A O 1
ATOM 4730 N N . TRP A 1 596 ? 5.533 -8.034 35.048 1.00 33.08 679 TRP A N 1
ATOM 4731 C CA . TRP A 1 596 ? 6.108 -9.326 34.793 1.00 30.73 679 TRP A CA 1
ATOM 4732 C C . TRP A 1 596 ? 6.279 -10.089 36.112 1.00 31.53 679 TRP A C 1
ATOM 4733 O O . TRP A 1 596 ? 6.007 -11.298 36.211 1.00 32.96 679 TRP A O 1
ATOM 4744 N N . MET A 1 597 ? 6.747 -9.378 37.129 1.00 32.15 680 MET A N 1
ATOM 4745 C CA . MET A 1 597 ? 7.017 -9.996 38.416 1.00 34.41 680 MET A CA 1
ATOM 4746 C C . MET A 1 597 ? 5.734 -10.534 39.067 1.00 32.99 680 MET A C 1
ATOM 4747 O O . MET A 1 597 ? 5.734 -11.622 39.624 1.00 32.32 680 MET A O 1
ATOM 4752 N N . GLU A 1 598 ? 4.646 -9.783 38.981 1.00 34.51 681 GLU A N 1
ATOM 4753 C CA . GLU A 1 598 ? 3.360 -10.278 39.521 1.00 39.88 681 GLU A CA 1
ATOM 4754 C C . GLU A 1 598 ? 2.973 -11.667 38.997 1.00 40.07 681 GLU A C 1
ATOM 4755 O O . GLU A 1 598 ? 2.579 -12.546 39.755 1.00 47.39 681 GLU A O 1
ATOM 4761 N N . LYS A 1 599 ? 3.093 -11.858 37.691 1.00 33.73 682 LYS A N 1
ATOM 4762 C CA . LYS A 1 599 ? 2.664 -13.073 37.050 1.00 31.84 682 LYS A CA 1
ATOM 4763 C C . LYS A 1 599 ? 3.637 -14.203 37.320 1.00 44.23 682 LYS A C 1
ATOM 4764 O O . LYS A 1 599 ? 3.234 -15.345 37.540 1.00 43.39 682 LYS A O 1
ATOM 4770 N N . TRP A 1 600 ? 4.929 -13.881 37.318 1.00 34.65 683 TRP A N 1
ATOM 4771 C CA . TRP A 1 600 ? 5.964 -14.864 37.632 1.00 33.83 683 TRP A CA 1
ATOM 4772 C C . TRP A 1 600 ? 5.824 -15.426 39.055 1.00 40.51 683 TRP A C 1
ATOM 4773 O O . TRP A 1 600 ? 5.967 -16.632 39.267 1.00 42.36 683 TRP A O 1
ATOM 4784 N N . LYS A 1 601 ? 5.542 -14.569 40.031 1.00 40.19 684 LYS A N 1
ATOM 4785 C CA . LYS A 1 601 ? 5.454 -15.068 41.410 1.00 36.28 684 LYS A CA 1
ATOM 4786 C C . LYS A 1 601 ? 4.313 -16.080 41.562 1.00 45.08 684 LYS A C 1
ATOM 4787 O O . LYS A 1 601 ? 4.511 -17.179 42.090 1.00 46.27 684 LYS A O 1
ATOM 4793 N N . LEU A 1 602 ? 3.140 -15.728 41.049 1.00 49.09 685 LEU A N 1
ATOM 4794 C CA . LEU A 1 602 ? 2.019 -16.669 40.998 1.00 51.57 685 LEU A CA 1
ATOM 4795 C C . LEU A 1 602 ? 2.355 -18.000 40.328 1.00 51.36 685 LEU A C 1
ATOM 4796 O O . LEU A 1 602 ? 2.249 -19.057 40.947 1.00 57.96 685 LEU A O 1
ATOM 4801 N N . TYR A 1 603 ? 2.748 -17.948 39.060 1.00 44.83 686 TYR A N 1
ATOM 4802 C CA . TYR A 1 603 ? 2.813 -19.148 38.222 1.00 51.89 686 TYR A CA 1
ATOM 4803 C C . TYR A 1 603 ? 4.230 -19.629 37.896 1.00 53.80 686 TYR A C 1
ATOM 4804 O O . TYR A 1 603 ? 5.225 -19.053 38.354 1.00 53.95 686 TYR A O 1
ATOM 4813 N N . GLY A 1 607 ? 5.999 -14.515 31.516 1.00 52.80 690 GLY A N 1
ATOM 4814 C CA . GLY A 1 607 ? 5.710 -13.824 30.267 1.00 57.44 690 GLY A CA 1
ATOM 4815 C C . GLY 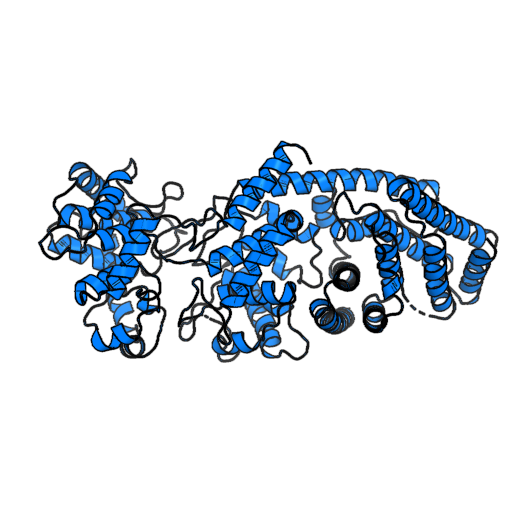A 1 607 ? 6.858 -12.965 29.739 1.00 46.42 690 GLY A C 1
ATOM 4816 O O . GLY A 1 607 ? 6.696 -11.741 29.555 1.00 34.19 690 GLY A O 1
ATOM 4817 N N . GLU A 1 608 ? 8.003 -13.607 29.483 1.00 42.14 691 GLU A N 1
ATOM 4818 C CA . GLU A 1 608 ? 9.218 -12.899 29.054 1.00 36.74 691 GLU A CA 1
ATOM 4819 C C . GLU A 1 608 ? 9.135 -12.236 27.677 1.00 33.96 691 GLU A C 1
ATOM 4820 O O . GLU A 1 608 ? 9.676 -11.149 27.493 1.00 26.97 691 GLU A O 1
ATOM 4826 N N . GLY A 1 609 ? 8.456 -12.870 26.728 1.00 31.33 692 GLY A N 1
ATOM 4827 C CA . GLY A 1 609 ? 8.292 -12.294 25.393 1.00 28.70 692 GLY A CA 1
ATOM 4828 C C . GLY A 1 609 ? 7.673 -10.912 25.451 1.00 26.75 692 GLY A C 1
ATOM 4829 O O . GLY A 1 609 ? 8.147 -9.945 24.859 1.00 24.53 692 GLY A O 1
ATOM 4830 N N . GLU A 1 610 ? 6.598 -10.769 26.209 1.00 28.48 693 GLU A N 1
ATOM 4831 C CA . GLU A 1 610 ? 6.003 -9.449 26.273 1.00 24.73 693 GLU A CA 1
ATOM 4832 C C . GLU A 1 610 ? 6.865 -8.402 27.001 1.00 20.68 693 GLU A C 1
ATOM 4833 O O . GLU A 1 610 ? 6.881 -7.215 26.617 1.00 23.72 693 GLU A O 1
ATOM 4839 N N . LEU A 1 611 ? 7.574 -8.830 28.039 1.00 25.91 694 LEU A N 1
ATOM 4840 C CA . LEU A 1 611 ? 8.468 -7.932 28.757 1.00 23.23 694 LEU A CA 1
ATOM 4841 C C . LEU A 1 611 ? 9.557 -7.394 27.807 1.00 20.53 694 LEU A C 1
ATOM 4842 O O . LEU A 1 611 ? 9.816 -6.194 27.767 1.00 21.70 694 LEU A O 1
ATOM 4847 N N . MET A 1 612 ? 10.156 -8.292 27.021 1.00 23.47 695 MET A N 1
ATOM 4848 C CA . MET A 1 612 ? 11.213 -7.844 26.084 1.00 20.55 695 MET A CA 1
ATOM 4849 C C . MET A 1 612 ? 10.636 -6.863 25.053 1.00 19.13 695 MET A C 1
ATOM 4850 O O . MET A 1 612 ? 11.244 -5.845 24.715 1.00 20.51 695 MET A O 1
ATOM 4855 N N . VAL A 1 613 ? 9.439 -7.162 24.559 1.00 21.81 696 VAL A N 1
ATOM 4856 C CA . VAL A 1 613 ? 8.844 -6.253 23.603 1.00 19.91 696 VAL A CA 1
ATOM 4857 C C . VAL A 1 613 ? 8.627 -4.867 24.189 1.00 21.33 696 VAL A C 1
ATOM 4858 O O . VAL A 1 613 ? 8.934 -3.855 23.579 1.00 22.44 696 VAL A O 1
ATOM 4862 N N . LYS A 1 614 ? 8.069 -4.819 25.394 1.00 23.31 697 LYS A N 1
ATOM 4863 C CA . LYS A 1 614 ? 7.923 -3.512 26.038 1.00 22.98 697 LYS A CA 1
ATOM 4864 C C . LYS A 1 614 ? 9.252 -2.795 26.280 1.00 20.78 697 LYS A C 1
ATOM 4865 O O . LYS A 1 614 ? 9.365 -1.559 26.132 1.00 24.98 697 LYS A O 1
ATOM 4871 N N . MET A 1 615 ? 10.253 -3.566 26.709 1.00 22.04 698 MET A N 1
ATOM 4872 C CA . MET A 1 615 ? 11.565 -2.950 26.946 1.00 24.35 698 MET A CA 1
ATOM 4873 C C . MET A 1 615 ? 12.058 -2.307 25.655 1.00 22.41 698 MET A C 1
ATOM 4874 O O . MET A 1 615 ? 12.537 -1.169 25.632 1.00 20.87 698 MET A O 1
ATOM 4879 N N . ILE A 1 616 ? 11.955 -3.043 24.551 1.00 20.84 699 ILE A N 1
ATOM 4880 C CA . ILE A 1 616 ? 12.493 -2.532 23.297 1.00 21.75 699 ILE A CA 1
ATOM 4881 C C . ILE A 1 616 ? 11.770 -1.249 22.905 1.00 24.46 699 ILE A C 1
ATOM 4882 O O . ILE A 1 616 ? 12.396 -0.256 22.544 1.00 22.62 699 ILE A O 1
ATOM 4887 N N . ILE A 1 617 ? 10.444 -1.272 23.032 1.00 22.61 700 ILE A N 1
ATOM 4888 C CA . ILE A 1 617 ? 9.620 -0.130 22.650 1.00 28.19 700 ILE A CA 1
ATOM 4889 C C . ILE A 1 617 ? 9.955 1.085 23.502 1.00 27.67 700 ILE A C 1
ATOM 4890 O O . ILE A 1 617 ? 10.066 2.188 22.990 1.00 24.32 700 ILE A O 1
ATOM 4895 N N . LEU A 1 618 ? 10.165 0.852 24.789 1.00 24.98 701 LEU A N 1
ATOM 4896 C CA . LEU A 1 618 ? 10.551 1.919 25.723 1.00 26.43 701 LEU A CA 1
ATOM 4897 C C . LEU A 1 618 ? 11.844 2.649 25.361 1.00 34.97 701 LEU A C 1
ATOM 4898 O O . LEU A 1 618 ? 12.016 3.819 25.692 1.00 32.07 701 LEU A O 1
ATOM 4903 N N . MET A 1 619 ? 12.760 1.956 24.692 1.00 24.98 702 MET A N 1
ATOM 4904 C CA . MET A 1 619 ? 14.086 2.492 24.448 1.00 29.88 702 MET A CA 1
ATOM 4905 C C . MET A 1 619 ? 14.179 3.091 23.073 1.00 29.07 702 MET A C 1
ATOM 4906 O O . MET A 1 619 ? 15.246 3.564 22.669 1.00 33.78 702 MET A O 1
ATOM 4911 N N . LYS A 1 620 ? 13.070 3.047 22.346 1.00 28.84 703 LYS A N 1
ATOM 4912 C CA . LYS A 1 620 ? 12.995 3.669 21.023 1.00 36.89 703 LYS A CA 1
ATOM 4913 C C . LYS A 1 620 ? 13.067 5.187 21.126 1.00 51.82 703 LYS A C 1
ATOM 4914 O O . LYS A 1 620 ? 12.577 5.758 22.093 1.00 42.05 703 LYS A O 1
ATOM 4920 N N . ASN A 1 621 ? 13.669 5.835 20.129 1.00 51.19 704 ASN A N 1
ATOM 4921 C CA . ASN A 1 621 ? 13.890 7.285 20.173 1.00 59.03 704 ASN A CA 1
ATOM 4922 C C . ASN A 1 621 ? 12.619 8.112 19.914 1.00 64.02 704 ASN A C 1
ATOM 4923 O O . ASN A 1 621 ? 12.678 9.284 19.540 1.00 67.48 704 ASN A O 1
ATOM 4928 N N . ASN A 1 622 ? 11.471 7.489 20.120 1.00 61.65 705 ASN A N 1
ATOM 4929 C CA . ASN A 1 622 ? 10.197 8.157 19.955 1.00 54.30 705 ASN A CA 1
ATOM 4930 C C . ASN A 1 622 ? 9.253 7.552 20.973 1.00 59.00 705 ASN A C 1
ATOM 4931 O O . ASN A 1 622 ? 9.641 6.659 21.732 1.00 58.43 705 ASN A O 1
ATOM 4936 N N . ASP A 1 623 ? 8.005 7.996 20.977 1.00 52.93 706 ASP A N 1
ATOM 4937 C CA . ASP A 1 623 ? 7.071 7.487 21.967 1.00 60.33 706 ASP A CA 1
ATOM 4938 C C . ASP A 1 623 ? 5.965 6.632 21.369 1.00 58.45 706 ASP A C 1
ATOM 4939 O O . ASP A 1 623 ? 4.958 7.144 20.888 1.00 59.23 706 ASP A O 1
ATOM 4944 N N . LEU A 1 624 ? 6.149 5.323 21.429 1.00 47.49 707 LEU A N 1
ATOM 4945 C CA . LEU A 1 624 ? 5.155 4.407 20.920 1.00 37.09 707 LEU A CA 1
ATOM 4946 C C . LEU A 1 624 ? 4.460 3.710 22.070 1.00 41.33 707 LEU A C 1
ATOM 4947 O O . LEU A 1 624 ? 3.647 2.822 21.847 1.00 39.32 707 LEU A O 1
ATOM 4952 N N . THR A 1 625 ? 4.776 4.109 23.307 1.00 46.11 708 THR A N 1
ATOM 4953 C CA . THR A 1 625 ? 4.214 3.440 24.492 1.00 41.11 708 THR A CA 1
ATOM 4954 C C . THR A 1 625 ? 2.730 3.723 24.674 1.00 40.41 708 THR A C 1
ATOM 4955 O O . THR A 1 625 ? 2.035 3.008 25.399 1.00 42.30 708 THR A O 1
ATOM 4959 N N . ASN A 1 626 ? 2.240 4.753 23.994 1.00 49.05 709 ASN A N 1
ATOM 4960 C CA . ASN A 1 626 ? 0.806 5.007 23.982 1.00 56.61 709 ASN A CA 1
ATOM 4961 C C . ASN A 1 626 ? 0.020 3.801 23.442 1.00 51.30 709 ASN A C 1
ATOM 4962 O O . ASN A 1 626 ? -1.166 3.653 23.721 1.00 46.93 709 ASN A O 1
ATOM 4967 N N . PHE A 1 627 ? 0.693 2.920 22.698 1.00 43.57 710 PHE A N 1
ATOM 4968 C CA . PHE A 1 627 ? 0.039 1.741 22.131 1.00 35.75 710 PHE A CA 1
ATOM 4969 C C . PHE A 1 627 ? -0.057 0.549 23.095 1.00 34.95 710 PHE A C 1
ATOM 4970 O O . PHE A 1 627 ? -0.708 -0.441 22.776 1.00 40.89 710 PHE A O 1
ATOM 4978 N N . PHE A 1 628 ? 0.601 0.599 24.256 1.00 33.34 711 PHE A N 1
ATOM 4979 C CA . PHE A 1 628 ? 0.548 -0.560 25.158 1.00 34.57 711 PHE A CA 1
ATOM 4980 C C . PHE A 1 628 ? -0.890 -0.900 25.540 1.00 44.50 711 PHE A C 1
ATOM 4981 O O . PHE A 1 628 ? -1.200 -2.038 25.891 1.00 40.11 711 PHE A O 1
ATOM 4989 N N . THR A 1 629 ? -1.756 0.110 25.480 1.00 51.33 712 THR A N 1
ATOM 4990 C CA . THR A 1 629 ? -3.166 -0.019 25.857 1.00 48.96 712 THR A CA 1
ATOM 4991 C C . THR A 1 629 ? -4.054 -0.446 24.684 1.00 50.38 712 THR A C 1
ATOM 4992 O O . THR A 1 629 ? -5.149 -0.980 24.878 1.00 52.94 712 THR A O 1
ATOM 4996 N N . HIS A 1 630 ? -3.571 -0.203 23.469 1.00 40.19 713 HIS A N 1
ATOM 4997 C CA . HIS A 1 630 ? -4.329 -0.488 22.250 1.00 42.74 713 HIS A CA 1
ATOM 4998 C C . HIS A 1 630 ? -4.723 -1.963 22.142 1.00 41.73 713 HIS A C 1
ATOM 4999 O O . HIS A 1 630 ? -3.986 -2.847 22.576 1.00 44.30 713 HIS A O 1
ATOM 5006 N N . THR A 1 631 ? -5.882 -2.239 21.552 1.00 44.08 714 THR A N 1
ATOM 5007 C CA . THR A 1 631 ? -6.367 -3.615 21.446 1.00 47.08 714 THR A CA 1
ATOM 5008 C C . THR A 1 631 ? -5.423 -4.497 20.632 1.00 41.75 714 THR A C 1
ATOM 5009 O O . THR A 1 631 ? -5.294 -5.696 20.880 1.00 37.01 714 THR A O 1
ATOM 5013 N N . HIS A 1 632 ? -4.793 -3.897 19.628 1.00 42.42 715 HIS A N 1
ATOM 5014 C CA . HIS A 1 632 ? -3.892 -4.637 18.763 1.00 41.44 715 HIS A CA 1
ATOM 5015 C C . HIS A 1 632 ? -2.634 -5.076 19.516 1.00 33.10 715 HIS A C 1
ATOM 5016 O O . HIS A 1 632 ? -2.133 -6.189 19.292 1.00 32.86 715 HIS A O 1
ATOM 5023 N N . PHE A 1 633 ? -2.176 -4.240 20.451 1.00 35.53 716 PHE A N 1
ATOM 5024 C CA . PHE A 1 633 ? -1.047 -4.614 21.302 1.00 32.86 716 PHE A CA 1
ATOM 5025 C C . PHE A 1 633 ? -1.398 -5.817 22.171 1.00 33.18 716 PHE A C 1
ATOM 5026 O O . PHE A 1 633 ? -0.707 -6.854 22.179 1.00 32.36 716 PHE A O 1
ATOM 5034 N N . VAL A 1 634 ? -2.503 -5.701 22.901 1.00 37.21 717 VAL A N 1
ATOM 5035 C CA . VAL A 1 634 ? -2.936 -6.791 23.766 1.00 30.67 717 VAL A CA 1
ATOM 5036 C C . VAL A 1 634 ? -3.087 -8.112 23.038 1.00 26.25 717 VAL A C 1
ATOM 5037 O O . VAL A 1 634 ? -2.750 -9.163 23.572 1.00 31.84 717 VAL A O 1
ATOM 5041 N N . ARG A 1 635 ? -3.611 -8.071 21.810 1.00 30.02 718 ARG A N 1
ATOM 5042 C CA . ARG A 1 635 ? -3.765 -9.280 21.001 1.00 25.40 718 ARG A CA 1
ATOM 5043 C C . ARG A 1 635 ? -2.398 -9.946 20.688 1.00 30.30 718 ARG A C 1
ATOM 5044 O O . ARG A 1 635 ? -2.237 -11.172 20.748 1.00 30.95 718 ARG A O 1
ATOM 5052 N N . LEU A 1 636 ? -1.434 -9.109 20.335 1.00 31.11 719 LEU A N 1
ATOM 5053 C CA . LEU A 1 636 ? -0.106 -9.580 19.970 1.00 31.21 719 LEU A CA 1
ATOM 5054 C C . LEU A 1 636 ? 0.609 -10.136 21.181 1.00 29.67 719 LEU A C 1
ATOM 5055 O O . LEU A 1 636 ? 1.281 -11.158 21.087 1.00 26.57 719 LEU A O 1
ATOM 5060 N N . ALA A 1 637 ? 0.411 -9.472 22.314 1.00 33.13 720 ALA A N 1
ATOM 5061 C CA . ALA A 1 637 ? 0.986 -9.914 23.592 1.00 29.00 720 ALA A CA 1
ATOM 5062 C C . ALA A 1 637 ? 0.450 -11.279 23.980 1.00 34.07 720 ALA A C 1
ATOM 5063 O O . ALA A 1 637 ? 1.194 -12.158 24.415 1.00 30.69 720 ALA A O 1
ATOM 5065 N N . GLU A 1 638 ? -0.853 -11.494 23.792 1.00 34.50 721 GLU A N 1
ATOM 5066 C CA . GLU A 1 638 ? -1.396 -12.811 24.043 1.00 39.98 721 GLU A CA 1
ATOM 5067 C C . GLU A 1 638 ? -0.688 -13.859 23.190 1.00 29.94 721 GLU A C 1
ATOM 5068 O O . GLU A 1 638 ? -0.364 -14.941 23.657 1.00 32.52 721 GLU A O 1
ATOM 5074 N N . ILE A 1 639 ? -0.460 -13.558 21.909 1.00 31.13 722 ILE A N 1
ATOM 5075 C CA . ILE A 1 639 ? 0.140 -14.568 21.057 1.00 27.48 722 ILE A CA 1
ATOM 5076 C C . ILE A 1 639 ? 1.617 -14.818 21.413 1.00 28.81 722 ILE A C 1
ATOM 5077 O O . ILE A 1 639 ? 2.086 -15.960 21.390 1.00 28.24 722 ILE A O 1
ATOM 5082 N N . ILE A 1 640 ? 2.352 -13.748 21.697 1.00 29.26 723 ILE A N 1
ATOM 5083 C CA . ILE A 1 640 ? 3.787 -13.917 21.941 1.00 28.90 723 ILE A CA 1
ATOM 5084 C C . ILE A 1 640 ? 4.035 -14.741 23.189 1.00 34.06 723 ILE A C 1
ATOM 5085 O O . ILE A 1 640 ? 4.947 -15.568 23.225 1.00 29.08 723 ILE A O 1
ATOM 5090 N N . ASN A 1 641 ? 3.193 -14.565 24.196 1.00 28.81 724 ASN A N 1
ATOM 5091 C CA . ASN A 1 641 ? 3.357 -15.366 25.404 1.00 37.85 724 ASN A CA 1
ATOM 5092 C C . ASN A 1 641 ? 3.103 -16.856 25.176 1.00 34.46 724 ASN A C 1
ATOM 5093 O O . ASN A 1 641 ? 3.544 -17.692 25.961 1.00 39.38 724 ASN A O 1
ATOM 5098 N N . ARG A 1 642 ? 2.418 -17.202 24.083 1.00 32.08 725 ARG A N 1
ATOM 5099 C CA . ARG A 1 642 ? 2.292 -18.613 23.695 1.00 26.94 725 ARG A CA 1
ATOM 5100 C C . ARG A 1 642 ? 3.476 -19.166 22.899 1.00 36.94 725 ARG A C 1
ATOM 5101 O O . ARG A 1 642 ? 3.673 -20.382 22.828 1.00 43.02 725 ARG A O 1
ATOM 5109 N N . ILE A 1 643 ? 4.268 -18.275 22.304 1.00 32.45 726 ILE A N 1
ATOM 5110 C CA . ILE A 1 643 ? 5.434 -18.683 21.531 1.00 33.27 726 ILE A CA 1
ATOM 5111 C C . ILE A 1 643 ? 6.643 -18.790 22.443 1.00 31.60 726 ILE A C 1
ATOM 5112 O O . ILE A 1 643 ? 7.409 -19.748 22.392 1.00 37.09 726 ILE A O 1
ATOM 5117 N N . CYS A 1 644 ? 6.806 -17.783 23.283 1.00 32.47 727 CYS A N 1
ATOM 5118 C CA . CYS A 1 644 ? 7.971 -17.716 24.155 1.00 38.09 727 CYS A CA 1
ATOM 5119 C C . CYS A 1 644 ? 7.761 -18.569 25.404 1.00 37.28 727 CYS A C 1
ATOM 5120 O O . CYS A 1 644 ? 7.541 -18.051 26.496 1.00 46.11 727 CYS A O 1
ATOM 5123 N N . LEU A 1 645 ? 7.826 -19.882 25.221 1.00 39.02 728 LEU A N 1
ATOM 5124 C CA . LEU A 1 645 ? 7.546 -20.841 26.282 1.00 36.20 728 LEU A CA 1
ATOM 5125 C C . LEU A 1 645 ? 8.626 -20.841 27.349 1.00 51.63 728 LEU A C 1
ATOM 5126 O O . LEU A 1 645 ? 9.762 -20.472 27.080 1.00 42.67 728 LEU A O 1
ATOM 5131 N N . PRO A 1 646 ? 8.269 -21.276 28.569 1.00 50.77 729 PRO A N 1
ATOM 5132 C CA . PRO A 1 646 ? 9.212 -21.363 29.692 1.00 51.00 729 PRO A CA 1
ATOM 5133 C C . PRO A 1 646 ? 10.470 -22.149 29.332 1.00 47.80 729 PRO A C 1
ATOM 5134 O O . PRO A 1 646 ? 10.326 -23.260 28.801 1.00 53.81 729 PRO A O 1
ATOM 5138 N N . LYS A 1 658 ? 9.571 -32.392 21.125 1.00 50.15 741 LYS A N 1
ATOM 5139 C CA . LYS A 1 658 ? 10.087 -31.075 20.773 1.00 46.06 741 LYS A CA 1
ATOM 5140 C C . LYS A 1 658 ? 9.515 -30.626 19.435 1.00 51.50 741 LYS A C 1
ATOM 5141 O O . LYS A 1 658 ? 9.089 -29.479 19.287 1.00 50.26 741 LYS A O 1
ATOM 5147 N N . GLU A 1 659 ? 9.505 -31.535 18.465 1.00 57.99 742 GLU A N 1
ATOM 5148 C CA . GLU A 1 659 ? 8.825 -31.300 17.194 1.00 56.31 742 GLU A CA 1
ATOM 5149 C C . GLU A 1 659 ? 7.415 -30.756 17.435 1.00 49.55 742 GLU A C 1
ATOM 5150 O O . GLU A 1 659 ? 6.973 -29.809 16.782 1.00 47.30 742 GLU A O 1
ATOM 5156 N N . LYS A 1 660 ? 6.715 -31.344 18.394 1.00 45.96 743 LYS A N 1
ATOM 5157 C CA . LYS A 1 660 ? 5.372 -30.889 18.725 1.00 56.92 743 LYS A CA 1
ATOM 5158 C C . LYS A 1 660 ? 5.408 -29.443 19.210 1.00 48.16 743 LYS A C 1
ATOM 5159 O O . LYS A 1 660 ? 4.555 -28.637 18.838 1.00 45.16 743 LYS A O 1
ATOM 5165 N N . THR A 1 661 ? 6.399 -29.119 20.038 1.00 42.93 744 THR A N 1
ATOM 5166 C CA . THR A 1 661 ? 6.539 -27.764 20.565 1.00 41.74 744 THR A CA 1
ATOM 5167 C C . THR A 1 661 ? 6.843 -26.760 19.465 1.00 34.39 744 THR A C 1
ATOM 5168 O O . THR A 1 661 ? 6.285 -25.663 19.438 1.00 36.83 744 THR A O 1
ATOM 5172 N N . ILE A 1 662 ? 7.725 -27.154 18.554 1.00 36.43 745 ILE A N 1
ATOM 5173 C CA . ILE A 1 662 ? 8.098 -26.320 17.421 1.00 30.12 745 ILE A CA 1
ATOM 5174 C C . ILE A 1 662 ? 6.881 -26.073 16.516 1.00 36.42 745 ILE A C 1
ATOM 5175 O O . ILE A 1 662 ? 6.672 -24.954 16.040 1.00 36.47 745 ILE A O 1
ATOM 5180 N N . LYS A 1 663 ? 6.079 -27.114 16.274 1.00 39.64 746 LYS A N 1
ATOM 5181 C CA . LYS A 1 663 ? 4.903 -26.976 15.404 1.00 39.45 746 LYS A CA 1
ATOM 5182 C C . LYS A 1 663 ? 3.833 -26.104 16.047 1.00 33.41 746 LYS A C 1
ATOM 5183 O O . LYS A 1 663 ? 3.145 -25.339 15.365 1.00 36.02 746 LYS A O 1
ATOM 5189 N N . SER A 1 664 ? 3.699 -26.224 17.367 1.00 34.98 747 SER A N 1
ATOM 5190 C CA . SER A 1 664 ? 2.800 -25.355 18.115 1.00 38.48 747 SER A CA 1
ATOM 5191 C C . SER A 1 664 ? 3.220 -23.904 18.006 1.00 31.69 747 SER A C 1
ATOM 5192 O O . SER A 1 664 ? 2.371 -23.013 17.902 1.00 32.69 747 SER A O 1
ATOM 5195 N N . MET A 1 665 ? 4.526 -23.660 18.075 1.00 33.47 748 MET A N 1
ATOM 5196 C CA . MET A 1 665 ? 5.045 -22.295 17.977 1.00 32.18 748 MET A CA 1
ATOM 5197 C C . MET A 1 665 ? 4.827 -21.733 16.587 1.00 25.26 748 MET A C 1
ATOM 5198 O O . MET A 1 665 ? 4.474 -20.572 16.447 1.00 29.02 748 MET A O 1
ATOM 5203 N N . GLU A 1 666 ? 5.009 -22.566 15.569 1.00 32.36 749 GLU A N 1
ATOM 5204 C CA . GLU A 1 666 ? 4.767 -22.136 14.193 1.00 33.05 749 GLU A CA 1
ATOM 5205 C C . GLU A 1 666 ? 3.328 -21.725 13.961 1.00 29.76 749 GLU A C 1
ATOM 5206 O O . GLU A 1 666 ? 3.060 -20.700 13.328 1.00 26.93 749 GLU A O 1
ATOM 5212 N N . LYS A 1 667 ? 2.380 -22.511 14.486 1.00 29.56 750 LYS A N 1
ATOM 5213 C CA . LYS A 1 667 ? 0.994 -22.127 14.303 1.00 25.37 750 LYS A CA 1
ATOM 5214 C C . LYS A 1 667 ? 0.773 -20.739 14.900 1.00 29.28 750 LYS A C 1
ATOM 5215 O O . LYS A 1 667 ? 0.106 -19.908 14.308 1.00 30.15 750 LYS A O 1
ATOM 5221 N N . GLU A 1 668 ? 1.334 -20.484 16.081 1.00 24.21 751 GLU A N 1
ATOM 5222 C CA . GLU A 1 668 ? 1.148 -19.200 16.733 1.00 27.04 751 GLU A CA 1
ATOM 5223 C C . GLU A 1 668 ? 1.866 -18.110 15.950 1.00 20.95 751 GLU A C 1
ATOM 5224 O O . GLU A 1 668 ? 1.355 -16.982 15.843 1.00 26.89 751 GLU A O 1
ATOM 5230 N N . MET A 1 669 ? 3.056 -18.451 15.457 1.00 25.09 752 MET A N 1
ATOM 5231 C CA . MET A 1 669 ? 3.820 -17.567 14.561 1.00 26.88 752 MET A CA 1
ATOM 5232 C C . MET A 1 669 ? 2.974 -17.146 13.341 1.00 26.11 752 MET A C 1
ATOM 5233 O O . MET A 1 669 ? 2.958 -15.971 12.987 1.00 23.98 752 MET A O 1
ATOM 5238 N N . GLY A 1 670 ? 2.280 -18.105 12.736 1.00 28.32 753 GLY A N 1
ATOM 5239 C CA . GLY A 1 670 ? 1.411 -17.832 11.585 1.00 26.52 753 GLY A CA 1
ATOM 5240 C C . GLY A 1 670 ? 0.374 -16.754 11.877 1.00 26.35 753 GLY A C 1
ATOM 5241 O O . GLY A 1 670 ? 0.078 -15.895 11.049 1.00 25.14 753 GLY A O 1
ATOM 5242 N N . LYS A 1 671 ? -0.209 -16.796 13.076 1.00 24.56 754 LYS A N 1
ATOM 5243 C CA . LYS A 1 671 ? -1.202 -15.808 13.461 1.00 24.92 754 LYS A CA 1
ATOM 5244 C C . LYS A 1 671 ? -0.578 -14.469 13.705 1.00 24.39 754 LYS A C 1
ATOM 5245 O O . LYS A 1 671 ? -1.163 -13.431 13.405 1.00 26.88 754 LYS A O 1
ATOM 5251 N N . MET A 1 672 ? 0.614 -14.474 14.307 1.00 22.67 755 MET A N 1
ATOM 5252 C CA . MET A 1 672 ? 1.291 -13.218 14.529 1.00 23.38 755 MET A CA 1
ATOM 5253 C C . MET A 1 672 ? 1.637 -12.552 13.217 1.00 20.64 755 MET A C 1
ATOM 5254 O O . MET A 1 672 ? 1.458 -11.342 13.034 1.00 27.65 755 MET A O 1
ATOM 5259 N N . VAL A 1 673 ? 2.135 -13.353 12.297 1.00 25.96 756 VAL A N 1
ATOM 5260 C CA . VAL A 1 673 ? 2.520 -12.806 10.998 1.00 23.63 756 VAL A CA 1
ATOM 5261 C C . VAL A 1 673 ? 1.322 -12.143 10.323 1.00 25.25 756 VAL A C 1
ATOM 5262 O O . VAL A 1 673 ? 1.400 -11.011 9.843 1.00 27.28 756 VAL A O 1
ATOM 5266 N N . GLU A 1 674 ? 0.201 -12.854 10.261 1.00 24.12 757 GLU A N 1
ATOM 5267 C CA . GLU A 1 674 ? -0.979 -12.239 9.663 1.00 21.91 757 GLU A CA 1
ATOM 5268 C C . GLU A 1 674 ? -1.396 -10.919 10.339 1.00 32.32 757 GLU A C 1
ATOM 5269 O O . GLU A 1 674 ? -1.706 -9.931 9.670 1.00 33.48 757 GLU A O 1
ATOM 5275 N N . LEU A 1 675 ? -1.380 -10.892 11.670 1.00 25.52 758 LEU A N 1
ATOM 5276 C CA . LEU A 1 675 ? -1.726 -9.676 12.400 1.00 34.42 758 LEU A CA 1
ATOM 5277 C C . LEU A 1 675 ? -0.743 -8.539 12.142 1.00 31.70 758 LEU A C 1
ATOM 5278 O O . LEU A 1 675 ? -1.143 -7.413 11.821 1.00 36.16 758 LEU A O 1
ATOM 5283 N N . ALA A 1 676 ? 0.548 -8.852 12.253 1.00 30.61 759 ALA A N 1
ATOM 5284 C CA . ALA A 1 676 ? 1.632 -7.874 12.116 1.00 32.36 759 ALA A CA 1
ATOM 5285 C C . ALA A 1 676 ? 1.684 -7.265 10.730 1.00 39.26 759 ALA A C 1
ATOM 5286 O O . ALA A 1 676 ? 1.752 -6.040 10.578 1.00 46.84 759 ALA A O 1
ATOM 5288 N N . LEU A 1 677 ? 1.658 -8.132 9.717 1.00 36.39 760 LEU A N 1
ATOM 5289 C CA . LEU A 1 677 ? 1.727 -7.692 8.325 1.00 51.38 760 LEU A CA 1
ATOM 5290 C C . LEU A 1 677 ? 0.482 -6.880 7.919 1.00 51.65 760 LEU A C 1
ATOM 5291 O O . LEU A 1 677 ? 0.525 -6.100 6.970 1.00 50.01 760 LEU A O 1
ATOM 5296 N N . SER A 1 678 ? -0.614 -7.031 8.658 1.00 51.45 761 SER A N 1
ATOM 5297 C CA . SER A 1 678 ? -1.821 -6.260 8.356 1.00 55.59 761 SER A CA 1
ATOM 5298 C C . SER A 1 678 ? -1.921 -4.966 9.167 1.00 60.84 761 SER A C 1
ATOM 5299 O O . SER A 1 678 ? -3.022 -4.539 9.510 1.00 65.85 761 SER A O 1
ATOM 5302 N N . GLU A 1 679 ? -0.791 -4.331 9.473 1.00 61.79 762 GLU A N 1
ATOM 5303 C CA . GLU A 1 679 ? -0.821 -3.230 10.441 1.00 58.54 762 GLU A CA 1
ATOM 5304 C C . GLU A 1 679 ? -0.718 -1.803 9.896 1.00 61.03 762 GLU A C 1
ATOM 5305 O O . GLU A 1 679 ? -0.060 -1.545 8.887 1.00 67.42 762 GLU A O 1
ATOM 5311 N N . SER A 1 680 ? -1.397 -0.894 10.596 1.00 66.47 763 SER A N 1
ATOM 5312 C CA . SER A 1 680 ? -1.309 0.544 10.370 1.00 69.17 763 SER A CA 1
ATOM 5313 C C . SER A 1 680 ? 0.142 1.002 10.396 1.00 62.39 763 SER A C 1
ATOM 5314 O O . SER A 1 680 ? 0.976 0.391 11.059 1.00 65.54 763 SER A O 1
ATOM 5317 N N . ASP A 1 681 ? 0.437 2.087 9.688 1.00 56.56 764 ASP A N 1
ATOM 5318 C CA . ASP A 1 681 ? 1.814 2.544 9.543 1.00 67.43 764 ASP A CA 1
ATOM 5319 C C . ASP A 1 681 ? 2.473 3.026 10.847 1.00 69.68 764 ASP A C 1
ATOM 5320 O O . ASP A 1 681 ? 3.645 2.724 11.087 1.00 64.69 764 ASP A O 1
ATOM 5325 N N . THR A 1 682 ? 1.749 3.762 11.688 1.00 60.90 765 THR A N 1
ATOM 5326 C CA . THR A 1 682 ? 2.367 4.244 12.923 1.00 64.36 765 THR A CA 1
ATOM 5327 C C . THR A 1 682 ? 2.631 3.060 13.863 1.00 52.66 765 THR A C 1
ATOM 5328 O O . THR A 1 682 ? 3.662 2.997 14.553 1.00 53.98 765 THR A O 1
ATOM 5332 N N . PHE A 1 683 ? 1.702 2.112 13.849 1.00 45.20 766 PHE A N 1
ATOM 5333 C CA . PHE A 1 683 ? 1.754 0.940 14.720 1.00 41.69 766 PHE A CA 1
ATOM 5334 C C . PHE A 1 683 ? 2.704 -0.143 14.190 1.00 40.77 766 PHE A C 1
ATOM 5335 O O . PHE A 1 683 ? 3.020 -1.107 14.899 1.00 30.84 766 PHE A O 1
ATOM 5343 N N . ARG A 1 684 ? 3.141 0.031 12.944 1.00 37.54 767 ARG A N 1
ATOM 5344 C CA . ARG A 1 684 ? 4.050 -0.894 12.256 1.00 36.27 767 ARG A CA 1
ATOM 5345 C C . ARG A 1 684 ? 5.283 -1.222 13.110 1.00 38.51 767 ARG A C 1
ATOM 5346 O O . ARG A 1 684 ? 5.652 -2.388 13.265 1.00 36.56 767 ARG A O 1
ATOM 5354 N N . ASP A 1 685 ? 5.905 -0.199 13.688 1.00 31.70 768 ASP A N 1
ATOM 5355 C CA . ASP A 1 685 ? 7.105 -0.415 14.501 1.00 31.41 768 ASP A CA 1
ATOM 5356 C C . ASP A 1 685 ? 6.831 -1.354 15.655 1.00 31.83 768 ASP A C 1
ATOM 5357 O O . ASP A 1 685 ? 7.713 -2.121 16.071 1.00 33.65 768 ASP A O 1
ATOM 5362 N N . VAL A 1 686 ? 5.621 -1.293 16.203 1.00 28.35 769 VAL A N 1
ATOM 5363 C CA . VAL A 1 686 ? 5.317 -2.123 17.344 1.00 28.96 769 VAL A CA 1
ATOM 5364 C C . VAL A 1 686 ? 5.138 -3.548 16.877 1.00 26.49 769 VAL A C 1
ATOM 5365 O O . VAL A 1 686 ? 5.681 -4.476 17.472 1.00 24.75 769 VAL A O 1
ATOM 5369 N N . SER A 1 687 ? 4.331 -3.742 15.839 1.00 27.53 770 SER A N 1
ATOM 5370 C CA . SER A 1 687 ? 4.094 -5.088 15.349 1.00 30.62 770 SER A CA 1
ATOM 5371 C C . SER A 1 687 ? 5.400 -5.763 14.917 1.00 31.80 770 SER A C 1
ATOM 5372 O O . SER A 1 687 ? 5.589 -6.928 15.203 1.00 27.40 770 SER A O 1
ATOM 5375 N N . ILE A 1 688 ? 6.298 -5.002 14.297 1.00 27.25 771 ILE A N 1
ATOM 5376 C CA . ILE A 1 688 ? 7.633 -5.473 13.892 1.00 27.76 771 ILE A CA 1
ATOM 5377 C C . ILE A 1 688 ? 8.410 -5.955 15.101 1.00 31.15 771 ILE A C 1
ATOM 5378 O O . ILE A 1 688 ? 9.127 -6.951 15.035 1.00 28.04 771 ILE A O 1
ATOM 5383 N N . THR A 1 689 ? 8.264 -5.254 16.217 1.00 24.40 772 THR A N 1
ATOM 5384 C CA . THR A 1 689 ? 8.973 -5.662 17.423 1.00 22.40 772 THR A CA 1
ATOM 5385 C C . THR A 1 689 ? 8.496 -7.014 17.946 1.00 25.36 772 THR A C 1
ATOM 5386 O O . THR A 1 689 ? 9.289 -7.825 18.433 1.00 21.84 772 THR A O 1
ATOM 5390 N N . PHE A 1 690 ? 7.189 -7.249 17.938 1.00 22.73 773 PHE A N 1
ATOM 5391 C CA . PHE A 1 690 ? 6.691 -8.541 18.361 1.00 20.90 773 PHE A CA 1
ATOM 5392 C C . PHE A 1 690 ? 7.280 -9.632 17.483 1.00 21.10 773 PHE A C 1
ATOM 5393 O O . PHE A 1 690 ? 7.707 -10.670 17.961 1.00 20.68 773 PHE A O 1
ATOM 5401 N N . LEU A 1 691 ? 7.274 -9.394 16.179 1.00 21.81 774 LEU A N 1
ATOM 5402 C CA . LEU A 1 691 ? 7.755 -10.403 15.249 1.00 23.25 774 LEU A CA 1
ATOM 5403 C C . LEU A 1 691 ? 9.257 -10.645 15.499 1.00 22.03 774 LEU A C 1
ATOM 5404 O O . LEU A 1 691 ? 9.704 -11.796 15.495 1.00 22.91 774 LEU A O 1
ATOM 5409 N N . ASP A 1 692 ? 10.012 -9.569 15.735 1.00 22.92 775 ASP A N 1
ATOM 5410 C CA . ASP A 1 692 ? 11.453 -9.677 16.076 1.00 21.73 775 ASP A CA 1
ATOM 5411 C C . ASP A 1 692 ? 11.746 -10.583 17.255 1.00 22.49 775 ASP A C 1
ATOM 5412 O O . ASP A 1 692 ? 12.587 -11.493 17.170 1.00 20.92 775 ASP A O 1
ATOM 5417 N N . VAL A 1 693 ? 11.109 -10.286 18.389 1.00 18.16 776 VAL A N 1
ATOM 5418 C CA . VAL A 1 693 ? 11.292 -11.101 19.564 1.00 17.02 776 VAL A CA 1
ATOM 5419 C C . VAL A 1 693 ? 10.877 -12.556 19.295 1.00 20.30 776 VAL A C 1
ATOM 5420 O O . VAL A 1 693 ? 11.566 -13.507 19.685 1.00 19.02 776 VAL A O 1
ATOM 5424 N N . ALA A 1 694 ? 9.735 -12.757 18.630 1.00 19.09 777 ALA A N 1
ATOM 5425 C CA . ALA A 1 694 ? 9.267 -14.111 18.422 1.00 17.28 777 ALA A CA 1
ATOM 5426 C C . ALA A 1 694 ? 10.224 -14.922 17.572 1.00 15.29 777 ALA A C 1
ATOM 5427 O O . ALA A 1 694 ? 10.496 -16.083 17.858 1.00 18.06 777 ALA A O 1
ATOM 5429 N N . LYS A 1 695 ? 10.728 -14.340 16.490 1.00 18.11 778 LYS A N 1
ATOM 5430 C CA . LYS A 1 695 ? 11.667 -15.030 15.638 1.00 14.35 778 LYS A CA 1
ATOM 5431 C C . LYS A 1 695 ? 12.957 -15.399 16.372 1.00 14.07 778 LYS A C 1
ATOM 5432 O O . LYS A 1 695 ? 13.528 -16.440 16.074 1.00 14.97 778 LYS A O 1
ATOM 5438 N N . ALA A 1 696 ? 13.411 -14.530 17.280 1.00 15.28 779 ALA A N 1
ATOM 5439 C CA . ALA A 1 696 ? 14.606 -14.864 18.052 1.00 15.16 779 ALA A CA 1
ATOM 5440 C C . ALA A 1 696 ? 14.354 -16.084 18.900 1.00 14.61 779 ALA A C 1
ATOM 5441 O O . ALA A 1 696 ? 15.193 -16.969 18.960 1.00 15.45 779 ALA A O 1
ATOM 5443 N N . PHE A 1 697 ? 13.153 -16.171 19.482 1.00 17.87 780 PHE A N 1
ATOM 5444 C CA . PHE A 1 697 ? 12.816 -17.351 20.274 1.00 19.46 780 PHE A CA 1
ATOM 5445 C C . PHE A 1 697 ? 12.704 -18.597 19.436 1.00 18.73 780 PHE A C 1
ATOM 5446 O O . PHE A 1 697 ? 13.151 -19.670 19.834 1.00 20.93 780 PHE A O 1
ATOM 5460 N N . TYR A 1 698 ? 12.046 -18.478 18.274 1.00 17.50 781 TYR A N 1
ATOM 5461 C CA . TYR A 1 698 ? 11.922 -19.616 17.396 1.00 16.68 781 TYR A CA 1
ATOM 5462 C C . TYR A 1 698 ? 13.280 -20.138 16.906 1.00 16.71 781 TYR A C 1
ATOM 5463 O O . TYR A 1 698 ? 13.553 -21.329 16.878 1.00 16.85 781 TYR A O 1
ATOM 5472 N N . TYR A 1 699 ? 14.141 -19.224 16.486 1.00 16.76 782 TYR A N 1
ATOM 5473 C CA . TYR A 1 699 ? 15.496 -19.589 16.072 1.00 15.32 782 TYR A CA 1
ATOM 5474 C C . TYR A 1 699 ? 16.234 -20.299 17.196 1.00 14.63 782 TYR A C 1
ATOM 5475 O O . TYR A 1 699 ? 16.894 -21.309 16.926 1.00 16.30 782 TYR A O 1
ATOM 5484 N N . PHE A 1 700 ? 16.134 -19.782 18.403 1.00 15.41 783 PHE A N 1
ATOM 5485 C CA . PHE A 1 700 ? 16.818 -20.441 19.496 1.00 19.37 783 PHE A CA 1
ATOM 5486 C C . PHE A 1 700 ? 16.266 -21.840 19.773 1.00 21.65 783 PHE A C 1
ATOM 5487 O O . PHE A 1 700 ? 17.005 -22.774 20.012 1.00 20.52 783 PHE A O 1
ATOM 5495 N N . ALA A 1 701 ? 14.961 -21.974 19.700 1.00 18.05 784 ALA A N 1
ATOM 5496 C CA . ALA A 1 701 ? 14.319 -23.280 19.921 1.00 24.04 784 ALA A CA 1
ATOM 5497 C C . ALA A 1 701 ? 14.752 -24.264 18.838 1.00 25.51 784 ALA A C 1
ATOM 5498 O O . ALA A 1 701 ? 14.986 -25.459 19.063 1.00 26.04 784 ALA A O 1
ATOM 5500 N N . LEU A 1 702 ? 14.872 -23.784 17.615 1.00 20.04 785 LEU A N 1
ATOM 5501 C CA . LEU A 1 702 ? 15.219 -24.673 16.541 1.00 20.67 785 LEU A CA 1
ATOM 5502 C C . LEU A 1 702 ? 16.710 -24.961 16.468 1.00 27.87 785 LEU A C 1
ATOM 5503 O O . LEU A 1 702 ? 17.110 -26.075 16.178 1.00 28.82 785 LEU A O 1
ATOM 5508 N N . CYS A 1 703 ? 17.548 -23.961 16.740 1.00 21.84 786 CYS A N 1
ATOM 5509 C CA . CYS A 1 703 ? 18.972 -24.068 16.407 1.00 20.58 786 CYS A CA 1
ATOM 5510 C C . CYS A 1 703 ? 19.893 -23.935 17.606 1.00 22.49 786 CYS A C 1
ATOM 5511 O O . CYS A 1 703 ? 21.107 -24.006 17.447 1.00 24.89 786 CYS A O 1
ATOM 5514 N N . GLY A 1 704 ? 19.323 -23.748 18.796 1.00 20.57 787 GLY A N 1
ATOM 5515 C CA . GLY A 1 704 ? 20.088 -23.249 19.920 1.00 20.27 787 GLY A CA 1
ATOM 5516 C C . GLY A 1 704 ? 21.090 -24.248 20.473 1.00 24.38 787 GLY A C 1
ATOM 5517 O O . GLY A 1 704 ? 21.959 -23.862 21.276 1.00 27.51 787 GLY A O 1
ATOM 5518 N N . ASP A 1 705 ? 20.959 -25.525 20.083 1.00 26.44 788 ASP A N 1
ATOM 5519 C CA . ASP A 1 705 ? 21.926 -26.559 20.493 1.00 30.38 788 ASP A CA 1
ATOM 5520 C C . ASP A 1 705 ? 23.275 -26.421 19.783 1.00 31.50 788 ASP A C 1
ATOM 5521 O O . ASP A 1 705 ? 24.270 -27.005 20.215 1.00 29.49 788 ASP A O 1
ATOM 5526 N N . HIS A 1 706 ? 23.319 -25.691 18.673 1.00 25.92 789 HIS A N 1
ATOM 5527 C CA . HIS A 1 706 ? 24.539 -25.643 17.877 1.00 22.53 789 HIS A CA 1
ATOM 5528 C C . HIS A 1 706 ? 24.679 -24.315 17.118 1.00 23.25 789 HIS A C 1
ATOM 5529 O O . HIS A 1 706 ? 24.647 -24.273 15.899 1.00 26.82 789 HIS A O 1
ATOM 5536 N N . LEU A 1 707 ? 24.813 -23.233 17.884 1.00 21.78 790 LEU A N 1
ATOM 5537 C CA . LEU A 1 707 ? 24.920 -21.880 17.312 1.00 17.07 790 LEU A CA 1
ATOM 5538 C C . LEU A 1 707 ? 26.348 -21.373 17.073 1.00 17.37 790 LEU A C 1
ATOM 5539 O O . LEU A 1 707 ? 26.562 -20.239 16.626 1.00 14.78 790 LEU A O 1
ATOM 5544 N N . GLN A 1 708 ? 27.367 -22.142 17.411 1.00 14.73 791 GLN A N 1
ATOM 5545 C CA . GLN A 1 708 ? 28.704 -21.523 17.517 1.00 15.57 791 GLN A CA 1
ATOM 5546 C C . GLN A 1 708 ? 29.248 -20.905 16.235 1.00 16.73 791 GLN A C 1
ATOM 5547 O O . GLN A 1 708 ? 29.867 -19.852 16.273 1.00 16.36 791 GLN A O 1
ATOM 5553 N N . THR A 1 709 ? 29.075 -21.580 15.104 1.00 15.07 792 THR A N 1
ATOM 5554 C CA . THR A 1 709 ? 29.578 -21.024 13.862 1.00 14.88 792 THR A CA 1
ATOM 5555 C C . THR A 1 709 ? 28.769 -19.768 13.476 1.00 13.57 792 THR A C 1
ATOM 5556 O O . THR A 1 709 ? 29.331 -18.772 13.035 1.00 15.58 792 THR A O 1
ATOM 5560 N N . HIS A 1 710 ? 27.452 -19.809 13.672 1.00 16.28 793 HIS A N 1
ATOM 5561 C CA . HIS A 1 710 ? 26.644 -18.615 13.381 1.00 12.81 793 HIS A CA 1
ATOM 5562 C C . HIS A 1 710 ? 27.090 -17.426 14.214 1.00 13.00 793 HIS A C 1
ATOM 5563 O O . HIS A 1 710 ? 27.255 -16.339 13.699 1.00 14.33 793 HIS A O 1
ATOM 5570 N N . ILE A 1 711 ? 27.279 -17.628 15.531 1.00 12.79 794 ILE A N 1
ATOM 5571 C CA . ILE A 1 711 ? 27.660 -16.529 16.421 1.00 9.20 794 ILE A CA 1
ATOM 5572 C C . ILE A 1 711 ? 29.009 -16.001 15.969 1.00 12.01 794 ILE A C 1
ATOM 5573 O O . ILE A 1 711 ? 29.239 -14.770 15.881 1.00 11.97 794 ILE A O 1
ATOM 5578 N N . SER A 1 712 ? 29.961 -16.909 15.679 1.00 11.62 795 SER A N 1
ATOM 5579 C CA . SER A 1 712 ? 31.291 -16.454 15.247 1.00 13.32 795 SER A CA 1
ATOM 5580 C C . SER A 1 712 ? 31.241 -15.613 13.946 1.00 13.32 795 SER A C 1
ATOM 5581 O O . SER A 1 712 ? 31.804 -14.533 13.860 1.00 14.45 795 SER A O 1
ATOM 5584 N N . LYS A 1 713 ? 30.533 -16.101 12.931 1.00 11.44 796 LYS A N 1
ATOM 5585 C CA . LYS A 1 713 ? 30.446 -15.381 11.655 1.00 12.33 796 LYS A CA 1
ATOM 5586 C C . LYS A 1 713 ? 29.744 -14.048 11.859 1.00 11.82 796 LYS A C 1
ATOM 5587 O O . LYS A 1 713 ? 30.166 -13.008 11.317 1.00 13.50 796 LYS A O 1
ATOM 5593 N N . VAL A 1 714 ? 28.666 -14.048 12.626 1.00 11.91 797 VAL A N 1
ATOM 5594 C CA . VAL A 1 714 ? 27.864 -12.830 12.735 1.00 11.45 797 VAL A CA 1
ATOM 5595 C C . VAL A 1 714 ? 28.532 -11.743 13.528 1.00 13.40 797 VAL A C 1
ATOM 5596 O O . VAL A 1 714 ? 28.550 -10.578 13.098 1.00 13.06 797 VAL A O 1
ATOM 5600 N N . LEU A 1 715 ? 29.153 -12.117 14.648 1.00 10.53 798 LEU A N 1
ATOM 5601 C CA . LEU A 1 715 ? 29.696 -11.120 15.560 1.00 12.31 798 LEU A CA 1
ATOM 5602 C C . LEU A 1 715 ? 31.199 -10.947 15.488 1.00 14.63 798 LEU A C 1
ATOM 5603 O O . LEU A 1 715 ? 31.696 -9.864 15.767 1.00 13.44 798 LEU A O 1
ATOM 5608 N N . PHE A 1 716 ? 31.931 -11.989 15.105 1.00 12.65 799 PHE A N 1
ATOM 5609 C CA . PHE A 1 716 ? 33.402 -11.901 15.282 1.00 11.35 799 PHE A CA 1
ATOM 5610 C C . PHE A 1 716 ? 34.224 -12.101 14.017 1.00 14.34 799 PHE A C 1
ATOM 5611 O O . PHE A 1 716 ? 35.455 -12.031 14.119 1.00 21.49 799 PHE A O 1
ATOM 5619 N N . GLN A 1 717 ? 33.613 -12.399 12.874 1.00 12.50 800 GLN A N 1
ATOM 5620 C CA . GLN A 1 717 ? 34.405 -12.508 11.658 1.00 13.99 800 GLN A CA 1
ATOM 5621 C C . GLN A 1 717 ? 33.980 -11.410 10.697 1.00 14.34 800 GLN A C 1
ATOM 5622 O O . GLN A 1 717 ? 32.867 -11.418 10.206 1.00 13.76 800 GLN A O 1
ATOM 5628 N N . LYS A 1 718 ? 34.912 -10.511 10.367 1.00 15.89 801 LYS A N 1
ATOM 5629 C CA . LYS A 1 718 ? 34.579 -9.451 9.396 1.00 13.73 801 LYS A CA 1
ATOM 5630 C C . LYS A 1 718 ? 34.244 -10.063 8.035 1.00 16.60 801 LYS A C 1
ATOM 5631 O O . LYS A 1 718 ? 34.788 -11.142 7.656 1.00 16.76 801 LYS A O 1
ATOM 5637 N N . VAL A 1 719 ? 33.401 -9.365 7.285 1.00 16.71 802 VAL A N 1
ATOM 5638 C CA . VAL A 1 719 ? 33.169 -9.735 5.913 1.00 14.75 802 VAL A CA 1
ATOM 5639 C C . VAL A 1 719 ? 34.335 -9.205 5.062 1.00 22.37 802 VAL A C 1
ATOM 5640 O O . VAL A 1 719 ? 34.913 -8.135 5.322 1.00 22.16 802 VAL A O 1
ATOM 5644 N N . GLY A 1 720 ? 34.659 -9.967 4.019 1.00 34.24 803 GLY A N 1
ATOM 5645 C CA . GLY A 1 720 ? 35.621 -9.533 3.016 1.00 40.50 803 GLY A CA 1
ATOM 5646 C C . GLY A 1 720 ? 37.052 -9.810 3.434 1.00 38.74 803 GLY A C 1
ATOM 5647 O O . GLY A 1 720 ? 37.304 -10.604 4.346 1.00 42.63 803 GLY A O 1
#

Nearest PDB structures (foldseek):
  4lix-assembly1_A  TM=1.001E+00  e=9.171E-101  Arabidopsis thaliana
  3pya-assembly1_A  TM=1.001E+00  e=6.061E-92  Arabidopsis thaliana
  3pyb-assembly2_B  TM=9.929E-01  e=7.422E-89  Arabidopsis thaliana
  3pyb-assembly3_C  TM=9.910E-01  e=3.025E-88  Arabidopsis thaliana
  9b99-assembly1_A  TM=9.609E-01  e=1.069E-58  Grindelia hirsutula

Sequence (677 aa):
NSNAFKEAVKSVKTILRNLTDGEITISAYDTAWVALIDAGDKTPAFPSAVKWIAENQLSDGSWGDAYLFSYHDRLINTLACVVALRSWNLFPHQCNKGITFFRENIGKLEDENDEHMPIG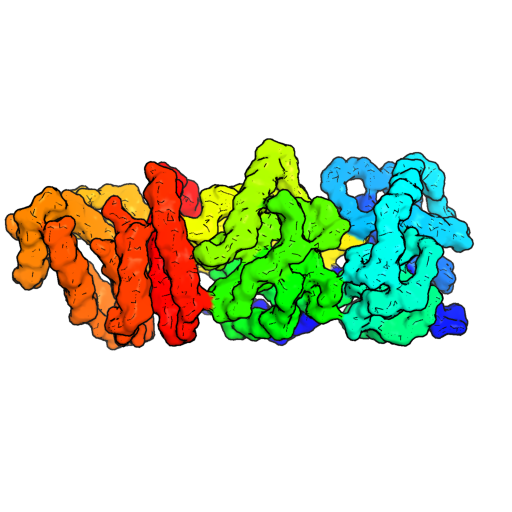FEVAFPSLLEIARGINIDVPYDSPVLKDIYAKKELKLTRIPKEIMHKIPTTLLHSLEGMRDLDWEKLLKLQSQDGSFLFSPSSTAFAFMQTRDSNCLEYLRNAVKRFNGGVPNVFPVDLFEHIWIVDRLQRLGISRYFEEEIKECLDYVHRYWTDNGICWARCSHVQDIDDTAMAFRLLRQHGYQVSADVFKNFEKEGEFFFVGQSNQAVTGMFNLYRASQLAFPREEILKNAKEFSYNYLLEKREREELIDKWIIMKDLPGEIGFALEIPWYASLPRVETRFYIDQYGGENDVWIGKTLYRMPYVNNNGYLELAKQDYNNCQAQHQLEWDIFQKWYEENRLSEWGVRRSELLECYYLAAATIFESERSHERMVWAKSSVLVKAISSSFGESSDSRRSFSDQFHEYSVQASRLAGVLIGTLNQMSFDLFMSHGRDVNNLLYLSWGDWMEKWKLYGEGELMVKMIILMKNNDLTNFFTHTHFVRLAEIINRICLPKEKTIKSMEKEMGKMVELALSESDTFRDVSITFLDVAKAFYYFALCGDHLQTHISKVLFQKVG

Organism: Arabidopsis thaliana (NCBI:txid3702)

Radius of gyration: 30.1 Å; Cα contacts (8 Å, |Δi|>4): 983; chains: 1; bounding box: 45×49×103 Å

InterPro domains:
  IPR001906 Terpene synthase, N-terminal domain [PF01397] (272-477)
  IPR008930 Terpenoid cyclases/protein prenyltransferase alpha-alpha toroid [SSF48239] (114-292)
  IPR008930 Terpenoid cyclases/protein prenyltransferase alpha-alpha toroid [SSF48239] (283-503)
  IPR008949 Isoprenoid synthase domain superfamily [G3DSA:1.10.600.10] (532-802)
  IPR008949 Isoprenoid synthase domain superfamily [SSF48576] (518-683)
  IPR036965 Terpene synthase, N-terminal domain superfamily [G3DSA:1.50.10.130] (100-530)
  IPR044814 Terpene cyclases, class 1, plant [cd00684] (282-800)
  IPR050148 Terpene synthase-like [PTHR31739] (95-801)

Foldseek 3Di:
DPPVLVVLLVVLLVVLVPFDLADKDFQLLLLLLQLQAACPPLHRPFVQSLVVLLVQQDPQLWHADPPDDALLQRQNSLLSNLLSCLSNVHNVVSNVSSLVVNQVCVLCNPVDDVGFHFPPSLLSVVLSVVSCVVSPPDHPCVRPVCPVSPVVNVVVLVVPPQVVVLAAQDPCLLPCSSDDDHDLVSVVVQAFPQLGSQQASSSLSSSCNVPVDVSSVRSNVVQCVVVRSGHHGGIRQLLVLLLLLCVLCQLLLNCVSPVVSNVVSLVVNVVQADLQFAPRGGRHRWHFQQSRLSNLQVCLQQQHDDDPSNQVQQDDPLAGARRPDDHDWLNSLVSLLQSLLLDFPPRVNSVSSNVRSLVVLVVCLVVVNQDGNFKDFQPSNQSSVCCNQAPPLQDARLLSNLSVLVGQQAQPMWTHHSHIMTRPSSRHVSSSVSSLVQLQVLLVLLVVVLVVQVVLCVVLVLVVLVQDPVNLLLLLLLLCSHVRHSVLVLLSVLSSVLVSLVRSLCSRQLPALVSLVCLLV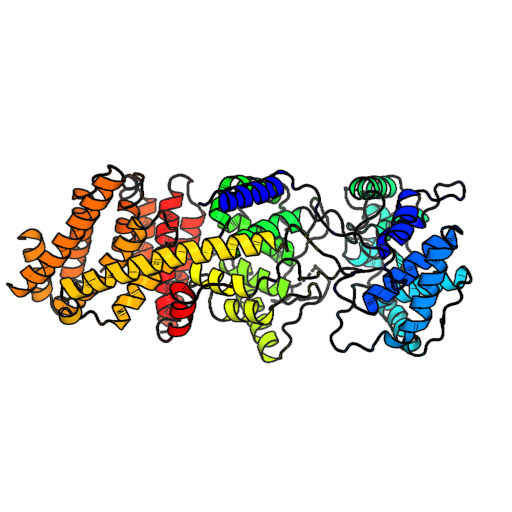LLVVCVVVSVSSSVSVVVVLVVSQVVLCVVQVDHCSVVLVVLVNVVSVVSSPPASLLSSLSSSQSSDSDHPVVCCPPPLNVVLRVLLRQQQDVAVVNLVSNSNSLSVLSVSQSNDDDVCNVSSSSSSSSSSSSSNCRSCVVPCVVSSCSNNPDRDD

Solvent-accessible surface area: 29201 Å² total

Secondary structure (DSSP, 8-state):
--HHHHHHHHHHHHHHHT--S---PPPHHHHHHHHT-B-SSSSBS-HHHHHHHHHH--TTS--S-SSS--HHHHHHHHHHHHHHHHHTT--HHHHHHHHHHHHHHGGGTT--TTPPPPTTHHHHHHHHHHHHHHTT--S-TT-TTHHHHHHHHHHHHHHS-HHHHTTS--GGGGGGGG--S--HHHHGGG--TTS-STT-HHHHHHHHHHH--HHHHHHHHHHHHHTTT---SS---HHHHHHHHHHHHHHTT-GGGGHHHHHHHHHHHHHH--TT---SSSS-S---HHHHHHHHHHHHHTT----GGGGGGGEETTEE--TT-----HHHHHHHHHHHTT--TT-HHHHHHHHHHHHHHHHHHHTT----SSEE-S-HHHHHHHHHHS-GGG--HHHHHHHHHHH--GGG-EEESSSEE--TTTS-HHHHHHHHHHHHHHHHHHHHHHHHHHHHHHHTTGGGGT--HHHHHHHHHHHHTTS--GGGHHHHHHHHHHHHHHHHHHHHH-SSHHHHHHHHHHHHH--HHHHHHHHHHHHHHHHHHHHHHHHH----HHHHHHHHHHHHHHHHH--HHHHHHHHHHHTSSS--GGGGGSHHHHHHHHHHHHHS---HHHHHHHHHHHHHHHHHHHT--TTTHHHHHHHHHHHHHHHHHHHHTTS-HHHHIIIIIS---

B-factor: mean 26.23, std 14.29, range [7.63, 93.9]

GO terms:
  GO:0009905 ent-copalyl diphosphate synthase activity (F, EXP)
  GO:0000287 magnesium ion binding (F, IDA)
  GO:0009507 chloroplast (C, IDA)
  GO:0009686 gibberellin biosynthetic process (P, IDA)
  GO:0009905 ent-copalyl diphosphate synthase activity (F, IDA)
  GO:0009740 gibberellic acid mediated signaling pathway (P, TAS)
  GO:0009686 gibberellin biosynthetic process (P, IMP)
  GO:0009905 ent-copalyl diphosphate synthase activity (F, IMP)